Protein AF-0000000086525038 (afdb_homodimer)

Radius of gyration: 23.9 Å; Cα contacts (8 Å, |Δi|>4): 1086; chains: 2; bounding box: 62×68×56 Å

Secondary structure (DSSP, 8-state):
-EE---TT-HHHHHHHHHHH-HHHHHHHTEEEEESHHHHHHHHHTT---SEEEEEHHHHTSHHHHHHHTTS-GGGEEEE-HHHHHTT--STT--SEEEEEEPP--PPPS-B-S-EEEEES---HHHHHHHHHHHHHHT--EEEE-TTSPPTTSHHHHHHHTTGGGTSEEE-S--HHHHHTTB-S-EEEE-SSS-EEGGGS--SS--EEEEEBTTTBS-HHHHHH-SEEEE---TT--S---HHHHHHHHHHHHHHHHHH-/-EE---TT-HHHHHHHHHHH-HHHHHHHTEEEEESHHHHHHHHHTT---SEEEEEHHHHTSHHHHHHHTTS-GGGEEEE-HHHHHTT--STT--SEEEEEEPP--PPPS-B-S-EEEEES---HHHHHHHHHHHHHHT--EEEE-TTSPPTTSHHHHHHHTTGGGTSEEE-S--HHHHHTTB-S-EEEE-SSS-EEGGGS--SS--EEEEEBTTTBS-HHHHHH-SEEEE---TT--S---HHHHHHHHHHHHHHHHHH-

Foldseek 3Di:
DAEDEDCPPPVLVLLLVCLVDPVSCVVVQKFKAFDLLQLVLVVVLVDAFQAKEFEPQLCPDPSVVVSVVSHDPVRYYYYHPVSLVSSDPDDPGSGIMTMHGHDDDDDDQADFAAEEEEAQADDLLLLLLLLLLCLVLPHAEYEYAPNYHDCRYRSNSVNVSNSSSSYHYHYHDHPVNRLVRYPAAEEEEDPPPAAALLPDQLLGHYYYYFYYQPPTHDPSSVVRHPHYHHHDDPPPDPDDDSSVVSNVNSVSSSVNNVVD/DAEDEDCPPPVLVLLLVCLVDPVSCVVVQKFKAFDLLQLVLVVVLVDAFQAKEFEPQLCPDPSVVVSVVSHDPVRYYYYHPVSLVSSDPDDPGSGIMTMHGHDDDDDDQADFAAEEEEAQADDLLLLLLLLLLCLVLPHAEYEYAPNYHDCRYRSNSVNVSNSSSSYHYHYHDHPVNRLVRYPAAEEEEDPPPAAALLPDQLLGHYYYYFYYQPPTHDPSSVVRHPHYHHHDDPPPDPDDDSSVVSNVNSVSSSVNNVVD

pLDDT: mean 94.64, std 5.55, range [61.62, 98.94]

Organism: NCBI:txid488447

Nearest PDB structures (foldseek):
  4x3m-assembly1_B  TM=8.836E-01  e=4.453E-23  Thermus thermophilus HB8
  1ipa-assembly1_A  TM=8.441E-01  e=5.473E-22  Thermus thermophilus
  7qiu-assembly1_B  TM=8.903E-01  e=8.497E-21  Bacillus subtilis
  3nk6-assembly1_B  TM=7.775E-01  e=1.021E-16  Streptomyces actuosus
  1v2x-assembly1_A-2  TM=8.468E-01  e=2.704E-11  Thermus thermophilus

InterPro domains:
  IPR001537 tRNA/rRNA methyltransferase, SpoU type [PF00588] (115-251)
  IPR029026 tRNA (guanine-N1-)-methyltransferase, N-terminal [G3DSA:3.40.1280.10] (106-259)
  IPR029028 Alpha/beta knot methyltransferases [SSF75217] (104-258)
  IPR029064 Ribosomal protein eL30-like superfamily [G3DSA:3.30.1330.30] (2-103)
  IPR029064 Ribosomal protein eL30-like superfamily [SSF55315] (3-103)
  IPR051259 Ribosomal RNA Methyltransferase [PTHR43191] (1-256)

Structure (mmCIF, N/CA/C/O backbone):
data_AF-0000000086525038-model_v1
#
loop_
_entity.id
_entity.type
_entity.pdbx_description
1 polymer 'RNA methyltransferase'
#
loop_
_atom_site.group_PDB
_atom_site.id
_atom_site.type_symbol
_atom_site.label_atom_id
_atom_site.label_alt_id
_atom_site.label_comp_id
_atom_site.label_asym_id
_atom_site.label_entity_id
_atom_site.label_seq_id
_atom_site.pdbx_PDB_ins_code
_atom_site.Cartn_x
_atom_site.Cartn_y
_atom_site.Cartn_z
_atom_site.occupancy
_atom_site.B_iso_or_equiv
_atom_site.auth_seq_id
_atom_site.auth_comp_id
_atom_site.auth_asym_id
_atom_site.auth_atom_id
_atom_site.pdbx_PDB_model_num
ATOM 1 N N . MET A 1 1 ? 16.531 35.656 -3.693 1 77.94 1 MET A N 1
ATOM 2 C CA . MET A 1 1 ? 16.891 34.25 -3.639 1 77.94 1 MET A CA 1
ATOM 3 C C . MET A 1 1 ? 18.375 34.062 -3.357 1 77.94 1 MET A C 1
ATOM 5 O O . MET A 1 1 ? 19.219 34.719 -3.98 1 77.94 1 MET A O 1
ATOM 9 N N . LYS A 1 2 ? 18.688 33.375 -2.297 1 90.5 2 LYS A N 1
ATOM 10 C CA . LYS A 1 2 ? 20.062 33.125 -1.896 1 90.5 2 LYS A CA 1
ATOM 11 C C . LYS A 1 2 ? 20.562 31.812 -2.451 1 90.5 2 LYS A C 1
ATOM 13 O O . LYS A 1 2 ? 19.812 30.828 -2.518 1 90.5 2 LYS A O 1
ATOM 18 N N . SER A 1 3 ? 21.797 31.781 -2.859 1 93.88 3 SER A N 1
ATOM 19 C CA . SER A 1 3 ? 22.422 30.578 -3.395 1 93.88 3 SER A CA 1
ATOM 20 C C . SER A 1 3 ? 23.469 30.016 -2.439 1 93.88 3 SER A C 1
ATOM 22 O O . SER A 1 3 ? 24.328 30.766 -1.954 1 93.88 3 SER A O 1
ATOM 24 N N . ILE A 1 4 ? 23.406 28.797 -2.15 1 94.5 4 ILE A N 1
ATOM 25 C CA . ILE A 1 4 ? 24.406 28.125 -1.329 1 94.5 4 ILE A CA 1
ATOM 26 C C . ILE A 1 4 ? 25.203 27.156 -2.191 1 94.5 4 ILE A C 1
ATOM 28 O O . ILE A 1 4 ? 24.641 26.281 -2.85 1 94.5 4 ILE A O 1
ATOM 32 N N . THR A 1 5 ? 26.484 27.266 -2.154 1 93.56 5 THR A N 1
ATOM 33 C CA . THR A 1 5 ? 27.328 26.438 -3.021 1 93.56 5 THR A CA 1
ATOM 34 C C . THR A 1 5 ? 28.312 25.609 -2.197 1 93.56 5 THR A C 1
ATOM 36 O O . THR A 1 5 ? 29.016 24.75 -2.734 1 93.56 5 THR A O 1
ATOM 39 N N . SER A 1 6 ? 28.359 25.953 -0.899 1 93 6 SER A N 1
ATOM 40 C CA . SER A 1 6 ? 29.344 25.281 -0.062 1 93 6 SER A CA 1
ATOM 41 C C . SER A 1 6 ? 28.688 24.297 0.889 1 93 6 SER A C 1
ATOM 43 O O . SER A 1 6 ? 27.672 24.609 1.517 1 93 6 SER A O 1
ATOM 45 N N . ARG A 1 7 ? 29.281 23.172 1.109 1 93 7 ARG A N 1
ATOM 46 C CA . ARG A 1 7 ? 28.844 22.156 2.061 1 93 7 ARG A CA 1
ATOM 47 C C . ARG A 1 7 ? 29.062 22.609 3.496 1 93 7 ARG A C 1
ATOM 49 O O . ARG A 1 7 ? 28.5 22.031 4.434 1 93 7 ARG A O 1
ATOM 56 N N . ASP A 1 8 ? 29.891 23.594 3.574 1 95 8 ASP A N 1
ATOM 57 C CA . ASP A 1 8 ? 30.219 24.078 4.91 1 95 8 ASP A CA 1
ATOM 58 C C . ASP A 1 8 ? 29.25 25.172 5.359 1 95 8 ASP A C 1
ATOM 60 O O . ASP A 1 8 ? 29.328 25.656 6.492 1 95 8 ASP A O 1
ATOM 64 N N . ASN A 1 9 ? 28.438 25.594 4.457 1 96.19 9 ASN A N 1
ATOM 65 C CA . ASN A 1 9 ? 27.422 26.578 4.824 1 96.19 9 ASN A CA 1
ATOM 66 C C . ASN A 1 9 ? 26.562 26.078 5.992 1 96.19 9 ASN A C 1
ATOM 68 O O . ASN A 1 9 ? 26.062 24.953 5.969 1 96.19 9 ASN A O 1
ATOM 72 N N . PRO A 1 10 ? 26.391 26.938 7.023 1 95.56 10 PRO A N 1
ATOM 73 C CA . PRO A 1 10 ? 25.672 26.484 8.219 1 95.56 10 PRO A CA 1
ATOM 74 C C . PRO A 1 10 ? 24.25 26.016 7.906 1 95.56 10 PRO A C 1
ATOM 76 O O . PRO A 1 10 ? 23.781 25.031 8.477 1 95.56 10 PRO A O 1
ATOM 79 N N . LEU A 1 11 ? 23.594 26.75 7.066 1 95.12 11 LEU A N 1
ATOM 80 C CA . LEU A 1 11 ? 22.25 26.359 6.691 1 95.12 11 LEU A CA 1
ATOM 81 C C . LEU A 1 11 ? 22.25 25 5.988 1 95.12 11 LEU A C 1
ATOM 83 O O . LEU A 1 11 ? 21.406 24.141 6.266 1 95.12 11 LEU A O 1
ATOM 87 N N . TYR A 1 12 ? 23.188 24.797 5.082 1 96.31 12 TYR A N 1
ATOM 88 C CA . TYR A 1 12 ? 23.297 23.516 4.395 1 96.31 12 TYR A CA 1
ATOM 89 C C . TYR A 1 12 ? 23.547 22.391 5.387 1 96.31 12 TYR A C 1
ATOM 91 O O . TYR A 1 12 ? 22.953 21.312 5.289 1 96.31 12 TYR A O 1
ATOM 99 N N . LYS A 1 13 ? 24.344 22.594 6.348 1 95.5 13 LYS A N 1
ATOM 100 C CA . LYS A 1 13 ? 24.641 21.578 7.359 1 95.5 13 LYS A CA 1
ATOM 101 C C . LYS A 1 13 ? 23.406 21.219 8.164 1 95.5 13 LYS A C 1
ATOM 103 O O . LYS A 1 13 ? 23.172 20.047 8.477 1 95.5 13 LYS A O 1
ATOM 108 N N . ARG A 1 14 ? 22.734 22.25 8.469 1 93.06 14 ARG A N 1
ATOM 109 C CA . ARG A 1 14 ? 21.484 22.031 9.18 1 93.06 14 ARG A CA 1
ATOM 110 C C . ARG A 1 14 ? 20.516 21.172 8.352 1 93.06 14 ARG A C 1
ATOM 112 O O . ARG A 1 14 ? 19.938 20.219 8.859 1 93.06 14 ARG A O 1
ATOM 119 N N . LEU A 1 15 ? 20.359 21.516 7.078 1 93.94 15 LEU A N 1
ATOM 120 C CA . LEU A 1 15 ? 19.484 20.781 6.18 1 93.94 15 LEU A CA 1
ATOM 121 C C . LEU A 1 15 ? 19.938 19.344 6.027 1 93.94 15 LEU A C 1
ATOM 123 O O . LEU A 1 15 ? 19.125 18.422 6.035 1 93.94 15 LEU A O 1
ATOM 127 N N . LYS A 1 16 ? 21.172 19.125 5.898 1 93.75 16 LYS A N 1
ATOM 128 C CA . LYS A 1 16 ? 21.75 17.797 5.746 1 93.75 16 LYS A CA 1
ATOM 129 C C . LYS A 1 16 ? 21.516 16.938 6.992 1 93.75 16 LYS A C 1
ATOM 131 O O . LYS A 1 16 ? 21.188 15.758 6.887 1 93.75 16 LYS A O 1
ATOM 136 N N . ALA A 1 17 ? 21.688 17.547 8.156 1 91.88 17 ALA A N 1
ATOM 137 C CA . ALA A 1 17 ? 21.422 16.859 9.414 1 91.88 17 ALA A CA 1
ATOM 138 C C . ALA A 1 17 ? 19.969 16.422 9.5 1 91.88 17 ALA A C 1
ATOM 140 O O . ALA A 1 17 ? 19.672 15.281 9.891 1 91.88 17 ALA A O 1
ATOM 141 N N . LEU A 1 18 ? 19.078 17.312 9.133 1 90.56 18 LEU A N 1
ATOM 142 C CA . LEU A 1 18 ? 17.656 17.016 9.148 1 90.56 18 LEU A CA 1
ATOM 143 C C . LEU A 1 18 ? 17.312 15.906 8.156 1 90.56 18 LEU A C 1
ATOM 145 O O . LEU A 1 18 ? 16.562 14.984 8.469 1 90.56 18 LEU A O 1
ATOM 149 N N . ALA A 1 19 ? 17.891 15.906 7.004 1 90.31 19 ALA A N 1
ATOM 150 C CA . ALA A 1 19 ? 17.609 14.945 5.941 1 90.31 19 ALA A CA 1
ATOM 151 C C . ALA A 1 19 ? 18.172 13.57 6.289 1 90.31 19 ALA A C 1
ATOM 153 O O . ALA A 1 19 ? 17.594 12.547 5.883 1 90.31 19 ALA A O 1
ATOM 154 N N . GLY A 1 20 ? 19.203 13.523 7.055 1 86.81 20 GLY A N 1
ATOM 155 C CA . GLY A 1 20 ? 19.922 12.281 7.289 1 86.81 20 GLY A CA 1
ATOM 156 C C . GLY A 1 20 ? 19.422 11.523 8.508 1 86.81 20 GLY A C 1
ATOM 157 O O . GLY A 1 20 ? 19.828 10.391 8.75 1 86.81 20 GLY A O 1
ATOM 158 N N . SER A 1 21 ? 18.531 12.227 9.25 1 86.25 21 SER A N 1
ATOM 159 C CA . SER A 1 21 ? 18.172 11.594 10.516 1 86.25 21 SER A CA 1
ATOM 160 C C . SER A 1 21 ? 16.719 11.898 10.898 1 86.25 21 SER A C 1
ATOM 162 O O . SER A 1 21 ? 16.375 13.047 11.188 1 86.25 21 SER A O 1
ATOM 164 N N . THR A 1 22 ? 15.969 10.82 11.008 1 84.56 22 THR A N 1
ATOM 165 C CA . THR A 1 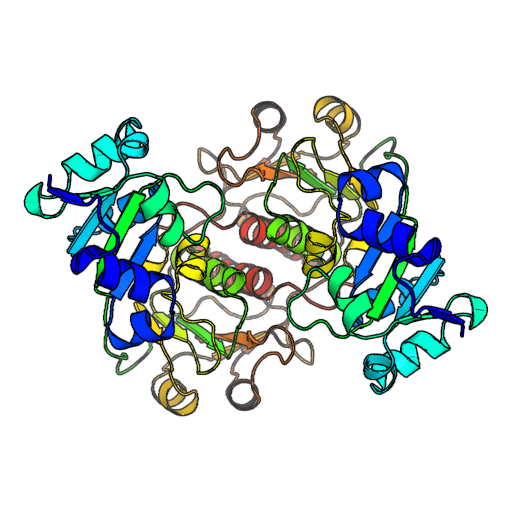22 ? 14.602 10.961 11.484 1 84.56 22 THR A CA 1
ATOM 166 C C . THR A 1 22 ? 14.578 11.469 12.922 1 84.56 22 THR A C 1
ATOM 168 O O . THR A 1 22 ? 13.695 12.242 13.297 1 84.56 22 THR A O 1
ATOM 171 N N . SER A 1 23 ? 15.539 11.047 13.656 1 85.44 23 SER A N 1
ATOM 172 C CA . SER A 1 23 ? 15.633 11.492 15.047 1 85.44 23 SER A CA 1
ATOM 173 C C . SER A 1 23 ? 15.844 13 15.125 1 85.44 23 SER A C 1
ATOM 175 O O . SER A 1 23 ? 15.266 13.664 15.992 1 85.44 23 SER A O 1
ATOM 177 N N . HIS A 1 24 ? 16.625 13.523 14.266 1 85.19 24 HIS A N 1
ATOM 178 C CA . HIS A 1 24 ? 16.859 14.969 14.242 1 85.19 24 HIS A CA 1
ATOM 179 C C . HIS A 1 24 ? 15.594 15.727 13.844 1 85.19 24 HIS A C 1
ATOM 181 O O . HIS A 1 24 ? 15.312 16.797 14.383 1 85.19 24 HIS A O 1
ATOM 187 N N . GLN A 1 25 ? 14.891 15.156 12.938 1 86.12 25 GLN A N 1
ATOM 188 C CA . GLN A 1 25 ? 13.625 15.766 12.531 1 86.12 25 GLN A CA 1
ATOM 189 C C . GLN A 1 25 ? 12.625 15.781 13.68 1 86.12 25 GLN A C 1
ATOM 191 O O . GLN A 1 25 ? 11.984 16.797 13.945 1 86.12 25 GLN A O 1
ATOM 196 N N . ARG A 1 26 ? 12.578 14.727 14.336 1 86.69 26 ARG A N 1
ATOM 197 C CA . ARG A 1 26 ? 11.648 14.594 15.461 1 86.69 26 ARG A CA 1
ATOM 198 C C . ARG A 1 26 ? 11.961 15.609 16.547 1 86.69 26 ARG A C 1
ATOM 200 O O . ARG A 1 26 ? 11.062 16.297 17.047 1 86.69 26 ARG A O 1
ATOM 207 N N . ARG A 1 27 ? 13.172 15.773 16.906 1 85.06 27 ARG A N 1
ATOM 208 C CA . ARG A 1 27 ? 13.602 16.656 17.984 1 85.06 27 ARG A CA 1
ATOM 209 C C . ARG A 1 27 ? 13.398 18.125 17.625 1 85.06 27 ARG A C 1
ATOM 211 O O . ARG A 1 27 ? 13 18.938 18.469 1 85.06 27 ARG A O 1
ATOM 218 N N . GLY A 1 28 ? 13.578 18.359 16.438 1 84.25 28 GLY A N 1
ATOM 219 C CA . GLY A 1 28 ? 13.516 19.75 15.992 1 84.25 28 GLY A CA 1
ATOM 220 C C . GLY A 1 28 ? 12.109 20.188 15.641 1 84.25 28 GLY A C 1
ATOM 221 O O . GLY A 1 28 ? 11.867 21.391 15.43 1 84.25 28 GLY A O 1
ATOM 222 N N . GLY A 1 29 ? 11.148 19.281 15.562 1 90.06 29 GLY A N 1
ATOM 223 C CA . GLY A 1 29 ? 9.781 19.609 15.188 1 90.06 29 GLY A CA 1
ATOM 224 C C . GLY A 1 29 ? 9.664 20.094 13.75 1 90.06 29 GLY A C 1
ATOM 225 O O . GLY A 1 29 ? 8.852 20.969 13.453 1 90.06 29 GLY A O 1
ATOM 226 N N . GLN A 1 30 ? 10.578 19.609 12.906 1 92.75 30 GLN A N 1
ATOM 227 C CA . GLN A 1 30 ? 10.586 20.016 11.5 1 92.75 30 GLN A CA 1
ATOM 228 C C . GLN A 1 30 ? 10.406 18.812 10.578 1 92.75 30 GLN A C 1
ATOM 230 O O . GLN A 1 30 ? 10.586 17.672 10.992 1 92.75 30 GLN A O 1
ATOM 235 N N . ALA A 1 31 ? 9.922 19.109 9.391 1 93.69 31 ALA A N 1
ATOM 236 C CA . ALA A 1 31 ? 9.75 18.094 8.352 1 93.69 31 ALA A CA 1
ATOM 237 C C . ALA A 1 31 ? 10.234 18.609 7 1 93.69 31 ALA A C 1
ATOM 239 O O . ALA A 1 31 ? 10.227 19.812 6.742 1 93.69 31 ALA A O 1
ATOM 240 N N . LEU A 1 32 ? 10.734 17.719 6.207 1 94.38 32 LEU A N 1
ATOM 241 C CA . LEU A 1 32 ? 11.195 18.016 4.852 1 94.38 32 LEU A CA 1
ATOM 242 C C . LEU A 1 32 ? 10.195 17.484 3.822 1 94.38 32 LEU A C 1
ATOM 244 O O . LEU A 1 32 ? 10.016 16.281 3.686 1 94.38 32 LEU A O 1
ATOM 248 N N . LEU A 1 33 ? 9.547 18.422 3.148 1 95.5 33 LEU A N 1
ATOM 249 C CA . LEU A 1 33 ? 8.602 18.078 2.096 1 95.5 33 LEU A CA 1
ATOM 250 C C . LEU A 1 33 ? 9.266 18.141 0.725 1 95.5 33 LEU A C 1
ATOM 252 O O . LEU A 1 33 ? 9.484 19.219 0.182 1 95.5 33 LEU A O 1
ATOM 256 N N . GLU A 1 34 ? 9.461 17 0.232 1 94.94 34 GLU A N 1
ATOM 257 C CA . GLU A 1 34 ? 10.141 16.953 -1.06 1 94.94 34 GLU A CA 1
ATOM 258 C C . GLU A 1 34 ? 9.148 16.734 -2.197 1 94.94 34 GLU A C 1
ATOM 260 O O . GLU A 1 34 ? 8.266 15.883 -2.105 1 94.94 34 GLU A O 1
ATOM 265 N N . GLY A 1 35 ? 9.344 17.531 -3.24 1 94.81 35 GLY A N 1
ATOM 266 C CA . GLY A 1 35 ? 8.539 17.359 -4.445 1 94.81 35 GLY A CA 1
ATOM 267 C C . GLY A 1 35 ? 7.488 18.438 -4.613 1 94.81 35 GLY A C 1
ATOM 268 O O . GLY A 1 35 ? 7.051 19.047 -3.633 1 94.81 35 GLY A O 1
ATOM 269 N N . PHE A 1 36 ? 7.051 18.609 -5.844 1 95.19 36 PHE A N 1
ATOM 270 C CA . PHE A 1 36 ? 6.129 19.688 -6.188 1 95.19 36 PHE A CA 1
ATOM 271 C C . PHE A 1 36 ? 4.762 19.453 -5.555 1 95.19 36 PHE A C 1
ATOM 273 O O . PHE A 1 36 ? 4.168 20.375 -4.992 1 95.19 36 PHE A O 1
ATOM 280 N N . HIS A 1 37 ? 4.336 18.203 -5.555 1 93.25 37 HIS A N 1
ATOM 281 C CA . HIS A 1 37 ? 2.992 17.906 -5.074 1 93.25 37 HIS A CA 1
ATOM 282 C C . HIS A 1 37 ? 2.857 18.203 -3.586 1 93.25 37 HIS A C 1
ATOM 284 O O . HIS A 1 37 ? 1.921 18.891 -3.168 1 93.25 37 HIS A O 1
ATOM 290 N N . LEU A 1 38 ? 3.811 17.766 -2.867 1 94.44 38 LEU A N 1
ATOM 291 C CA . LEU A 1 38 ? 3.773 17.984 -1.425 1 94.44 38 LEU A CA 1
ATOM 292 C C . LEU A 1 38 ? 3.904 19.469 -1.096 1 94.44 38 LEU A C 1
ATOM 294 O O . LEU A 1 38 ? 3.229 19.969 -0.194 1 94.44 38 LEU A O 1
ATOM 298 N N . ALA A 1 39 ? 4.758 20.094 -1.832 1 96.44 39 ALA A N 1
ATOM 299 C CA . ALA A 1 39 ? 4.941 21.531 -1.611 1 96.44 39 ALA A CA 1
ATOM 300 C C . ALA A 1 39 ? 3.648 22.297 -1.879 1 96.44 39 ALA A C 1
ATOM 302 O O . ALA A 1 39 ? 3.23 23.125 -1.065 1 96.44 39 ALA A O 1
ATOM 303 N N . SER A 1 40 ? 3.045 21.969 -2.98 1 96.06 40 SER A N 1
ATOM 304 C CA . SER A 1 40 ? 1.799 22.625 -3.348 1 96.06 40 SER A CA 1
ATOM 305 C C . SER A 1 40 ? 0.702 22.344 -2.324 1 96.06 40 SER A C 1
ATOM 307 O O . SER A 1 40 ? -0.003 23.266 -1.896 1 96.06 40 SER A O 1
ATOM 309 N N . ALA A 1 41 ? 0.598 21.094 -1.926 1 94.44 41 ALA A N 1
ATOM 310 C CA . ALA A 1 41 ? -0.408 20.703 -0.94 1 94.44 41 ALA A CA 1
ATOM 311 C C . ALA A 1 41 ? -0.219 21.469 0.366 1 94.44 41 ALA A C 1
ATOM 313 O O . ALA A 1 41 ? -1.193 21.906 0.98 1 94.44 41 ALA A O 1
ATOM 314 N N . TYR A 1 42 ? 1.013 21.641 0.798 1 96.19 42 TYR A N 1
ATOM 315 C CA . TYR A 1 42 ? 1.314 22.375 2.021 1 96.19 42 TYR A CA 1
ATOM 316 C C . TYR A 1 42 ? 0.899 23.828 1.894 1 96.19 42 TYR A C 1
ATOM 318 O O . TYR A 1 42 ? 0.223 24.375 2.773 1 96.19 42 TYR A O 1
ATOM 326 N N . LEU A 1 43 ? 1.243 24.438 0.779 1 96.75 43 LEU A N 1
ATOM 327 C CA . LEU A 1 43 ? 0.956 25.844 0.569 1 96.75 43 LEU A CA 1
ATOM 328 C C . LEU A 1 43 ? -0.544 26.078 0.427 1 96.75 43 LEU A C 1
ATOM 330 O O . LEU A 1 43 ? -1.051 27.141 0.809 1 96.75 43 LEU A O 1
ATOM 334 N N . ASP A 1 44 ? -1.244 25.125 -0.08 1 94.88 44 ASP A N 1
ATOM 335 C CA . ASP A 1 44 ? -2.691 25.219 -0.244 1 94.88 44 ASP A CA 1
ATOM 336 C C . ASP A 1 44 ? -3.391 25.328 1.107 1 94.88 44 ASP A C 1
ATOM 338 O O . ASP A 1 44 ? -4.539 25.781 1.183 1 94.88 44 ASP A O 1
ATOM 342 N N . THR A 1 45 ? -2.773 24.906 2.152 1 93.19 45 THR A N 1
ATOM 343 C CA . THR A 1 45 ? -3.357 25.047 3.48 1 93.19 45 THR A CA 1
ATOM 344 C C . THR A 1 45 ? -3.312 26.516 3.938 1 93.19 45 THR A C 1
ATOM 346 O O . THR A 1 45 ? -3.971 26.875 4.91 1 93.19 45 THR A O 1
ATOM 349 N N . GLY A 1 46 ? -2.492 27.281 3.287 1 94.19 46 GLY A N 1
ATOM 350 C CA . GLY A 1 46 ? -2.283 28.672 3.678 1 94.19 46 GLY A CA 1
ATOM 351 C C . GLY A 1 46 ? -1.075 28.859 4.574 1 94.19 46 GLY A C 1
ATOM 352 O O . GLY A 1 46 ? -0.751 29.984 4.957 1 94.19 46 GLY A O 1
ATOM 353 N N . ALA A 1 47 ? -0.372 27.781 4.871 1 93.94 47 ALA A N 1
ATOM 354 C CA . ALA A 1 47 ? 0.798 27.875 5.742 1 93.94 47 ALA A CA 1
ATOM 355 C C . ALA A 1 47 ? 2.02 28.359 4.965 1 93.94 47 ALA A C 1
ATOM 357 O O . ALA A 1 47 ? 2.023 28.359 3.732 1 93.94 47 ALA A O 1
ATOM 358 N N . THR A 1 48 ? 2.984 28.844 5.715 1 95.62 48 THR A N 1
ATOM 359 C CA . THR A 1 48 ? 4.23 29.344 5.141 1 95.62 48 THR A CA 1
ATOM 360 C C . THR A 1 48 ? 5.402 28.453 5.551 1 95.62 48 THR A C 1
ATOM 362 O O . THR A 1 48 ? 5.586 28.156 6.734 1 95.62 48 THR A O 1
ATOM 365 N N . PRO A 1 49 ? 6.129 28.016 4.574 1 97.44 49 PRO A N 1
ATOM 366 C CA . PRO A 1 49 ? 7.301 27.219 4.934 1 97.44 49 PRO A CA 1
ATOM 367 C C . PRO A 1 49 ? 8.406 28.047 5.586 1 97.44 49 PRO A C 1
ATOM 369 O O . PRO A 1 49 ? 8.469 29.266 5.391 1 97.44 49 PRO A O 1
ATOM 372 N N . GLU A 1 50 ? 9.188 27.328 6.363 1 96.62 50 GLU A N 1
ATOM 373 C CA . GLU A 1 50 ? 10.383 28 6.883 1 96.62 50 GLU A CA 1
ATOM 374 C C . GLU A 1 50 ? 11.359 28.328 5.762 1 96.62 50 GLU A C 1
ATOM 376 O O . GLU A 1 50 ? 11.906 29.438 5.719 1 96.62 50 GLU A O 1
ATOM 381 N N . LEU A 1 51 ? 11.523 27.344 4.902 1 97.38 51 LEU A N 1
ATOM 382 C CA . LEU A 1 51 ? 12.477 27.5 3.809 1 97.38 51 LEU A CA 1
ATOM 383 C C . LEU A 1 51 ? 12.039 26.719 2.582 1 97.38 51 LEU A C 1
ATOM 385 O O . LEU A 1 51 ? 11.453 25.641 2.713 1 97.38 51 LEU A O 1
ATOM 389 N N . CYS A 1 52 ? 12.258 27.312 1.433 1 98.19 52 CYS A N 1
ATOM 390 C CA . CYS A 1 52 ? 12.156 26.609 0.155 1 98.19 52 CYS A CA 1
ATOM 391 C C . CYS A 1 52 ? 13.539 26.391 -0.449 1 98.19 52 CYS A C 1
ATOM 393 O O . CYS A 1 52 ? 14.273 27.344 -0.703 1 98.19 52 CYS A O 1
ATOM 395 N N . VAL A 1 53 ? 13.898 25.125 -0.628 1 97.62 53 VAL A N 1
ATOM 396 C CA . VAL A 1 53 ? 15.188 24.75 -1.191 1 97.62 53 VAL A CA 1
ATOM 397 C C . VAL A 1 53 ? 15 24.172 -2.588 1 97.62 53 VAL A C 1
ATOM 399 O O . VAL A 1 53 ? 14.25 23.203 -2.768 1 97.62 53 VAL A O 1
ATOM 402 N N . THR A 1 54 ? 15.656 24.75 -3.559 1 97.56 54 THR A N 1
ATOM 403 C CA . THR A 1 54 ? 15.438 24.312 -4.934 1 97.56 54 THR A CA 1
ATOM 404 C C . THR A 1 54 ? 16.734 24.344 -5.73 1 97.56 54 THR A C 1
ATOM 406 O O . THR A 1 54 ? 17.688 25.047 -5.352 1 97.56 54 THR A O 1
ATOM 409 N N . THR A 1 55 ? 16.844 23.516 -6.688 1 96.81 55 THR A N 1
ATOM 410 C CA . THR A 1 55 ? 17.922 23.594 -7.652 1 96.81 55 THR A CA 1
ATOM 411 C C . THR A 1 55 ? 17.547 24.5 -8.82 1 96.81 55 THR A C 1
ATOM 413 O O . THR A 1 55 ? 16.375 24.781 -9.039 1 96.81 55 THR A O 1
ATOM 416 N N . GLU A 1 56 ? 18.641 24.875 -9.516 1 93.25 56 GLU A N 1
ATOM 417 C CA . GLU A 1 56 ? 18.359 25.656 -10.727 1 93.25 56 GLU A CA 1
ATOM 418 C C . GLU A 1 56 ? 17.578 24.844 -11.75 1 93.25 56 GLU A C 1
ATOM 420 O O . GLU A 1 56 ? 16.719 25.359 -12.438 1 93.25 56 GLU A O 1
ATOM 425 N N . GLY A 1 57 ? 17.906 23.641 -11.812 1 93.81 57 GLY A N 1
ATOM 426 C CA . GLY A 1 57 ? 17.188 22.75 -12.703 1 93.81 57 GLY A CA 1
ATOM 427 C C . GLY A 1 57 ? 15.695 22.672 -12.398 1 93.81 57 GLY A C 1
ATOM 428 O O . GLY A 1 57 ? 14.867 22.719 -13.305 1 93.81 57 GLY A O 1
ATOM 429 N N . ALA A 1 58 ? 15.383 22.594 -11.188 1 95.31 58 ALA A N 1
ATOM 430 C CA . ALA A 1 58 ? 13.992 22.516 -10.766 1 95.31 58 ALA A CA 1
ATOM 431 C C . ALA A 1 58 ? 13.227 23.781 -11.125 1 95.31 58 ALA A C 1
ATOM 433 O O . ALA A 1 58 ? 12.055 23.719 -11.5 1 95.31 58 ALA A O 1
ATOM 434 N N . LEU A 1 59 ? 13.875 24.859 -11.062 1 94.62 59 LEU A N 1
ATOM 435 C CA . LEU A 1 59 ? 13.234 26.156 -11.328 1 94.62 59 LEU A CA 1
ATOM 436 C C . LEU A 1 59 ? 12.859 26.266 -12.805 1 94.62 59 LEU A C 1
ATOM 438 O O . LEU A 1 59 ? 12.094 27.156 -13.18 1 94.62 59 LEU A O 1
ATOM 442 N N . GLY A 1 60 ? 13.406 25.391 -13.57 1 94.19 60 GLY A N 1
ATOM 443 C CA . GLY A 1 60 ? 13.047 25.359 -14.977 1 94.19 60 GLY A CA 1
ATOM 444 C C . GLY A 1 60 ? 11.656 24.797 -15.219 1 94.19 60 GLY A C 1
ATOM 445 O O . GLY A 1 60 ? 11.086 24.984 -16.297 1 94.19 60 GLY A O 1
ATOM 446 N N . HIS A 1 61 ? 11.156 24.141 -14.289 1 95 61 HIS A N 1
ATOM 447 C CA . HIS A 1 61 ? 9.812 23.578 -14.398 1 95 61 HIS A CA 1
ATOM 448 C C . HIS A 1 61 ? 8.75 24.625 -14.078 1 95 61 HIS A C 1
ATOM 450 O O . HIS A 1 61 ? 8.898 25.391 -13.125 1 95 61 HIS A O 1
ATOM 456 N N . ALA A 1 62 ? 7.699 24.609 -14.836 1 96.31 62 ALA A N 1
ATOM 457 C CA . ALA A 1 62 ? 6.594 25.547 -14.625 1 96.31 62 ALA A CA 1
ATOM 458 C C . ALA A 1 62 ? 5.973 25.359 -13.242 1 96.31 62 ALA A C 1
ATOM 460 O O . ALA A 1 62 ? 5.617 26.328 -12.578 1 96.31 62 ALA A O 1
ATOM 461 N N . GLU A 1 63 ? 5.895 24.188 -12.812 1 95.5 63 GLU A N 1
ATOM 462 C CA . GLU A 1 63 ? 5.305 23.875 -11.516 1 95.5 63 GLU A CA 1
ATOM 463 C C . GLU A 1 63 ? 6.133 24.469 -10.383 1 95.5 63 GLU A C 1
ATOM 465 O O . GLU A 1 63 ? 5.582 25.031 -9.43 1 95.5 63 GLU A O 1
ATOM 470 N N . ALA A 1 64 ? 7.348 24.344 -10.453 1 96.38 64 ALA A N 1
ATOM 471 C CA . ALA A 1 64 ? 8.234 24.938 -9.445 1 96.38 64 ALA A CA 1
ATOM 472 C C . ALA A 1 64 ? 8.078 26.453 -9.391 1 96.38 64 ALA A C 1
ATOM 474 O O . ALA A 1 64 ? 8.016 27.031 -8.312 1 96.38 64 ALA A O 1
ATOM 475 N N . GLN A 1 65 ? 8.016 27.016 -10.547 1 96.81 65 GLN A N 1
ATOM 476 C CA . GLN A 1 65 ? 7.883 28.469 -10.625 1 96.81 65 GLN A CA 1
ATOM 477 C C . GLN A 1 65 ? 6.586 28.938 -9.977 1 96.81 65 GLN A C 1
ATOM 479 O O . GLN A 1 65 ? 6.57 29.938 -9.266 1 96.81 65 GLN A O 1
ATOM 484 N N . ALA A 1 66 ? 5.574 28.188 -10.273 1 97.44 66 ALA A N 1
ATOM 485 C CA . ALA A 1 66 ? 4.281 28.516 -9.688 1 97.44 66 ALA A CA 1
ATOM 486 C C . ALA A 1 66 ? 4.336 28.438 -8.164 1 97.44 66 ALA A C 1
ATOM 488 O O . ALA A 1 66 ? 3.754 29.266 -7.465 1 97.44 66 ALA A O 1
ATOM 489 N N . ILE A 1 67 ? 5.016 27.469 -7.648 1 97.69 67 ILE A N 1
ATOM 490 C CA . ILE A 1 67 ? 5.117 27.266 -6.207 1 97.69 67 ILE A CA 1
ATOM 491 C C . ILE A 1 67 ? 5.957 28.375 -5.59 1 97.69 67 ILE A C 1
ATOM 493 O O . ILE A 1 67 ? 5.555 28.984 -4.602 1 97.69 67 ILE A O 1
ATOM 497 N N . VAL A 1 68 ? 7.055 28.672 -6.188 1 97 68 VAL A N 1
ATOM 498 C CA . VAL A 1 68 ? 7.988 29.672 -5.672 1 97 68 VAL A CA 1
ATOM 499 C C . VAL A 1 68 ? 7.332 31.047 -5.668 1 97 68 VAL A C 1
ATOM 501 O O . VAL A 1 68 ? 7.602 31.875 -4.789 1 97 68 VAL A O 1
ATOM 504 N N . ALA A 1 69 ? 6.488 31.266 -6.594 1 97.25 69 ALA A N 1
ATOM 505 C CA . ALA A 1 69 ? 5.805 32.562 -6.699 1 97.25 69 ALA A CA 1
ATOM 506 C C . ALA A 1 69 ? 4.918 32.812 -5.484 1 97.25 69 ALA A C 1
ATOM 508 O O . ALA A 1 69 ? 4.523 33.938 -5.219 1 97.25 69 ALA A O 1
ATOM 509 N N . ARG A 1 70 ? 4.621 31.719 -4.75 1 97.62 70 ARG A N 1
ATOM 510 C CA . ARG A 1 70 ? 3.748 31.812 -3.582 1 97.62 70 ARG A CA 1
ATOM 511 C C . ARG A 1 70 ? 4.562 32 -2.307 1 97.62 70 ARG A C 1
ATOM 513 O O . ARG A 1 70 ? 3.998 32.125 -1.218 1 97.62 70 ARG A O 1
ATOM 520 N N . ILE A 1 71 ? 5.812 32.031 -2.434 1 97.69 71 ILE A N 1
ATOM 521 C CA . ILE A 1 71 ? 6.695 32.062 -1.274 1 97.69 71 ILE A CA 1
ATOM 522 C C . ILE A 1 71 ? 7.555 33.312 -1.294 1 97.69 71 ILE A C 1
ATOM 524 O O . ILE A 1 71 ? 8.055 33.719 -2.348 1 97.69 71 ILE A O 1
ATOM 528 N N . ASP A 1 72 ? 7.703 33.969 -0.133 1 96.75 72 ASP A N 1
ATOM 529 C CA . ASP A 1 72 ? 8.586 35.125 -0.021 1 96.75 72 ASP A CA 1
ATOM 530 C C . ASP A 1 72 ? 10 34.781 -0.499 1 96.75 72 ASP A C 1
ATOM 532 O O . ASP A 1 72 ? 10.57 33.75 -0.088 1 96.75 72 ASP A O 1
ATOM 536 N N . SER A 1 73 ? 10.594 35.656 -1.296 1 95.38 73 SER A N 1
ATOM 537 C CA . SER A 1 73 ? 11.891 35.438 -1.917 1 95.38 73 SER A CA 1
ATOM 538 C C . SER A 1 73 ? 12.977 35.219 -0.866 1 95.38 73 SER A C 1
ATOM 540 O O . SER A 1 73 ? 13.961 34.531 -1.107 1 95.38 73 SER A O 1
ATOM 542 N N . GLN A 1 74 ? 12.828 35.812 0.244 1 95.69 74 GLN A N 1
ATOM 543 C CA . GLN A 1 74 ? 13.828 35.719 1.308 1 95.69 74 GLN A CA 1
ATOM 544 C C . GLN A 1 74 ? 13.875 34.312 1.888 1 95.69 74 GLN A C 1
ATOM 546 O O . GLN A 1 74 ? 14.828 33.938 2.58 1 95.69 74 GLN A O 1
ATOM 551 N N . ARG A 1 75 ? 12.859 33.469 1.576 1 97.25 75 ARG A N 1
ATOM 552 C CA . ARG A 1 75 ? 12.781 32.125 2.113 1 97.25 75 ARG A CA 1
ATOM 553 C C . ARG A 1 75 ? 13.227 31.078 1.076 1 97.25 75 ARG A C 1
ATOM 555 O O . ARG A 1 75 ? 13.125 29.875 1.31 1 97.25 75 ARG A O 1
ATOM 562 N N . ILE A 1 76 ? 13.672 31.547 -0.03 1 97.62 76 ILE A N 1
ATOM 563 C CA . ILE A 1 76 ? 14.047 30.641 -1.112 1 97.62 76 ILE A CA 1
ATOM 564 C C . ILE A 1 76 ? 15.562 30.562 -1.218 1 97.62 76 ILE A C 1
ATOM 566 O O . ILE A 1 76 ? 16.234 31.594 -1.286 1 97.62 76 ILE A O 1
ATOM 570 N N . VAL A 1 77 ? 16.031 29.359 -1.198 1 97.38 77 VAL A N 1
ATOM 571 C CA . VAL A 1 77 ? 17.469 29.109 -1.357 1 97.38 77 VAL A CA 1
ATOM 572 C C . VAL A 1 77 ? 17.688 28.156 -2.518 1 97.38 77 VAL A C 1
ATOM 574 O O . VAL A 1 77 ? 16.938 27.203 -2.699 1 97.38 77 VAL A O 1
ATOM 577 N N . THR A 1 78 ? 18.719 28.406 -3.297 1 97.19 78 THR A N 1
ATOM 578 C CA . THR A 1 78 ? 19.062 27.516 -4.398 1 97.19 78 THR A CA 1
ATOM 579 C C . THR A 1 78 ? 20.344 26.75 -4.09 1 97.19 78 THR A C 1
ATOM 581 O O . THR A 1 78 ? 21.281 27.297 -3.508 1 97.19 78 THR A O 1
ATOM 584 N N . LEU A 1 79 ? 20.344 25.484 -4.438 1 96.31 79 LEU A N 1
ATOM 585 C CA . LEU A 1 79 ? 21.5 24.625 -4.305 1 96.31 79 LEU A CA 1
ATOM 586 C C . LEU A 1 79 ? 21.891 24.016 -5.652 1 96.31 79 LEU A C 1
ATOM 588 O O . LEU A 1 79 ? 21.016 23.719 -6.477 1 96.31 79 LEU A O 1
ATOM 592 N N . PRO A 1 80 ? 23.266 23.781 -5.816 1 95.5 80 PRO A N 1
ATOM 593 C CA . PRO A 1 80 ? 23.656 22.922 -6.938 1 95.5 80 PRO A CA 1
ATOM 594 C C . PRO A 1 80 ? 23.094 21.5 -6.809 1 95.5 80 PRO A C 1
ATOM 596 O O . PRO A 1 80 ? 22.844 21.031 -5.699 1 95.5 80 PRO A O 1
ATOM 599 N N . ASP A 1 81 ? 22.984 20.812 -7.953 1 93.62 81 ASP A N 1
ATOM 600 C CA . ASP A 1 81 ? 22.406 19.469 -7.984 1 93.62 81 ASP A CA 1
ATOM 601 C C . ASP A 1 81 ? 23.172 18.531 -7.062 1 93.62 81 ASP A C 1
ATOM 603 O O . ASP A 1 81 ? 22.578 17.703 -6.367 1 93.62 81 ASP A O 1
ATOM 607 N N . ALA A 1 82 ? 24.422 18.688 -7.082 1 92.81 82 ALA A N 1
ATOM 608 C CA . ALA A 1 82 ? 25.266 17.797 -6.293 1 92.81 82 ALA A CA 1
ATOM 609 C C . ALA A 1 82 ? 24.984 17.938 -4.801 1 92.81 82 ALA A C 1
ATOM 611 O O . ALA A 1 82 ? 24.906 16.953 -4.07 1 92.81 82 ALA A O 1
ATOM 612 N N . LEU A 1 83 ? 24.844 19.172 -4.375 1 94.5 83 LEU A N 1
ATOM 613 C CA . LEU A 1 83 ? 24.531 19.422 -2.971 1 94.5 83 LEU A CA 1
ATOM 614 C C . LEU A 1 83 ? 23.109 18.984 -2.633 1 94.5 83 LEU A C 1
ATOM 616 O O . LEU A 1 83 ? 22.891 18.359 -1.592 1 94.5 83 LEU A O 1
ATOM 620 N N . PHE A 1 84 ? 22.172 19.25 -3.502 1 95.5 84 PHE A N 1
ATOM 621 C CA . PHE A 1 84 ? 20.781 18.859 -3.275 1 95.5 84 PHE A CA 1
ATOM 622 C C . PHE A 1 84 ? 20.656 17.344 -3.176 1 95.5 84 PHE A C 1
ATOM 624 O O . PHE A 1 84 ? 19.891 16.844 -2.359 1 95.5 84 PHE A O 1
ATOM 631 N N . GLY A 1 85 ? 21.344 16.641 -3.986 1 93.44 85 GLY A N 1
ATOM 632 C CA . GLY A 1 85 ? 21.297 15.18 -4.004 1 93.44 85 GLY A CA 1
ATOM 633 C C . GLY A 1 85 ? 21.594 14.562 -2.65 1 93.44 85 GLY A C 1
ATOM 634 O O . GLY A 1 85 ? 21.062 13.492 -2.324 1 93.44 85 GLY A O 1
ATOM 635 N N . GLN A 1 86 ? 22.359 15.219 -1.847 1 91.44 86 GLN A N 1
ATOM 636 C CA . GLN A 1 86 ? 22.734 14.711 -0.528 1 91.44 86 GLN A CA 1
ATOM 637 C C . GLN A 1 86 ? 21.609 14.93 0.48 1 91.44 86 GLN A C 1
ATOM 639 O O . GLN A 1 86 ? 21.625 14.367 1.575 1 91.44 86 GLN A O 1
ATOM 644 N N . LEU A 1 87 ? 20.719 15.828 0.109 1 91.12 87 LEU A N 1
ATOM 645 C CA . LEU A 1 87 ? 19.578 16.094 0.967 1 91.12 87 LEU A CA 1
ATOM 646 C C . LEU A 1 87 ? 18.422 15.164 0.624 1 91.12 87 LEU A C 1
ATOM 648 O O . LEU A 1 87 ? 17.516 14.953 1.445 1 91.12 87 LEU A O 1
ATOM 652 N N . SER A 1 88 ? 18.438 14.641 -0.583 1 89.25 88 SER A N 1
ATOM 653 C CA . SER A 1 88 ? 17.297 13.914 -1.129 1 89.25 88 SER A CA 1
ATOM 654 C C . SER A 1 88 ? 17.406 12.422 -0.837 1 89.25 88 SER A C 1
ATOM 656 O O . SER A 1 88 ? 18.5 11.852 -0.865 1 89.25 88 SER A O 1
ATOM 658 N N . ASN A 1 89 ? 16.281 11.922 -0.463 1 78.81 89 ASN A N 1
ATOM 659 C CA . ASN A 1 89 ? 16.188 10.477 -0.287 1 78.81 89 ASN A CA 1
ATOM 660 C C . ASN A 1 89 ? 15.5 9.812 -1.476 1 78.81 89 ASN A C 1
ATOM 662 O O . ASN A 1 89 ? 15.141 8.633 -1.409 1 78.81 89 ASN A O 1
ATOM 666 N N . VAL A 1 90 ? 15.242 10.492 -2.441 1 79.25 90 VAL A N 1
ATOM 667 C CA . VAL A 1 90 ? 14.547 9.984 -3.625 1 79.25 90 VAL A CA 1
ATOM 668 C C . VAL A 1 90 ? 15.531 9.875 -4.789 1 79.25 90 VAL A C 1
ATOM 670 O O . VAL A 1 90 ? 16.328 10.789 -5.02 1 79.25 90 VAL A O 1
ATOM 673 N N . VAL A 1 91 ? 15.477 8.688 -5.383 1 70.88 91 VAL A N 1
ATOM 674 C CA . VAL A 1 91 ? 16.297 8.508 -6.578 1 70.88 91 VAL A CA 1
ATOM 675 C C . VAL A 1 91 ? 15.766 9.391 -7.703 1 70.88 91 VAL A C 1
ATOM 677 O O . VAL A 1 91 ? 14.578 9.352 -8.031 1 70.88 91 VAL A O 1
ATOM 680 N N . ASN A 1 92 ? 16.516 10.352 -8.211 1 73.5 92 ASN A N 1
ATOM 681 C CA . ASN A 1 92 ? 16.172 11.281 -9.281 1 73.5 92 ASN A CA 1
ATOM 682 C C . ASN A 1 92 ? 15.109 12.281 -8.844 1 73.5 92 ASN A C 1
ATOM 684 O O . ASN A 1 92 ? 14.102 12.469 -9.523 1 73.5 92 ASN A O 1
ATOM 688 N N . GLY A 1 93 ? 15.195 12.781 -7.824 1 83.38 93 GLY A N 1
ATOM 689 C CA . GLY A 1 93 ? 14.266 13.773 -7.305 1 83.38 93 GLY A CA 1
ATOM 690 C C . GLY A 1 93 ? 14.172 15.016 -8.172 1 83.38 93 GLY A C 1
ATOM 691 O O . GLY A 1 93 ? 15 15.219 -9.062 1 83.38 93 GLY A O 1
ATOM 692 N N . VAL A 1 94 ? 13.141 15.758 -7.953 1 89.62 94 VAL A N 1
ATOM 693 C CA . VAL A 1 94 ? 12.844 16.891 -8.82 1 89.62 94 VAL A CA 1
ATOM 694 C C . VAL A 1 94 ? 13.656 18.109 -8.367 1 89.62 94 VAL A C 1
ATOM 696 O O . VAL A 1 94 ? 13.625 19.156 -9.008 1 89.62 94 VAL A O 1
ATOM 699 N N . GLY A 1 95 ? 14.406 18.062 -7.25 1 95.19 95 GLY A N 1
ATOM 700 C CA . GLY A 1 95 ? 15.266 19.156 -6.801 1 95.19 95 GLY A CA 1
ATOM 701 C C . GLY A 1 95 ? 14.5 20.25 -6.09 1 95.19 95 GLY A C 1
ATOM 702 O O . GLY A 1 95 ? 14.805 21.438 -6.266 1 95.19 95 GLY A O 1
ATOM 703 N N . PHE A 1 96 ? 13.516 19.906 -5.441 1 96.81 96 PHE A N 1
ATOM 704 C CA . PHE A 1 96 ? 12.633 20.875 -4.785 1 96.81 96 PHE A CA 1
ATOM 705 C C . PHE A 1 96 ? 12.188 20.344 -3.424 1 96.81 96 PHE A C 1
ATOM 707 O O . PHE A 1 96 ? 11.68 19.234 -3.316 1 96.81 96 PHE A O 1
ATOM 714 N N . LEU A 1 97 ? 12.406 21.156 -2.396 1 95.75 97 LEU A N 1
ATOM 715 C CA . LEU A 1 97 ? 12.117 20.719 -1.034 1 95.75 97 LEU A CA 1
ATOM 716 C C . LEU A 1 97 ? 11.68 21.891 -0.169 1 95.75 97 LEU A C 1
ATOM 718 O O . LEU A 1 97 ? 12.227 23 -0.278 1 95.75 97 LEU A O 1
ATOM 722 N N . LEU A 1 98 ? 10.656 21.703 0.665 1 96.88 98 LEU A N 1
ATOM 723 C CA . LEU A 1 98 ? 10.281 22.688 1.68 1 96.88 98 LEU A CA 1
ATOM 724 C C . LEU A 1 98 ? 10.695 22.203 3.068 1 96.88 98 LEU A C 1
ATOM 726 O O . LEU A 1 98 ? 10.516 21.031 3.41 1 96.88 98 LEU A O 1
ATOM 730 N N . LEU A 1 99 ? 11.312 23.047 3.777 1 96.5 99 LEU A N 1
ATOM 731 C CA . LEU A 1 99 ? 11.461 22.875 5.219 1 96.5 99 LEU A CA 1
ATOM 732 C C . LEU A 1 99 ? 10.305 23.531 5.969 1 96.5 99 LEU A C 1
ATOM 734 O O . LEU A 1 99 ? 10.07 24.734 5.844 1 96.5 99 LEU A O 1
ATOM 738 N N . VAL A 1 100 ? 9.602 22.703 6.723 1 96.38 100 VAL A N 1
ATOM 739 C CA . VAL A 1 100 ? 8.414 23.234 7.391 1 96.38 100 VAL A CA 1
ATOM 740 C C . VAL A 1 100 ? 8.43 22.828 8.859 1 96.38 100 VAL A C 1
ATOM 742 O O . VAL A 1 100 ? 9.125 21.891 9.25 1 96.38 100 VAL A O 1
ATOM 745 N N . ASP A 1 101 ? 7.684 23.609 9.68 1 93.31 101 ASP A N 1
ATOM 746 C CA . ASP A 1 101 ? 7.402 23.188 11.047 1 93.31 101 ASP A CA 1
ATOM 747 C C . ASP A 1 101 ? 6.305 22.125 11.078 1 93.31 101 ASP A C 1
ATOM 749 O O . ASP A 1 101 ? 5.305 22.234 10.367 1 93.31 101 ASP A O 1
ATOM 753 N N . ARG A 1 102 ? 6.57 21.109 11.781 1 90 102 ARG A N 1
ATOM 754 C CA . ARG A 1 102 ? 5.531 20.094 11.961 1 90 102 ARG A CA 1
ATOM 755 C C . ARG A 1 102 ? 4.344 20.672 12.734 1 90 102 ARG A C 1
ATOM 757 O O . ARG A 1 102 ? 4.523 21.266 13.797 1 90 102 ARG A O 1
ATOM 764 N N . PRO A 1 103 ? 3.215 20.469 12.172 1 81.75 103 PRO A N 1
ATOM 765 C CA . PRO A 1 103 ? 2.064 20.891 12.977 1 81.75 103 PRO A CA 1
ATOM 766 C C . PRO A 1 103 ? 1.942 20.109 14.281 1 81.75 103 PRO A C 1
ATOM 768 O O . PRO A 1 103 ? 2.229 18.906 14.312 1 81.75 103 PRO A O 1
ATOM 771 N N . ALA A 1 104 ? 1.839 20.797 15.383 1 77.75 104 ALA A N 1
ATOM 772 C CA . ALA A 1 104 ? 1.625 20.156 16.672 1 77.75 104 ALA A CA 1
ATOM 773 C C . ALA A 1 104 ? 0.221 20.438 17.203 1 77.75 104 ALA A C 1
ATOM 775 O O . ALA A 1 104 ? -0.196 21.594 17.297 1 77.75 104 ALA A O 1
ATOM 776 N N . GLN A 1 105 ? -0.509 19.438 17.234 1 86 105 GLN A N 1
ATOM 777 C CA . GLN A 1 105 ? -1.816 19.547 17.875 1 86 105 GLN A CA 1
ATOM 778 C C . GLN A 1 105 ? -1.875 18.719 19.156 1 86 105 GLN A C 1
ATOM 780 O O . GLN A 1 105 ? -1.342 17.609 19.219 1 86 105 GLN A O 1
ATOM 785 N N . PRO A 1 106 ? -2.443 19.344 20.203 1 92.12 106 PRO A N 1
ATOM 786 C CA . PRO A 1 106 ? -2.588 18.562 21.438 1 92.12 106 PRO A CA 1
ATOM 787 C C . PRO A 1 106 ? -3.51 17.359 21.266 1 92.12 106 PRO A C 1
ATOM 789 O O . PRO A 1 106 ? -4.367 17.359 20.375 1 92.12 106 PRO A O 1
ATOM 792 N N . LEU A 1 107 ? -3.262 16.422 22.094 1 95.62 107 LEU A N 1
ATOM 793 C CA . LEU A 1 107 ? -4.184 15.297 22.141 1 95.62 107 LEU A CA 1
ATOM 794 C C . LEU A 1 107 ? -5.586 15.758 22.531 1 95.62 107 LEU A C 1
ATOM 796 O O . LEU A 1 107 ? -5.754 16.562 23.453 1 95.62 107 LEU A O 1
ATOM 800 N N . PRO A 1 108 ? -6.539 15.359 21.797 1 97.19 108 PRO A N 1
ATOM 801 C CA . PRO A 1 108 ? -7.895 15.734 22.188 1 97.19 108 PRO A CA 1
ATOM 802 C C . PRO A 1 108 ? -8.289 15.18 23.562 1 97.19 108 PRO A C 1
ATOM 804 O O . PRO A 1 108 ? -7.852 14.086 23.938 1 97.19 108 PRO A O 1
ATOM 807 N N . GLU A 1 109 ? -9.07 15.938 24.266 1 97.69 109 GLU A N 1
ATOM 808 C CA . GLU A 1 109 ? -9.547 15.469 25.562 1 97.69 109 GLU A CA 1
ATOM 809 C C . GLU A 1 109 ? -10.453 14.25 25.422 1 97.69 109 GLU A C 1
ATOM 811 O O . GLU A 1 109 ? -10.359 13.305 26.203 1 97.69 109 GLU A O 1
ATOM 816 N N . ARG A 1 110 ? -11.305 14.352 24.438 1 98.38 110 ARG A N 1
ATOM 817 C CA . ARG A 1 110 ? -12.203 13.258 24.094 1 98.38 110 ARG A CA 1
ATOM 818 C C . ARG A 1 110 ? -12.234 13.039 22.578 1 98.38 110 ARG A C 1
ATOM 820 O O . ARG A 1 110 ? -12.195 13.992 21.812 1 98.38 110 ARG A O 1
ATOM 827 N N . VAL A 1 111 ? -12.305 11.805 22.25 1 98.38 111 VAL A N 1
ATOM 828 C CA . VAL A 1 111 ? -12.43 11.43 20.844 1 98.38 111 VAL A CA 1
ATOM 829 C C . VAL A 1 111 ? -13.844 10.93 20.562 1 98.38 111 VAL A C 1
ATOM 831 O O . VAL A 1 111 ? -14.211 9.828 20.984 1 98.38 111 VAL A O 1
ATOM 834 N N . THR A 1 112 ? -14.641 11.742 19.828 1 98.44 112 THR A N 1
ATOM 835 C CA . THR A 1 112 ? -16.047 11.422 19.641 1 98.44 112 THR A CA 1
ATOM 836 C C . THR A 1 112 ? -16.328 11.117 18.172 1 98.44 112 THR A C 1
ATOM 838 O O . THR A 1 112 ? -17.453 10.742 17.812 1 98.44 112 THR A O 1
ATOM 841 N N . GLN A 1 113 ? -15.352 11.273 17.297 1 98.06 113 GLN A N 1
ATOM 842 C CA . GLN A 1 113 ? -15.477 11.031 15.859 1 98.06 113 GLN A CA 1
ATOM 843 C C . GLN A 1 113 ? -14.656 9.812 15.438 1 98.06 113 GLN A C 1
ATOM 845 O O . GLN A 1 113 ? -13.82 9.328 16.203 1 98.06 113 GLN A O 1
ATOM 850 N N . SER A 1 114 ? -14.961 9.297 14.273 1 98.5 114 SER A N 1
ATOM 851 C CA . SER A 1 114 ? -14.148 8.203 13.75 1 98.5 114 SER A CA 1
ATOM 852 C C . SER A 1 114 ? -12.68 8.586 13.688 1 98.5 114 SER A C 1
ATOM 854 O O . SER A 1 114 ? -12.336 9.711 13.32 1 98.5 114 SER A O 1
ATOM 856 N N . SER A 1 115 ? -11.844 7.676 14.062 1 98.88 115 SER A N 1
ATOM 857 C CA . SER A 1 115 ? -10.398 7.887 14.086 1 98.88 115 SER A CA 1
ATOM 858 C C . SER A 1 115 ? -9.648 6.617 13.703 1 98.88 115 SER A C 1
ATOM 860 O O . SER A 1 115 ? -10.258 5.551 13.562 1 98.88 115 SER A O 1
ATOM 862 N N . VAL A 1 116 ? -8.367 6.754 13.445 1 98.94 116 VAL A N 1
ATOM 863 C CA . VAL A 1 116 ? -7.504 5.625 13.125 1 98.94 116 VAL A CA 1
ATOM 864 C C . VAL A 1 116 ? -6.387 5.52 14.164 1 98.94 116 VAL A C 1
ATOM 866 O O . VAL A 1 116 ? -5.781 6.523 14.539 1 98.94 116 VAL A O 1
ATOM 869 N N . VAL A 1 117 ? -6.207 4.371 14.656 1 98.94 117 VAL A N 1
ATOM 870 C CA . VAL A 1 117 ? -5.109 4.043 15.562 1 98.94 117 VAL A CA 1
ATOM 871 C C . VAL A 1 117 ? -4.137 3.09 14.867 1 98.94 117 VAL A C 1
ATOM 873 O O . VAL A 1 117 ? -4.523 1.997 14.445 1 98.94 117 VAL A O 1
ATOM 876 N N . LEU A 1 118 ? -2.902 3.531 14.703 1 98.88 118 LEU A N 1
ATOM 877 C CA . LEU A 1 118 ? -1.839 2.676 14.188 1 98.88 118 LEU A CA 1
ATOM 878 C C . LEU A 1 118 ? -1.057 2.035 15.328 1 98.88 118 LEU A C 1
ATOM 880 O O . LEU A 1 118 ? -0.299 2.717 16.031 1 98.88 118 LEU A O 1
ATOM 884 N N . ASP A 1 119 ? -1.245 0.786 15.5 1 98.69 119 ASP A N 1
ATOM 885 C CA . ASP A 1 119 ? -0.695 0.023 16.625 1 98.69 119 ASP A CA 1
ATOM 886 C C . ASP A 1 119 ? 0.591 -0.693 16.219 1 98.69 119 ASP A C 1
ATOM 888 O O . ASP A 1 119 ? 0.646 -1.925 16.203 1 98.69 119 ASP A O 1
ATOM 892 N N . GLY A 1 120 ? 1.628 0.141 15.953 1 98.31 120 GLY A N 1
ATOM 893 C CA . GLY A 1 120 ? 2.938 -0.41 15.648 1 98.31 120 GLY A CA 1
ATOM 894 C C . GLY A 1 120 ? 3.109 -0.75 14.18 1 98.31 120 GLY A C 1
ATOM 895 O O . GLY A 1 120 ? 3.791 -1.718 13.836 1 98.31 120 GLY A O 1
ATOM 896 N N . VAL A 1 121 ? 2.441 -0.095 13.234 1 98.5 121 VAL A N 1
ATOM 897 C CA . VAL A 1 121 ? 2.689 -0.273 11.812 1 98.5 121 VAL A CA 1
ATOM 898 C C . VAL A 1 121 ? 4.07 0.27 11.453 1 98.5 121 VAL A C 1
ATOM 900 O O . VAL A 1 121 ? 4.336 1.465 11.609 1 98.5 121 VAL A O 1
ATOM 903 N N . GLN A 1 122 ? 4.938 -0.489 10.906 1 97 122 GLN A N 1
ATOM 904 C CA . GLN A 1 122 ? 6.355 -0.143 10.852 1 97 122 GLN A CA 1
ATOM 905 C C . GLN A 1 122 ? 6.754 0.324 9.453 1 97 122 GLN A C 1
ATOM 907 O O . GLN A 1 122 ? 7.699 1.102 9.305 1 97 122 GLN A O 1
ATOM 912 N N . ASP A 1 123 ? 6.145 -0.199 8.453 1 96.69 123 ASP A N 1
ATOM 913 C CA . ASP A 1 123 ? 6.508 0.177 7.086 1 96.69 123 ASP A CA 1
ATOM 914 C C . ASP A 1 123 ? 6.023 1.589 6.762 1 96.69 123 ASP A C 1
ATOM 916 O O . ASP A 1 123 ? 4.828 1.874 6.832 1 96.69 123 ASP A O 1
ATOM 920 N N . ALA A 1 124 ? 6.922 2.42 6.336 1 96.56 124 ALA A N 1
ATOM 921 C CA . ALA A 1 124 ? 6.621 3.824 6.07 1 96.56 124 ALA A CA 1
ATOM 922 C C . ALA A 1 124 ? 5.613 3.963 4.934 1 96.56 124 ALA A C 1
ATOM 924 O O . ALA A 1 124 ? 4.75 4.844 4.961 1 96.56 124 ALA A O 1
ATOM 925 N N . GLY A 1 125 ? 5.707 3.137 3.926 1 97.44 125 GLY A N 1
ATOM 926 C CA . GLY A 1 125 ? 4.75 3.158 2.832 1 97.44 125 GLY A CA 1
ATOM 927 C C . GLY A 1 125 ? 3.334 2.838 3.273 1 97.44 125 GLY A C 1
ATOM 928 O O . GLY A 1 125 ? 2.383 3.506 2.859 1 97.44 125 GLY A O 1
ATOM 929 N N . ASN A 1 126 ? 3.238 1.859 4.156 1 98.5 126 ASN A N 1
ATOM 930 C CA . ASN A 1 126 ? 1.936 1.502 4.707 1 98.5 126 ASN A CA 1
ATOM 931 C C . ASN A 1 126 ? 1.342 2.643 5.531 1 98.5 126 ASN A C 1
ATOM 933 O O . ASN A 1 126 ? 0.167 2.979 5.375 1 98.5 126 ASN A O 1
ATOM 937 N N . VAL A 1 127 ? 2.152 3.205 6.348 1 98.75 127 VAL A N 1
ATOM 938 C CA . VAL A 1 127 ? 1.677 4.305 7.176 1 98.75 127 VAL A CA 1
ATOM 939 C C . VAL A 1 127 ? 1.167 5.441 6.289 1 98.75 127 VAL A C 1
ATOM 941 O O . VAL A 1 127 ? 0.048 5.926 6.477 1 98.75 127 VAL A O 1
ATOM 944 N N . GLY A 1 128 ? 1.963 5.84 5.316 1 98.44 128 GLY A N 1
ATOM 945 C CA . GLY A 1 128 ? 1.535 6.898 4.414 1 98.44 128 GLY A CA 1
ATOM 946 C C . GLY A 1 128 ? 0.243 6.574 3.688 1 98.44 128 GLY A C 1
ATOM 947 O O . GLY A 1 128 ? -0.652 7.418 3.598 1 98.44 128 GLY A O 1
ATOM 948 N N . SER A 1 129 ? 0.13 5.355 3.197 1 98.56 129 SER A N 1
ATOM 949 C CA . SER A 1 129 ? -1.065 4.93 2.477 1 98.56 129 SER A CA 1
ATOM 950 C C . SER A 1 129 ? -2.289 4.934 3.385 1 98.56 129 SER A C 1
ATOM 952 O O . SER A 1 129 ? -3.379 5.336 2.965 1 98.56 129 SER A O 1
ATOM 954 N N . ILE A 1 130 ? -2.127 4.527 4.609 1 98.88 130 ILE A N 1
ATOM 955 C CA . ILE A 1 130 ? -3.234 4.52 5.559 1 98.88 130 ILE A CA 1
ATOM 956 C C . ILE A 1 130 ? -3.662 5.953 5.867 1 98.88 130 ILE A C 1
ATOM 958 O O . ILE A 1 130 ? -4.859 6.25 5.93 1 98.88 130 ILE A O 1
ATOM 962 N N . LEU A 1 131 ? -2.693 6.84 6.043 1 98.62 131 LEU A N 1
ATOM 963 C CA . LEU A 1 131 ? -3.018 8.25 6.258 1 98.62 131 LEU A CA 1
ATOM 964 C C . LEU A 1 131 ? -3.83 8.797 5.09 1 98.62 131 LEU A C 1
ATOM 966 O O . LEU A 1 131 ? -4.805 9.523 5.297 1 98.62 131 LEU A O 1
ATOM 970 N N . ARG A 1 132 ? -3.434 8.438 3.889 1 98.31 132 ARG A N 1
ATOM 971 C CA . ARG A 1 132 ? -4.148 8.891 2.699 1 98.31 132 ARG A CA 1
ATOM 972 C C . ARG A 1 132 ? -5.586 8.375 2.699 1 98.31 132 ARG A C 1
ATOM 974 O O . ARG A 1 132 ? -6.52 9.141 2.434 1 98.31 132 ARG A O 1
ATOM 981 N N . SER A 1 133 ? -5.758 7.121 3.014 1 98.75 133 SER A N 1
ATOM 982 C CA . SER A 1 133 ? -7.094 6.535 3.078 1 98.75 133 SER A CA 1
ATOM 983 C C . SER A 1 133 ? -7.93 7.188 4.176 1 98.75 133 SER A C 1
ATOM 985 O O . SER A 1 133 ? -9.117 7.457 3.979 1 98.75 133 SER A O 1
ATOM 987 N N . ALA A 1 134 ? -7.301 7.43 5.312 1 98.81 134 ALA A N 1
ATOM 988 C CA . ALA A 1 134 ? -7.992 8.062 6.43 1 98.81 134 ALA A CA 1
ATOM 989 C C . ALA A 1 134 ? -8.477 9.461 6.051 1 98.81 134 ALA A C 1
ATOM 991 O O . ALA A 1 134 ? -9.648 9.797 6.25 1 98.81 134 ALA A O 1
ATOM 992 N N . ALA A 1 135 ? -7.555 10.25 5.48 1 98.31 135 ALA A N 1
ATOM 993 C CA . ALA A 1 135 ? -7.902 11.602 5.055 1 98.31 135 ALA A CA 1
ATOM 994 C C . ALA A 1 135 ? -9.031 11.586 4.023 1 98.31 135 ALA A C 1
ATOM 996 O O . ALA A 1 135 ? -9.969 12.383 4.102 1 98.31 135 ALA A O 1
ATOM 997 N N . ALA A 1 136 ? -8.93 10.672 3.104 1 97.94 136 ALA A N 1
ATOM 998 C CA . ALA A 1 136 ? -9.93 10.547 2.051 1 97.94 136 ALA A CA 1
ATOM 999 C C . ALA A 1 136 ? -11.289 10.148 2.635 1 97.94 136 ALA A C 1
ATOM 1001 O O . ALA A 1 136 ? -12.328 10.617 2.164 1 97.94 136 ALA A O 1
ATOM 1002 N N . ALA A 1 137 ? -11.305 9.328 3.641 1 98.44 137 ALA A N 1
ATOM 1003 C CA . ALA A 1 137 ? -12.531 8.797 4.23 1 98.44 137 ALA A CA 1
ATOM 1004 C C . ALA A 1 137 ? -13.18 9.82 5.16 1 98.44 137 ALA A C 1
ATOM 1006 O O . ALA A 1 137 ? -14.305 9.617 5.621 1 98.44 137 ALA A O 1
ATOM 1007 N N . GLY A 1 138 ? -12.484 10.844 5.488 1 97.62 138 GLY A N 1
ATOM 1008 C CA . GLY A 1 138 ? -13.047 11.891 6.328 1 97.62 138 GLY A CA 1
ATOM 1009 C C . GLY A 1 138 ? -12.688 11.742 7.793 1 97.62 138 GLY A C 1
ATOM 1010 O O . GLY A 1 138 ? -13.32 12.344 8.656 1 97.62 138 GLY A O 1
ATOM 1011 N N . VAL A 1 139 ? -11.703 10.93 8.078 1 97.56 139 VAL A N 1
ATOM 1012 C CA . VAL A 1 139 ? -11.156 10.797 9.422 1 97.56 139 VAL A CA 1
ATOM 1013 C C . VAL A 1 139 ? -10.383 12.062 9.789 1 97.56 139 VAL A C 1
ATOM 1015 O O . VAL A 1 139 ? -9.672 12.633 8.961 1 97.56 139 VAL A O 1
ATOM 1018 N N . ARG A 1 140 ? -10.484 12.43 10.992 1 94.5 140 ARG A N 1
ATOM 1019 C CA . ARG A 1 140 ? -9.797 13.648 11.406 1 94.5 140 ARG A CA 1
ATOM 1020 C C . ARG A 1 140 ? -8.531 13.328 12.188 1 94.5 140 ARG A C 1
ATOM 1022 O O . ARG A 1 140 ? -7.473 13.906 11.93 1 94.5 140 ARG A O 1
ATOM 1029 N N . HIS A 1 141 ? -8.633 12.375 13.109 1 98.25 141 HIS A N 1
ATOM 1030 C CA . HIS A 1 141 ? -7.52 12.086 14.008 1 98.25 141 HIS A CA 1
ATOM 1031 C C . HIS A 1 141 ? -6.879 10.742 13.672 1 98.25 141 HIS A C 1
ATOM 1033 O O . HIS A 1 141 ? -7.582 9.758 13.453 1 98.25 141 HIS A O 1
ATOM 1039 N N . VAL A 1 142 ? -5.613 10.758 13.625 1 98.75 142 VAL A N 1
ATOM 1040 C CA . VAL A 1 142 ? -4.828 9.531 13.555 1 98.75 142 VAL A CA 1
ATOM 1041 C C . VAL A 1 142 ? -3.869 9.469 14.742 1 98.75 142 VAL A C 1
ATOM 1043 O O . VAL A 1 142 ? -3.133 10.43 15.008 1 98.75 142 VAL A O 1
ATOM 1046 N N . PHE A 1 143 ? -3.912 8.391 15.445 1 98.88 143 PHE A N 1
ATOM 1047 C CA . PHE A 1 143 ? -3.047 8.172 16.594 1 98.88 143 PHE A CA 1
ATOM 1048 C C . PHE A 1 143 ? -2.012 7.09 16.297 1 98.88 143 PHE A C 1
ATOM 1050 O O . PHE A 1 143 ? -2.367 5.949 15.992 1 98.88 143 PHE A O 1
ATOM 1057 N N . CYS A 1 144 ? -0.779 7.449 16.391 1 98.38 144 CYS A N 1
ATOM 1058 C CA . CYS A 1 144 ? 0.319 6.516 16.156 1 98.38 144 CYS A CA 1
ATOM 1059 C C . CYS A 1 144 ? 0.884 6.016 17.484 1 98.38 144 CYS A C 1
ATOM 1061 O O . CYS A 1 144 ? 1.464 6.789 18.25 1 98.38 144 CYS A O 1
ATOM 1063 N N . ALA A 1 145 ? 0.705 4.75 17.719 1 98.5 145 ALA A N 1
ATOM 1064 C CA . ALA A 1 145 ? 1.276 4.152 18.922 1 98.5 145 ALA A CA 1
ATOM 1065 C C . ALA A 1 145 ? 2.793 4.031 18.812 1 98.5 145 ALA A C 1
ATOM 1067 O O . ALA A 1 145 ? 3.346 4.102 17.703 1 98.5 145 ALA A O 1
ATOM 1068 N N . PRO A 1 146 ? 3.496 3.887 19.984 1 97.25 146 PRO A N 1
ATOM 1069 C CA . PRO A 1 146 ? 4.93 3.592 19.922 1 97.25 146 PRO A CA 1
ATOM 1070 C C . PRO A 1 146 ? 5.246 2.398 19.016 1 97.25 146 PRO A C 1
ATOM 1072 O O . PRO A 1 146 ? 4.516 1.402 19.031 1 97.25 146 PRO A O 1
ATOM 1075 N N . GLY A 1 147 ? 6.293 2.57 18.234 1 96.44 147 GLY A N 1
ATOM 1076 C CA . GLY A 1 147 ? 6.668 1.515 17.312 1 96.44 147 GLY A CA 1
ATOM 1077 C C . GLY A 1 147 ? 6.176 1.76 15.891 1 96.44 147 GLY A C 1
ATOM 1078 O O . GLY A 1 147 ? 6.645 1.122 14.945 1 96.44 147 GLY A O 1
ATOM 1079 N N . THR A 1 148 ? 5.227 2.666 15.734 1 98.12 148 THR A N 1
ATOM 1080 C CA . THR A 1 148 ? 4.758 3.057 14.414 1 98.12 148 THR A CA 1
ATOM 1081 C C . THR A 1 148 ? 5.801 3.922 13.703 1 98.12 148 THR A C 1
ATOM 1083 O O . THR A 1 148 ? 6.457 4.754 14.336 1 98.12 148 THR A O 1
ATOM 1086 N N . ALA A 1 149 ? 5.984 3.676 12.422 1 97.31 149 ALA A N 1
ATOM 1087 C CA . ALA A 1 149 ? 6.875 4.531 11.648 1 97.31 149 ALA A CA 1
ATOM 1088 C C . ALA A 1 149 ? 6.551 6.008 11.867 1 97.31 149 ALA A C 1
ATOM 1090 O O . ALA A 1 149 ? 5.379 6.387 11.93 1 97.31 149 ALA A O 1
ATOM 1091 N N . TYR A 1 150 ? 7.594 6.816 11.992 1 96.38 150 TYR A N 1
ATOM 1092 C CA . TYR A 1 150 ? 7.426 8.242 12.258 1 96.38 150 TYR A CA 1
ATOM 1093 C C . TYR A 1 150 ? 6.648 8.914 11.133 1 96.38 150 TYR A C 1
ATOM 1095 O O . TYR A 1 150 ? 7.113 8.961 9.992 1 96.38 150 TYR A O 1
ATOM 1103 N N . ALA A 1 151 ? 5.488 9.523 11.43 1 96.75 151 ALA A N 1
ATOM 1104 C CA . ALA A 1 151 ? 4.52 9.984 10.438 1 96.75 151 ALA A CA 1
ATOM 1105 C C . ALA A 1 151 ? 5.098 11.117 9.594 1 96.75 151 ALA A C 1
ATOM 1107 O O . ALA A 1 151 ? 4.699 11.305 8.438 1 96.75 151 ALA A O 1
ATOM 1108 N N . TRP A 1 152 ? 6.078 11.797 10.078 1 95.38 152 TRP A N 1
ATOM 1109 C CA . TRP A 1 152 ? 6.551 13 9.398 1 95.38 152 TRP A CA 1
ATOM 1110 C C . TRP A 1 152 ? 7.91 12.75 8.75 1 95.38 152 TRP A C 1
ATOM 1112 O O . TRP A 1 152 ? 8.586 13.695 8.344 1 95.38 152 TRP A O 1
ATOM 1122 N N . SER A 1 153 ? 8.273 11.484 8.742 1 93.19 153 SER A N 1
ATOM 1123 C CA . SER A 1 153 ? 9.477 11.141 7.98 1 93.19 153 SER A CA 1
ATOM 1124 C C . SER A 1 153 ? 9.258 11.367 6.488 1 93.19 153 SER A C 1
ATOM 1126 O O . SER A 1 153 ? 8.125 11.359 6.012 1 93.19 153 SER A O 1
ATOM 1128 N N . SER A 1 154 ? 10.359 11.5 5.742 1 91.06 154 SER A N 1
ATOM 1129 C CA . SER A 1 154 ? 10.305 11.797 4.312 1 91.06 154 SER A CA 1
ATOM 1130 C C . SER A 1 154 ? 9.578 10.688 3.551 1 91.06 154 SER A C 1
ATOM 1132 O O . SER A 1 154 ? 8.789 10.969 2.643 1 91.06 154 SER A O 1
ATOM 1134 N N . LYS A 1 155 ? 9.828 9.516 3.947 1 92.12 155 LYS A N 1
ATOM 1135 C CA . LYS A 1 155 ? 9.211 8.391 3.25 1 92.12 155 LYS A CA 1
ATOM 1136 C C . LYS A 1 155 ? 7.703 8.367 3.475 1 92.12 155 LYS A C 1
ATOM 1138 O O . LYS A 1 155 ? 6.938 8.133 2.539 1 92.12 155 LYS A O 1
ATOM 1143 N N . VAL A 1 156 ? 7.262 8.617 4.73 1 96.62 156 VAL A N 1
ATOM 1144 C CA . VAL A 1 156 ? 5.832 8.617 5.023 1 96.62 156 VAL A CA 1
ATOM 1145 C C . VAL A 1 156 ? 5.172 9.812 4.34 1 96.62 156 VAL A C 1
ATOM 1147 O O . VAL A 1 156 ? 4.078 9.695 3.783 1 96.62 156 VAL A O 1
ATOM 1150 N N . LEU A 1 157 ? 5.82 10.922 4.352 1 95.44 157 LEU A N 1
ATOM 1151 C CA . LEU A 1 157 ? 5.305 12.117 3.689 1 95.44 157 LEU A CA 1
ATOM 1152 C C . LEU A 1 157 ? 5.105 11.867 2.199 1 95.44 157 LEU A C 1
ATOM 1154 O O . LEU A 1 157 ? 4.07 12.234 1.638 1 95.44 157 LEU A O 1
ATOM 1158 N N . ARG A 1 158 ? 6.008 11.25 1.614 1 92.75 158 ARG A N 1
ATOM 1159 C CA . ARG A 1 158 ? 5.918 10.953 0.188 1 92.75 158 ARG A CA 1
ATOM 1160 C C . ARG A 1 158 ? 4.77 9.992 -0.101 1 92.75 158 ARG A C 1
ATOM 1162 O O . ARG A 1 158 ? 4.043 10.164 -1.081 1 92.75 158 ARG A O 1
ATOM 1169 N N . SER A 1 159 ? 4.625 9.039 0.747 1 95.25 159 SER A N 1
ATOM 1170 C CA . SER A 1 159 ? 3.564 8.055 0.555 1 95.25 159 SER A CA 1
ATOM 1171 C C . SER A 1 159 ? 2.201 8.641 0.909 1 95.25 159 SER A C 1
ATOM 1173 O O . SER A 1 159 ? 1.187 8.266 0.317 1 95.25 159 SER A O 1
ATOM 1175 N N . GLY A 1 160 ? 2.166 9.555 1.807 1 96.94 160 GLY A N 1
ATOM 1176 C CA . GLY A 1 160 ? 0.927 10.172 2.26 1 96.94 160 GLY A CA 1
ATOM 1177 C C . GLY A 1 160 ? 0.388 11.211 1.296 1 96.94 160 GLY A C 1
ATOM 1178 O O . GLY A 1 160 ? -0.807 11.508 1.304 1 96.94 160 GLY A O 1
ATOM 1179 N N . MET A 1 161 ? 1.299 11.82 0.503 1 95.56 161 MET A N 1
ATOM 1180 C CA . MET A 1 161 ? 0.974 12.711 -0.605 1 95.56 161 MET A CA 1
ATOM 1181 C C . MET A 1 161 ? 0.037 13.828 -0.149 1 95.56 161 MET A C 1
ATOM 1183 O O . MET A 1 161 ? -0.967 14.109 -0.806 1 95.56 161 MET A O 1
ATOM 1187 N N . GLY A 1 162 ? 0.295 14.398 1.01 1 95.56 162 GLY A N 1
ATOM 1188 C CA . GLY A 1 162 ? -0.423 15.578 1.452 1 95.56 162 GLY A CA 1
ATOM 1189 C C . GLY A 1 162 ? -1.518 15.273 2.457 1 95.56 162 GLY A C 1
ATOM 1190 O O . GLY A 1 162 ? -2.131 16.188 3.014 1 95.56 162 GLY A O 1
ATOM 1191 N N . ALA A 1 163 ? -1.77 13.977 2.727 1 97.38 163 ALA A N 1
ATOM 1192 C CA . ALA A 1 163 ? -2.773 13.586 3.711 1 97.38 163 ALA A CA 1
ATOM 1193 C C . ALA A 1 163 ? -2.51 14.242 5.059 1 97.38 163 ALA A C 1
ATOM 1195 O O . ALA A 1 163 ? -3.445 14.555 5.801 1 97.38 163 ALA A O 1
ATOM 1196 N N . HIS A 1 164 ? -1.276 14.516 5.34 1 96.5 164 HIS A N 1
ATOM 1197 C CA . HIS A 1 164 ? -0.824 15.086 6.605 1 96.5 164 HIS A CA 1
ATOM 1198 C C . HIS A 1 164 ? -1.522 16.406 6.895 1 96.5 164 HIS A C 1
ATOM 1200 O O . HIS A 1 164 ? -1.737 16.766 8.055 1 96.5 164 HIS A O 1
ATOM 1206 N N . PHE A 1 165 ? -1.908 17.109 5.879 1 95 165 PHE A N 1
ATOM 1207 C CA . PHE A 1 165 ? -2.41 18.453 6.051 1 95 165 PHE A CA 1
ATOM 1208 C C . PHE A 1 165 ? -3.928 18.469 6.191 1 95 165 PHE A C 1
ATOM 1210 O O . PHE A 1 165 ? -4.535 19.516 6.43 1 95 165 PHE A O 1
ATOM 1217 N N . LEU A 1 166 ? -4.504 17.266 6.105 1 95.25 166 LEU A N 1
ATOM 1218 C CA . LEU A 1 166 ? -5.941 17.109 6.285 1 95.25 166 LEU A CA 1
ATOM 1219 C C . LEU A 1 166 ? -6.25 16.375 7.586 1 95.25 166 LEU A C 1
ATOM 1221 O O . LEU A 1 166 ? -7.414 16.203 7.953 1 95.25 166 LEU A O 1
ATOM 1225 N N . LEU A 1 167 ? -5.207 15.945 8.266 1 96.75 167 LEU A N 1
ATOM 1226 C CA . LEU A 1 167 ? -5.363 15.109 9.453 1 96.75 167 LEU A CA 1
ATOM 1227 C C . LEU A 1 167 ? -4.727 15.773 10.672 1 96.75 167 LEU A C 1
ATOM 1229 O O . LEU A 1 167 ? -3.824 16.594 10.531 1 96.75 167 LEU A O 1
ATOM 1233 N N . SER A 1 168 ? -5.25 15.469 11.82 1 97.25 168 SER A N 1
ATOM 1234 C CA . SER A 1 168 ? -4.555 15.656 13.086 1 97.25 168 SER A CA 1
ATOM 1235 C C . SER A 1 168 ? -3.838 14.375 13.516 1 97.25 168 SER A C 1
ATOM 1237 O O . SER A 1 168 ? -4.477 13.43 13.977 1 97.25 168 SER A O 1
ATOM 1239 N N . ILE A 1 169 ? -2.535 14.398 13.398 1 97.75 169 ILE A N 1
ATOM 1240 C CA . ILE A 1 169 ? -1.745 13.195 13.633 1 97.75 169 ILE A CA 1
ATOM 1241 C C . ILE A 1 169 ? -1.036 13.305 14.984 1 97.75 169 ILE A C 1
ATOM 1243 O O . ILE A 1 169 ? -0.349 14.297 15.25 1 97.75 169 ILE A O 1
ATOM 1247 N N . HIS A 1 170 ? -1.198 12.328 15.773 1 97.62 170 HIS A N 1
ATOM 1248 C CA . HIS A 1 170 ? -0.616 12.297 17.109 1 97.62 170 HIS A CA 1
ATOM 1249 C C . HIS A 1 170 ? 0.399 11.164 17.25 1 97.62 170 HIS A C 1
ATOM 1251 O O . HIS A 1 170 ? 0.043 9.992 17.141 1 97.62 170 HIS A O 1
ATOM 1257 N N . GLU A 1 171 ? 1.66 11.531 17.531 1 95.62 171 GLU A N 1
ATOM 1258 C CA . GLU A 1 171 ? 2.76 10.578 17.609 1 95.62 171 GLU A CA 1
ATOM 1259 C C . GLU A 1 171 ? 2.893 10.008 19.031 1 95.62 171 GLU A C 1
ATOM 1261 O O . GLU A 1 171 ? 2.559 10.672 20 1 95.62 171 GLU A O 1
ATOM 1266 N N . ASP A 1 172 ? 3.314 8.797 19.125 1 95 172 ASP A N 1
ATOM 1267 C CA . ASP A 1 172 ? 3.734 8.133 20.359 1 95 172 ASP A CA 1
ATOM 1268 C C . ASP A 1 172 ? 2.625 8.164 21.406 1 95 172 ASP A C 1
ATOM 1270 O O . ASP A 1 172 ? 2.869 8.5 22.562 1 95 172 ASP A O 1
ATOM 1274 N N . VAL A 1 173 ? 1.438 7.859 20.953 1 97.94 173 VAL A N 1
ATOM 1275 C CA . VAL A 1 173 ? 0.302 7.84 21.859 1 97.94 173 VAL A CA 1
ATOM 1276 C C . VAL A 1 173 ? 0.175 6.457 22.5 1 97.94 173 VAL A C 1
ATOM 1278 O O . VAL A 1 173 ? -0.038 5.465 21.797 1 97.94 173 VAL A O 1
ATOM 1281 N N . GLU A 1 174 ? 0.287 6.422 23.812 1 98.19 174 GLU A N 1
ATOM 1282 C CA . GLU A 1 174 ? 0.139 5.16 24.531 1 98.19 174 GLU A CA 1
ATOM 1283 C C . GLU A 1 174 ? -1.302 4.66 24.484 1 98.19 174 GLU A C 1
ATOM 1285 O O . GLU A 1 174 ? -2.242 5.445 24.609 1 98.19 174 GLU A O 1
ATOM 1290 N N . ALA A 1 175 ? -1.421 3.33 24.344 1 98.25 175 ALA A N 1
ATOM 1291 C CA . ALA A 1 175 ? -2.727 2.705 24.156 1 98.25 175 ALA A CA 1
ATOM 1292 C C . ALA A 1 175 ? -3.67 3.041 25.297 1 98.25 175 ALA A C 1
ATOM 1294 O O . ALA A 1 175 ? -4.82 3.43 25.078 1 98.25 175 ALA A O 1
ATOM 1295 N N . GLY A 1 176 ? -3.174 2.889 26.516 1 98 176 GLY A N 1
ATOM 1296 C CA . GLY A 1 176 ? -4.004 3.162 27.672 1 98 176 GLY A CA 1
ATOM 1297 C C . GLY A 1 176 ? -4.48 4.598 27.75 1 98 176 GLY A C 1
ATOM 1298 O O . GLY A 1 176 ? -5.648 4.855 28.047 1 98 176 GLY A O 1
ATOM 1299 N N . ALA A 1 177 ? -3.604 5.516 27.484 1 97.94 177 ALA A N 1
ATOM 1300 C CA . ALA A 1 177 ? -3.941 6.938 27.5 1 97.94 177 ALA A CA 1
ATOM 1301 C C . ALA A 1 177 ? -5.008 7.258 26.453 1 97.94 177 ALA A C 1
ATOM 1303 O O . ALA A 1 177 ? -5.922 8.039 26.719 1 97.94 177 ALA A O 1
ATOM 1304 N N . LEU A 1 178 ? -4.891 6.672 25.297 1 98.5 178 LEU A N 1
ATOM 1305 C CA . LEU A 1 178 ? -5.859 6.91 24.234 1 98.5 178 LEU A CA 1
ATOM 1306 C C . LEU A 1 178 ? -7.203 6.277 24.578 1 98.5 178 LEU A C 1
ATOM 1308 O O . LEU A 1 178 ? -8.25 6.898 24.391 1 98.5 178 LEU A O 1
ATOM 1312 N N . ALA A 1 179 ? -7.137 5.07 25.078 1 98.25 179 ALA A N 1
ATOM 1313 C CA . ALA A 1 179 ? -8.367 4.352 25.391 1 98.25 179 ALA A CA 1
ATOM 1314 C C . ALA A 1 179 ? -9.227 5.148 26.375 1 98.25 179 ALA A C 1
ATOM 1316 O O . ALA A 1 179 ? -10.453 5.148 26.266 1 98.25 179 ALA A O 1
ATOM 1317 N N . ALA A 1 180 ? -8.578 5.805 27.281 1 97.81 180 ALA A N 1
ATOM 1318 C CA . ALA A 1 180 ? -9.273 6.594 28.297 1 97.81 180 ALA A CA 1
ATOM 1319 C C . ALA A 1 180 ? -9.977 7.797 27.672 1 97.81 180 ALA A C 1
ATOM 1321 O O . ALA A 1 180 ? -10.875 8.383 28.281 1 97.81 180 ALA A O 1
ATOM 1322 N N . ARG A 1 181 ? -9.609 8.141 26.5 1 98.06 181 ARG A N 1
ATOM 1323 C CA . ARG A 1 181 ? -10.125 9.336 25.844 1 98.06 181 ARG A CA 1
ATOM 1324 C C . ARG A 1 181 ? -11.188 8.969 24.812 1 98.06 181 ARG A C 1
ATOM 1326 O O . ARG A 1 181 ? -11.906 9.844 24.312 1 98.06 181 ARG A O 1
ATOM 1333 N N . LEU A 1 182 ? -11.297 7.73 24.391 1 98.38 182 LEU A N 1
ATOM 1334 C CA . LEU A 1 182 ? -12.203 7.301 23.328 1 98.38 182 LEU A CA 1
ATOM 1335 C C . LEU A 1 182 ? -13.648 7.297 23.828 1 98.38 182 LEU A C 1
ATOM 1337 O O . LEU A 1 182 ? -13.969 6.656 24.828 1 98.38 182 LEU A O 1
ATOM 1341 N N . ASP A 1 183 ? -14.523 7.977 23.156 1 98.62 183 ASP A N 1
ATOM 1342 C CA . ASP A 1 183 ? -15.961 7.957 23.406 1 98.62 183 ASP A CA 1
ATOM 1343 C C . ASP A 1 183 ? -16.719 7.27 22.281 1 98.62 183 ASP A C 1
ATOM 1345 O O . ASP A 1 183 ? -17.828 7.656 21.938 1 98.62 183 ASP A O 1
ATOM 1349 N N . VAL A 1 184 ? -16.016 6.43 21.516 1 98.56 184 VAL A N 1
ATOM 1350 C CA . VAL A 1 184 ? -16.578 5.66 20.422 1 98.56 184 VAL A CA 1
ATOM 1351 C C . VAL A 1 184 ? -16.125 4.207 20.516 1 98.56 184 VAL A C 1
ATOM 1353 O O . VAL A 1 184 ? -15.102 3.912 21.141 1 98.56 184 VAL A O 1
ATOM 1356 N N . PRO A 1 185 ? -16.875 3.273 19.922 1 98.56 185 PRO A N 1
ATOM 1357 C CA . PRO A 1 185 ? -16.453 1.874 19.938 1 98.56 185 PRO A CA 1
ATOM 1358 C C . PRO A 1 185 ? -15.133 1.657 19.203 1 98.56 185 PRO A C 1
ATOM 1360 O O . PRO A 1 185 ? -14.836 2.373 18.234 1 98.56 185 PRO A O 1
ATOM 1363 N N . VAL A 1 186 ? -14.367 0.686 19.703 1 98.62 186 VAL A N 1
ATOM 1364 C CA . VAL A 1 186 ? -13.117 0.286 19.062 1 98.62 186 VAL A CA 1
ATOM 1365 C C . VAL A 1 186 ? -13.383 -0.832 18.062 1 98.62 186 VAL A C 1
ATOM 1367 O O . VAL A 1 186 ? -14.023 -1.832 18.391 1 98.62 186 VAL A O 1
ATOM 1370 N N . ALA A 1 187 ? -12.953 -0.623 16.844 1 98.44 187 ALA A N 1
ATOM 1371 C CA . ALA A 1 187 ? -13.078 -1.636 15.789 1 98.44 187 ALA A CA 1
ATOM 1372 C C . ALA A 1 187 ? -11.711 -2.109 15.32 1 98.44 187 ALA A C 1
ATOM 1374 O O . ALA A 1 187 ? -10.789 -1.306 15.164 1 98.44 187 ALA A O 1
ATOM 1375 N N . LEU A 1 188 ? -11.516 -3.41 15.164 1 97.88 188 LEU A N 1
ATOM 1376 C CA . LEU A 1 188 ? -10.273 -3.951 14.617 1 97.88 188 LEU A CA 1
ATOM 1377 C C . LEU A 1 188 ? -10.547 -5.207 13.797 1 97.88 188 LEU A C 1
ATOM 1379 O O . LEU A 1 188 ? -11.617 -5.809 13.906 1 97.88 188 LEU A O 1
ATOM 1383 N N . THR A 1 189 ? -9.602 -5.496 12.859 1 92.62 189 THR A N 1
ATOM 1384 C CA . THR A 1 189 ? -9.711 -6.727 12.086 1 92.62 189 THR A CA 1
ATOM 1385 C C . THR A 1 189 ? -9.141 -7.91 12.867 1 92.62 189 THR A C 1
ATOM 1387 O O . THR A 1 189 ? -8.117 -7.777 13.547 1 92.62 189 THR A O 1
ATOM 1390 N N . ASP A 1 190 ? -9.859 -8.953 12.797 1 87.75 190 ASP A N 1
ATOM 1391 C CA . ASP A 1 190 ? -9.484 -10.188 13.477 1 87.75 190 ASP A CA 1
ATOM 1392 C C . ASP A 1 190 ? -9.844 -11.406 12.641 1 87.75 190 ASP A C 1
ATOM 1394 O O . ASP A 1 190 ? -10.984 -11.547 12.188 1 87.75 190 ASP A O 1
ATOM 1398 N N . SER A 1 191 ? -8.891 -12.25 12.383 1 76.5 191 SER A N 1
ATOM 1399 C CA . SER A 1 191 ? -9.117 -13.406 11.531 1 76.5 191 SER A CA 1
ATOM 1400 C C . SER A 1 191 ? -9.93 -14.477 12.25 1 76.5 191 SER A C 1
ATOM 1402 O O . SER A 1 191 ? -10.477 -15.383 11.617 1 76.5 191 SER A O 1
ATOM 1404 N N . HIS A 1 192 ? -10.102 -14.352 13.523 1 76 192 HIS A N 1
ATOM 1405 C CA . HIS A 1 192 ? -10.789 -15.398 14.266 1 76 192 HIS A CA 1
ATOM 1406 C C . HIS A 1 192 ? -12.016 -14.852 14.984 1 76 192 HIS A C 1
ATOM 1408 O O . HIS A 1 192 ? -11.93 -13.844 15.688 1 76 192 HIS A O 1
ATOM 1414 N N . GLY A 1 193 ? -13.117 -15.555 14.836 1 70.19 193 GLY A N 1
ATOM 1415 C CA . GLY A 1 193 ? -14.32 -15.258 15.609 1 70.19 193 GLY A CA 1
ATOM 1416 C C . GLY A 1 193 ? -14.875 -13.875 15.34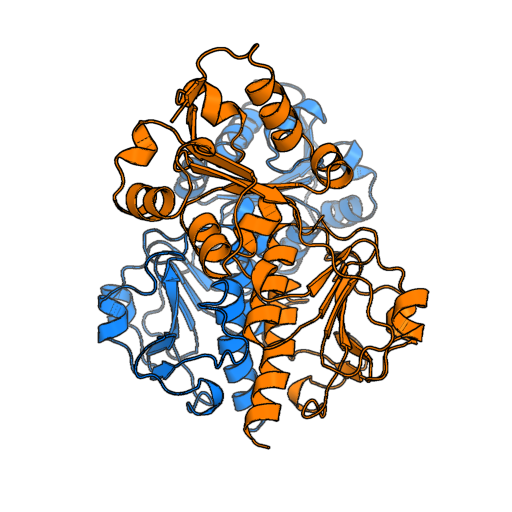4 1 70.19 193 GLY A C 1
ATOM 1417 O O . GLY A 1 193 ? -15.469 -13.258 16.234 1 70.19 193 GLY A O 1
ATOM 1418 N N . ALA A 1 194 ? -14.656 -13.383 14.227 1 84.19 194 ALA A N 1
ATOM 1419 C CA . ALA A 1 194 ? -15.117 -12.039 13.898 1 84.19 194 ALA A CA 1
ATOM 1420 C C . ALA A 1 194 ? -16.203 -12.078 12.828 1 84.19 194 ALA A C 1
ATOM 1422 O O . ALA A 1 194 ? -16.406 -13.109 12.188 1 84.19 194 ALA A O 1
ATOM 1423 N N . GLN A 1 195 ? -17.031 -11.094 12.867 1 94.75 195 GLN A N 1
ATOM 1424 C CA . GLN A 1 195 ? -18.031 -10.953 11.82 1 94.75 195 GLN A CA 1
ATOM 1425 C C . GLN A 1 195 ? -17.453 -10.273 10.586 1 94.75 195 GLN A C 1
ATOM 1427 O O . GLN A 1 195 ? -16.484 -9.523 10.688 1 94.75 195 GLN A O 1
ATOM 1432 N N . ALA A 1 196 ? -18.109 -10.617 9.422 1 96.38 196 ALA A N 1
ATOM 1433 C CA . ALA A 1 196 ? -17.688 -9.898 8.219 1 96.38 196 ALA A CA 1
ATOM 1434 C C . ALA A 1 196 ? -17.859 -8.391 8.398 1 96.38 196 ALA A C 1
ATOM 1436 O O . ALA A 1 196 ? -18.859 -7.938 8.977 1 96.38 196 ALA A O 1
ATOM 1437 N N . VAL A 1 197 ? -16.969 -7.598 7.934 1 97.88 197 VAL A N 1
ATOM 1438 C CA . VAL A 1 197 ? -16.969 -6.141 8.062 1 97.88 197 VAL A CA 1
ATOM 1439 C C . VAL A 1 197 ? -18.281 -5.582 7.504 1 97.88 197 VAL A C 1
ATOM 1441 O O . VAL A 1 197 ? -18.812 -4.59 8.016 1 97.88 197 VAL A O 1
ATOM 1444 N N . TYR A 1 198 ? -18.875 -6.285 6.559 1 97.5 198 TYR A N 1
ATOM 1445 C CA . TYR A 1 198 ? -20.094 -5.855 5.887 1 97.5 198 TYR A CA 1
ATOM 1446 C C . TYR A 1 198 ? -21.297 -6.027 6.793 1 97.5 198 TYR A C 1
ATOM 1448 O O . TYR A 1 198 ? -22.344 -5.41 6.57 1 97.5 198 TYR A O 1
ATOM 1456 N N . ASP A 1 199 ? -21.172 -6.863 7.742 1 97.12 199 ASP A N 1
ATOM 1457 C CA . ASP A 1 199 ? -22.266 -7.207 8.633 1 97.12 199 ASP A CA 1
ATOM 1458 C C . ASP A 1 199 ? -22.188 -6.438 9.945 1 97.12 199 ASP A C 1
ATOM 1460 O O . ASP A 1 199 ? -23.031 -6.602 10.828 1 97.12 199 ASP A O 1
ATOM 1464 N N . CYS A 1 200 ? -21.141 -5.656 10.109 1 97.31 200 CYS A N 1
ATOM 1465 C CA . CYS A 1 200 ? -20.969 -4.797 11.273 1 97.31 200 CYS A CA 1
ATOM 1466 C C . CYS A 1 200 ? -21.594 -3.428 11.055 1 97.31 200 CYS A C 1
ATOM 1468 O O . CYS A 1 200 ? -21.438 -2.832 9.984 1 97.31 200 CYS A O 1
ATOM 1470 N N . ASP A 1 201 ? -22.375 -2.939 12.055 1 97.75 201 ASP A N 1
ATOM 1471 C CA . ASP A 1 201 ? -22.938 -1.598 11.922 1 97.75 201 ASP A CA 1
ATOM 1472 C C . ASP A 1 201 ? -21.844 -0.532 12.07 1 97.75 201 ASP A C 1
ATOM 1474 O O . ASP A 1 201 ? -21.391 -0.255 13.18 1 97.75 201 ASP A O 1
ATOM 1478 N N . LEU A 1 202 ? -21.5 0.063 10.961 1 98.06 202 LEU A N 1
ATOM 1479 C CA . LEU A 1 202 ? -20.438 1.063 10.914 1 98.06 202 LEU A CA 1
ATOM 1480 C C . LEU A 1 202 ? -21 2.43 10.523 1 98.06 202 LEU A C 1
ATOM 1482 O O . LEU A 1 202 ? -20.266 3.287 10.031 1 98.06 202 LEU A O 1
ATOM 1486 N N . SER A 1 203 ? -22.297 2.582 10.695 1 97.88 203 SER A N 1
ATOM 1487 C CA . SER A 1 203 ? -22.922 3.852 10.344 1 97.88 203 SER A CA 1
ATOM 1488 C C . SER A 1 203 ? -22.531 4.953 11.32 1 97.88 203 SER A C 1
ATOM 1490 O O . SER A 1 203 ? -22.609 6.137 10.992 1 97.88 203 SER A O 1
ATOM 1492 N N . GLY A 1 204 ? -22.156 4.594 12.602 1 97.44 204 GLY A N 1
ATOM 1493 C CA . GLY A 1 204 ? -21.688 5.539 13.594 1 97.44 204 GLY A CA 1
ATOM 1494 C C . GLY A 1 204 ? -20.172 5.637 13.648 1 97.44 204 GLY A C 1
ATOM 1495 O O . GLY A 1 204 ? -19.469 4.914 12.938 1 97.44 204 GLY A O 1
ATOM 1496 N N . PRO A 1 205 ? -19.672 6.535 14.508 1 98.19 205 PRO A N 1
ATOM 1497 C CA . PRO A 1 205 ? -18.219 6.699 14.617 1 98.19 205 PRO A CA 1
ATOM 1498 C C . PRO A 1 205 ? -17.547 5.516 15.305 1 98.19 205 PRO A C 1
ATOM 1500 O O . PRO A 1 205 ? -18.109 4.922 16.219 1 98.19 205 PRO A O 1
ATOM 1503 N N . VAL A 1 206 ? -16.375 5.18 14.867 1 98.44 206 VAL A N 1
ATOM 1504 C CA . VAL A 1 206 ? -15.578 4.133 15.492 1 98.44 206 VAL A CA 1
ATOM 1505 C C . VAL A 1 206 ? -14.109 4.547 15.508 1 98.44 206 VAL A C 1
ATOM 1507 O O . VAL A 1 206 ? -13.695 5.41 14.734 1 98.44 206 VAL A O 1
ATOM 1510 N N . ALA A 1 207 ? -13.336 3.996 16.406 1 98.81 207 ALA A N 1
ATOM 1511 C CA . ALA A 1 207 ? -11.875 4.043 16.359 1 98.81 207 ALA A CA 1
ATOM 1512 C C . ALA A 1 207 ? -11.305 2.777 15.727 1 98.81 207 ALA A C 1
ATOM 1514 O O . ALA A 1 207 ? -11.328 1.704 16.328 1 98.81 207 ALA A O 1
ATOM 1515 N N . TRP A 1 208 ? -10.852 2.906 14.539 1 98.88 208 TRP A N 1
ATOM 1516 C CA . TRP A 1 208 ? -10.266 1.773 13.828 1 98.88 208 TRP A CA 1
ATOM 1517 C C . TRP A 1 208 ? -8.836 1.53 14.281 1 98.88 208 TRP A C 1
ATOM 1519 O O . TRP A 1 208 ? -7.984 2.42 14.18 1 98.88 208 TRP A O 1
ATOM 1529 N N . VAL A 1 209 ? -8.523 0.327 14.711 1 98.81 209 VAL A N 1
ATOM 1530 C CA . VAL A 1 209 ? -7.164 -0.028 15.109 1 98.81 209 VAL A CA 1
ATOM 1531 C C . VAL A 1 209 ? -6.547 -0.961 14.07 1 98.81 209 VAL A C 1
ATOM 1533 O O . VAL A 1 209 ? -7.086 -2.035 13.797 1 98.81 209 VAL A O 1
ATOM 1536 N N . PHE A 1 210 ? -5.473 -0.553 13.469 1 98.5 210 PHE A N 1
ATOM 1537 C CA . PHE A 1 210 ? -4.703 -1.379 12.547 1 98.5 210 PHE A CA 1
ATOM 1538 C C . PHE A 1 210 ? -3.342 -1.724 13.141 1 98.5 210 PHE A C 1
ATOM 1540 O O . PHE A 1 210 ? -2.609 -0.836 13.586 1 98.5 210 PHE A O 1
ATOM 1547 N N . GLY A 1 211 ? -3.01 -2.949 13.125 1 97.56 211 GLY A N 1
ATOM 1548 C CA . GLY A 1 211 ? -1.872 -3.441 13.883 1 97.56 211 GLY A CA 1
ATOM 1549 C C . GLY A 1 211 ? -0.638 -3.666 13.031 1 97.56 211 GLY A C 1
ATOM 1550 O O . GLY A 1 211 ? -0.645 -3.375 11.836 1 97.56 211 GLY A O 1
ATOM 1551 N N . ASN A 1 212 ? 0.382 -4.184 13.656 1 96.38 212 ASN A N 1
ATOM 1552 C CA . ASN A 1 212 ? 1.688 -4.496 13.094 1 96.38 212 ASN A CA 1
ATOM 1553 C C . ASN A 1 212 ? 1.578 -5.516 11.961 1 96.38 212 ASN A C 1
ATOM 1555 O O . ASN A 1 212 ? 0.792 -6.461 12.047 1 96.38 212 ASN A O 1
ATOM 1559 N N . GLU A 1 213 ? 2.43 -5.402 10.883 1 93 213 GLU A N 1
ATOM 1560 C CA . GLU A 1 213 ? 2.391 -6.234 9.688 1 93 213 GLU A CA 1
ATOM 1561 C C . GLU A 1 213 ? 2.66 -7.699 10.023 1 93 213 GLU A C 1
ATOM 1563 O O . GLU A 1 213 ? 2.156 -8.602 9.344 1 93 213 GLU A O 1
ATOM 1568 N N . GLY A 1 214 ? 3.426 -8.008 11.055 1 89 214 GLY A N 1
ATOM 1569 C CA . GLY A 1 214 ? 3.738 -9.367 11.477 1 89 214 GLY A CA 1
ATOM 1570 C C . GLY A 1 214 ? 2.898 -9.836 12.648 1 89 214 GLY A C 1
ATOM 1571 O O . GLY A 1 214 ? 2.154 -10.812 12.539 1 89 214 GLY A O 1
ATOM 1572 N N . ALA A 1 215 ? 2.773 -9 13.648 1 92.12 215 ALA A N 1
ATOM 1573 C CA . ALA A 1 215 ? 2.221 -9.398 14.938 1 92.12 215 ALA A CA 1
ATOM 1574 C C . ALA A 1 215 ? 0.733 -9.062 15.023 1 92.12 215 ALA A C 1
ATOM 1576 O O . ALA A 1 215 ? 0.029 -9.562 15.906 1 92.12 215 ALA A O 1
ATOM 1577 N N . GLY A 1 216 ? 0.224 -8.25 14.117 1 94.31 216 GLY A N 1
ATOM 1578 C CA . GLY A 1 216 ? -1.158 -7.809 14.211 1 94.31 216 GLY A CA 1
ATOM 1579 C C . GLY A 1 216 ? -1.393 -6.809 15.32 1 94.31 216 GLY A C 1
ATOM 1580 O O . GLY A 1 216 ? -0.501 -6.023 15.656 1 94.31 216 GLY A O 1
ATOM 1581 N N . VAL A 1 217 ? -2.592 -6.73 15.727 1 95.88 217 VAL A N 1
ATOM 1582 C CA . VAL A 1 217 ? -2.998 -5.781 16.766 1 95.88 217 VAL A CA 1
ATOM 1583 C C . VAL A 1 217 ? -2.557 -6.285 18.125 1 95.88 217 VAL A C 1
ATOM 1585 O O . VAL A 1 217 ? -2.648 -7.484 18.422 1 95.88 217 VAL A O 1
ATOM 1588 N N . SER A 1 218 ? -2.121 -5.395 18.969 1 97.25 218 SER A N 1
ATOM 1589 C CA . SER A 1 218 ? -1.63 -5.766 20.297 1 97.25 218 SER A CA 1
ATOM 1590 C C . SER A 1 218 ? -2.752 -6.328 21.172 1 97.25 218 SER A C 1
ATOM 1592 O O . SER A 1 218 ? -3.93 -6.074 20.906 1 97.25 218 SER A O 1
ATOM 1594 N N . ALA A 1 219 ? -2.383 -7.055 22.219 1 96.88 219 ALA A N 1
ATOM 1595 C CA . ALA A 1 219 ? -3.336 -7.66 23.141 1 96.88 219 ALA A CA 1
ATOM 1596 C C . ALA A 1 219 ? -4.223 -6.602 23.781 1 96.88 219 ALA A C 1
ATOM 1598 O O . ALA A 1 219 ? -5.41 -6.836 24.016 1 96.88 219 ALA A O 1
ATOM 1599 N N . PHE A 1 220 ? -3.674 -5.461 24.125 1 98.06 220 PHE A N 1
ATOM 1600 C CA . PHE A 1 220 ? -4.43 -4.379 24.734 1 98.06 220 PHE A CA 1
ATOM 1601 C C . PHE A 1 220 ? -5.66 -4.035 23.906 1 98.06 220 PHE A C 1
ATOM 1603 O O . PHE A 1 220 ? -6.777 -3.998 24.438 1 98.06 220 PHE A O 1
ATOM 1610 N N . TRP A 1 221 ? -5.488 -3.822 22.656 1 97.56 221 TRP A N 1
ATOM 1611 C CA . TRP A 1 221 ? -6.582 -3.393 21.797 1 97.56 221 TRP A CA 1
ATOM 1612 C C . TRP A 1 221 ? -7.527 -4.555 21.5 1 97.56 221 TRP A C 1
ATOM 1614 O O . TRP A 1 221 ? -8.734 -4.352 21.344 1 97.56 221 TRP A O 1
ATOM 1624 N N . ARG A 1 222 ? -6.965 -5.758 21.375 1 96.06 222 ARG A N 1
ATOM 1625 C CA . ARG A 1 222 ? -7.836 -6.918 21.234 1 96.06 222 ARG A CA 1
ATOM 1626 C C . ARG A 1 222 ? -8.82 -7.012 22.391 1 96.06 222 ARG A C 1
ATOM 1628 O O . ARG A 1 222 ? -10.008 -7.293 22.188 1 96.06 222 ARG A O 1
ATOM 1635 N N . ASP A 1 223 ? -8.305 -6.742 23.562 1 96.56 223 ASP A N 1
ATOM 1636 C CA . ASP A 1 223 ? -9.133 -6.805 24.766 1 96.56 223 ASP A CA 1
ATOM 1637 C C . ASP A 1 223 ? -10.125 -5.645 24.812 1 96.56 223 ASP A C 1
ATOM 1639 O O . ASP A 1 223 ? -11.227 -5.785 25.344 1 96.56 223 ASP A O 1
ATOM 1643 N N . ALA A 1 224 ? -9.781 -4.539 24.234 1 96.88 224 ALA A N 1
ATOM 1644 C CA . ALA A 1 224 ? -10.594 -3.326 24.297 1 96.88 224 ALA A CA 1
ATOM 1645 C C . ALA A 1 224 ? -11.594 -3.287 23.141 1 96.88 224 ALA A C 1
ATOM 1647 O O . ALA A 1 224 ? -12.461 -2.408 23.094 1 96.88 224 ALA A O 1
ATOM 1648 N N . ALA A 1 225 ? -11.531 -4.227 22.266 1 96.62 225 ALA A N 1
ATOM 1649 C CA . ALA A 1 225 ? -12.281 -4.184 21.016 1 96.62 225 ALA A CA 1
ATOM 1650 C C . ALA A 1 225 ? -13.781 -4.297 21.281 1 96.62 225 ALA A C 1
ATOM 1652 O O . ALA A 1 225 ? -14.227 -5.176 22.016 1 96.62 225 ALA A O 1
ATOM 1653 N N . THR A 1 226 ? -14.531 -3.395 20.672 1 97.12 226 THR A N 1
ATOM 1654 C CA . THR A 1 226 ? -15.992 -3.484 20.641 1 97.12 226 THR A CA 1
ATOM 1655 C C . THR A 1 226 ? -16.453 -4.285 19.422 1 97.12 226 THR A C 1
ATOM 1657 O O . THR A 1 226 ? -17.344 -5.133 19.531 1 97.12 226 THR A O 1
ATOM 1660 N N . HIS A 1 227 ? -15.867 -3.986 18.266 1 97.12 227 HIS A N 1
ATOM 1661 C CA . HIS A 1 227 ? -16.156 -4.668 17.016 1 97.12 227 HIS A CA 1
ATOM 1662 C C . HIS A 1 227 ? -14.93 -5.41 16.5 1 97.12 227 HIS A C 1
ATOM 1664 O O . HIS A 1 227 ? -13.883 -4.801 16.266 1 97.12 227 HIS A O 1
ATOM 1670 N N . ARG A 1 228 ? -15.094 -6.695 16.422 1 96.88 228 ARG A N 1
ATOM 1671 C CA . ARG A 1 228 ? -14.117 -7.508 15.695 1 96.88 228 ARG A CA 1
ATOM 1672 C C . ARG A 1 228 ? -14.648 -7.922 14.328 1 96.88 228 ARG A C 1
ATOM 1674 O O . ARG A 1 228 ? -15.703 -8.555 14.234 1 96.88 228 ARG A O 1
ATOM 1681 N N . VAL A 1 229 ? -13.906 -7.516 13.297 1 97.06 229 VAL A N 1
ATOM 1682 C CA . VAL A 1 229 ? -14.445 -7.773 11.961 1 97.06 229 VAL A CA 1
ATOM 1683 C C . VAL A 1 229 ? -13.422 -8.539 11.125 1 97.06 229 VAL A C 1
ATOM 1685 O O . VAL A 1 229 ? -12.227 -8.484 11.398 1 97.06 229 VAL A O 1
ATOM 1688 N N . THR A 1 230 ? -13.898 -9.266 10.195 1 96.06 230 THR A N 1
ATOM 1689 C CA . THR A 1 230 ? -13.094 -9.898 9.164 1 96.06 230 THR A CA 1
ATOM 1690 C C . THR A 1 230 ? -13.438 -9.328 7.785 1 96.06 230 THR A C 1
ATOM 1692 O O . THR A 1 230 ? -14.555 -8.875 7.559 1 96.06 230 THR A O 1
ATOM 1695 N N . ILE A 1 231 ? -12.484 -9.203 6.996 1 96.44 231 ILE A N 1
ATOM 1696 C CA . ILE A 1 231 ? -12.719 -8.945 5.578 1 96.44 231 ILE A CA 1
ATOM 1697 C C . ILE A 1 231 ? -12.805 -10.266 4.816 1 96.44 231 ILE A C 1
ATOM 1699 O O . ILE A 1 231 ? -11.82 -11 4.723 1 96.44 231 ILE A O 1
ATOM 1703 N N . PRO A 1 232 ? -13.938 -10.562 4.332 1 95.81 232 PRO A N 1
ATOM 1704 C CA . PRO A 1 232 ? -14.055 -11.836 3.613 1 95.81 232 PRO A CA 1
ATOM 1705 C C . PRO A 1 232 ? -13.062 -11.953 2.453 1 95.81 232 PRO A C 1
ATOM 1707 O O . PRO A 1 232 ? -12.984 -11.047 1.618 1 95.81 232 PRO A O 1
ATOM 1710 N N . GLN A 1 233 ? -12.328 -13.031 2.381 1 95.56 233 GLN A N 1
ATOM 1711 C CA . GLN A 1 233 ? -11.32 -13.297 1.359 1 95.56 233 GLN A CA 1
ATOM 1712 C C . GLN A 1 233 ? -11.578 -14.633 0.663 1 95.56 233 GLN A C 1
ATOM 1714 O O . GLN A 1 233 ? -10.906 -15.625 0.937 1 95.56 233 GLN A O 1
ATOM 1719 N N . PRO A 1 234 ? -12.422 -14.617 -0.257 1 95.81 234 PRO A N 1
ATOM 1720 C CA . PRO A 1 234 ? -12.828 -15.883 -0.883 1 95.81 234 PRO A CA 1
ATOM 1721 C C . PRO A 1 234 ? -11.703 -16.547 -1.669 1 95.81 234 PRO A C 1
ATOM 1723 O O . PRO A 1 234 ? -11.805 -17.719 -2.029 1 95.81 234 PRO A O 1
ATOM 1726 N N . GLY A 1 235 ? -10.57 -15.859 -1.955 1 95.06 235 GLY A N 1
ATOM 1727 C CA . GLY A 1 235 ? -9.531 -16.391 -2.822 1 95.06 235 GLY A CA 1
ATOM 1728 C C . GLY A 1 235 ? -8.477 -17.188 -2.074 1 95.06 235 GLY A C 1
ATOM 1729 O O . GLY A 1 235 ? -7.52 -17.672 -2.676 1 95.06 235 GLY A O 1
ATOM 1730 N N . GLY A 1 236 ? -8.516 -17.25 -0.806 1 87.06 236 GLY A N 1
ATOM 1731 C CA . GLY A 1 236 ? -7.656 -18.141 -0.047 1 87.06 236 GLY A CA 1
ATOM 1732 C C . GLY A 1 236 ? -6.406 -17.469 0.477 1 87.06 236 GLY A C 1
ATOM 1733 O O . GLY A 1 236 ? -5.555 -18.109 1.093 1 87.06 236 GLY A O 1
ATOM 1734 N N . MET A 1 237 ? -6.16 -16.25 0.189 1 87.44 237 MET A N 1
ATOM 1735 C CA . MET A 1 237 ? -5.047 -15.523 0.788 1 87.44 237 MET A CA 1
ATOM 1736 C C . MET A 1 237 ? -5.191 -15.461 2.305 1 87.44 237 MET A C 1
ATOM 1738 O O . MET A 1 237 ? -6.305 -15.391 2.824 1 87.44 237 MET A O 1
ATOM 1742 N N . GLU A 1 238 ? -4.074 -15.484 2.996 1 80.06 238 GLU A N 1
ATOM 1743 C CA . GLU A 1 238 ? -4.094 -15.492 4.457 1 80.06 238 GLU A CA 1
ATOM 1744 C C . GLU A 1 238 ? -4.461 -14.125 5.008 1 80.06 238 GLU A C 1
ATOM 1746 O O . GLU A 1 238 ? -5.16 -14.023 6.02 1 80.06 238 GLU A O 1
ATOM 1751 N N . SER A 1 239 ? -3.908 -13.188 4.355 1 90.81 239 SER A N 1
ATOM 1752 C CA . SER A 1 239 ? -4.137 -11.844 4.879 1 90.81 239 SER A CA 1
ATOM 1753 C C . SER A 1 239 ? -3.893 -10.781 3.812 1 90.81 239 SER A C 1
ATOM 1755 O O . SER A 1 239 ? -3.291 -11.07 2.773 1 90.81 239 SER A O 1
ATOM 1757 N N . LEU A 1 240 ? -4.445 -9.648 4.098 1 96.06 240 LEU A N 1
ATOM 1758 C CA . LEU A 1 240 ? -4.219 -8.484 3.248 1 96.06 240 LEU A CA 1
ATOM 1759 C C . LEU A 1 240 ? -3.061 -7.645 3.773 1 96.06 240 LEU A C 1
ATOM 1761 O O . LEU A 1 240 ? -2.662 -7.785 4.934 1 96.06 240 LEU A O 1
ATOM 1765 N N . ASN A 1 241 ? -2.42 -6.883 2.859 1 97.12 241 ASN A N 1
ATOM 1766 C CA . ASN A 1 241 ? -1.582 -5.773 3.303 1 97.12 241 ASN A CA 1
ATOM 1767 C C . ASN A 1 241 ? -2.338 -4.844 4.246 1 97.12 241 ASN A C 1
ATOM 1769 O O . ASN A 1 241 ? -3.508 -4.535 4.016 1 97.12 241 ASN A O 1
ATOM 1773 N N . VAL A 1 242 ? -1.697 -4.395 5.262 1 98.19 242 VAL A N 1
ATOM 1774 C CA . VAL A 1 242 ? -2.383 -3.65 6.312 1 98.19 242 VAL A CA 1
ATOM 1775 C C . VAL A 1 242 ? -2.998 -2.379 5.734 1 98.19 242 VAL A C 1
ATOM 1777 O O . VAL A 1 242 ? -4.078 -1.954 6.152 1 98.19 242 VAL A O 1
ATOM 1780 N N . ALA A 1 243 ? -2.318 -1.706 4.777 1 98.69 243 ALA A N 1
ATOM 1781 C CA . ALA A 1 243 ? -2.869 -0.5 4.164 1 98.69 243 ALA A CA 1
ATOM 1782 C C . ALA A 1 243 ? -4.09 -0.829 3.309 1 98.69 243 ALA A C 1
ATOM 1784 O O . ALA A 1 243 ? -5.051 -0.055 3.264 1 98.69 243 ALA A O 1
ATOM 1785 N N . ALA A 1 244 ? -4.051 -1.97 2.641 1 98.62 244 ALA A N 1
ATOM 1786 C CA . ALA A 1 244 ? -5.211 -2.43 1.882 1 98.62 244 ALA A CA 1
ATOM 1787 C C . ALA A 1 244 ? -6.387 -2.738 2.809 1 98.62 244 ALA A C 1
ATOM 1789 O O . ALA A 1 244 ? -7.523 -2.352 2.527 1 98.62 244 ALA A O 1
ATOM 1790 N N . ALA A 1 245 ? -6.121 -3.428 3.914 1 98.38 245 ALA A N 1
ATOM 1791 C CA . ALA A 1 245 ? -7.156 -3.744 4.895 1 98.38 245 ALA A CA 1
ATOM 1792 C C . ALA A 1 245 ? -7.785 -2.473 5.457 1 98.38 245 ALA A C 1
ATOM 1794 O O . ALA A 1 245 ? -9.008 -2.381 5.586 1 98.38 245 ALA A O 1
ATOM 1795 N N . ALA A 1 246 ? -6.926 -1.516 5.789 1 98.81 246 ALA A N 1
ATOM 1796 C CA . ALA A 1 246 ? -7.406 -0.238 6.309 1 98.81 246 ALA A CA 1
ATOM 1797 C C . ALA A 1 246 ? -8.336 0.444 5.309 1 98.81 246 ALA A C 1
ATOM 1799 O O . ALA A 1 246 ? -9.391 0.957 5.684 1 98.81 246 ALA A O 1
ATOM 1800 N N . ALA A 1 247 ? -7.949 0.44 4.039 1 98.81 247 ALA A N 1
ATOM 1801 C CA . ALA A 1 247 ? -8.766 1.065 3.004 1 98.81 247 ALA A CA 1
ATOM 1802 C C . ALA A 1 247 ? -10.141 0.403 2.916 1 98.81 247 ALA A C 1
ATOM 1804 O O . ALA A 1 247 ? -11.164 1.088 2.873 1 98.81 247 ALA A O 1
ATOM 1805 N N . VAL A 1 248 ? -10.188 -0.94 2.924 1 98.75 248 VAL A N 1
ATOM 1806 C CA . VAL A 1 248 ? -11.438 -1.678 2.822 1 98.75 248 VAL A CA 1
ATOM 1807 C C . VAL A 1 248 ? -12.344 -1.327 4.004 1 98.75 248 VAL A C 1
ATOM 1809 O O . VAL A 1 248 ? -13.523 -1.038 3.822 1 98.75 248 VAL A O 1
ATOM 1812 N N . CYS A 1 249 ? -11.797 -1.296 5.203 1 98.75 249 CYS A N 1
ATOM 1813 C CA . CYS A 1 249 ? -12.57 -1.029 6.41 1 98.75 249 CYS A CA 1
ATOM 1814 C C . CYS A 1 249 ? -13.094 0.4 6.414 1 98.75 249 CYS A C 1
ATOM 1816 O O . CYS A 1 249 ? -14.281 0.627 6.648 1 98.75 249 CYS A O 1
ATOM 1818 N N . LEU A 1 250 ? -12.242 1.355 6.168 1 98.81 250 LEU A N 1
ATOM 1819 C CA . LEU A 1 250 ? -12.625 2.764 6.195 1 98.81 250 LEU A CA 1
ATOM 1820 C C . LEU A 1 250 ? -13.688 3.059 5.148 1 98.81 250 LEU A C 1
ATOM 1822 O O . LEU A 1 250 ? -14.656 3.773 5.426 1 98.81 250 LEU A O 1
ATOM 1826 N N . PHE A 1 251 ? -13.555 2.434 4.023 1 98.62 251 PHE A N 1
ATOM 1827 C CA . PHE A 1 251 ? -14.469 2.809 2.949 1 98.62 251 PHE A CA 1
ATOM 1828 C C . PHE A 1 251 ? -15.75 1.99 3.02 1 98.62 251 PHE A C 1
ATOM 1830 O O . PHE A 1 251 ? -16.766 2.363 2.428 1 98.62 251 PHE A O 1
ATOM 1837 N N . GLU A 1 252 ? -15.711 0.826 3.711 1 98.62 252 GLU A N 1
ATOM 1838 C CA . GLU A 1 252 ? -16.984 0.216 4.098 1 98.62 252 GLU A CA 1
ATOM 1839 C C . GLU A 1 252 ? -17.766 1.132 5.027 1 98.62 252 GLU A C 1
ATOM 1841 O O . GLU A 1 252 ? -19 1.247 4.902 1 98.62 252 GLU A O 1
ATOM 1846 N N . GLN A 1 253 ? -17.078 1.756 5.953 1 98.56 253 GLN A N 1
ATOM 1847 C CA . GLN A 1 253 ? -17.734 2.725 6.82 1 98.56 253 GLN A CA 1
ATOM 1848 C C . GLN A 1 253 ? -18.312 3.885 6.008 1 98.56 253 GLN A C 1
ATOM 1850 O O . GLN A 1 253 ? -19.438 4.316 6.242 1 98.56 253 GLN A O 1
ATOM 1855 N N . VAL A 1 254 ? -17.516 4.406 5.051 1 98.25 254 VAL A N 1
ATOM 1856 C CA . VAL A 1 254 ? -17.984 5.477 4.172 1 98.25 254 VAL A CA 1
ATOM 1857 C C . VAL A 1 254 ? -19.266 5.035 3.453 1 98.25 254 VAL A C 1
ATOM 1859 O O . VAL A 1 254 ? -20.234 5.789 3.383 1 98.25 254 VAL A O 1
ATOM 1862 N N . ARG A 1 255 ? -19.25 3.814 2.947 1 98.25 255 ARG A N 1
ATOM 1863 C CA . ARG A 1 255 ? -20.406 3.289 2.234 1 98.25 255 ARG A CA 1
ATOM 1864 C C . ARG A 1 255 ? -21.641 3.303 3.121 1 98.25 255 ARG A C 1
ATOM 1866 O O . ARG A 1 255 ? -22.719 3.758 2.699 1 98.25 255 ARG A O 1
ATOM 1873 N N . GLN A 1 256 ? -21.469 2.842 4.34 1 98.19 256 GLN A N 1
ATOM 1874 C CA . GLN A 1 256 ? -22.609 2.725 5.246 1 98.19 256 GLN A CA 1
ATOM 1875 C C . GLN A 1 256 ? -23.109 4.098 5.684 1 98.19 256 GLN A C 1
ATOM 1877 O O . GLN A 1 256 ? -24.297 4.281 5.934 1 98.19 256 GLN A O 1
ATOM 1882 N N . GLN A 1 257 ? -22.25 5.027 5.727 1 97.19 257 GLN A N 1
ATOM 1883 C CA . GLN A 1 257 ? -22.609 6.367 6.176 1 97.19 257 GLN A CA 1
ATOM 1884 C C . GLN A 1 257 ? -23.234 7.172 5.043 1 97.19 257 GLN A C 1
ATOM 1886 O O . GLN A 1 257 ? -23.875 8.203 5.285 1 97.19 257 GLN A O 1
ATOM 1891 N N . ARG A 1 258 ? -23.078 6.801 3.809 1 92.38 258 ARG A N 1
ATOM 1892 C CA . ARG A 1 258 ? -23.719 7.418 2.656 1 92.38 258 ARG A CA 1
ATOM 1893 C C . ARG A 1 258 ? -25.219 7.105 2.635 1 92.38 258 ARG A C 1
ATOM 1895 O O . ARG A 1 258 ? -26.016 7.895 2.127 1 92.38 258 ARG A O 1
ATOM 1902 N N . ARG A 1 259 ? -25.734 5.84 2.969 1 79.81 259 ARG A N 1
ATOM 1903 C CA . ARG A 1 259 ? -27.125 5.391 2.936 1 79.81 259 ARG A CA 1
ATOM 1904 C C . ARG A 1 259 ? -27.938 6.051 4.043 1 79.81 259 ARG A C 1
ATOM 1906 O O . ARG A 1 259 ? -29.156 6.129 3.955 1 79.81 259 ARG A O 1
ATOM 1913 N N . GLY A 1 260 ? -27.281 6.625 5.023 1 61.62 260 GLY A N 1
ATOM 1914 C CA . GLY A 1 260 ? -28.031 7.312 6.062 1 61.62 260 GLY A CA 1
ATOM 1915 C C . GLY A 1 260 ? -28.156 8.805 5.82 1 61.62 260 GLY A C 1
ATOM 1916 O O . GLY A 1 260 ? -27.438 9.367 4.992 1 61.62 260 GLY A O 1
ATOM 1917 N N . MET B 1 1 ? 23.75 -31.609 1.674 1 78.5 1 MET B N 1
ATOM 1918 C CA . MET B 1 1 ? 23.812 -30.156 1.646 1 78.5 1 MET B CA 1
ATOM 1919 C C . MET B 1 1 ? 25.219 -29.688 1.257 1 78.5 1 MET B C 1
ATOM 1921 O O . MET B 1 1 ? 26.203 -30.188 1.783 1 78.5 1 MET B O 1
ATOM 1925 N N . LYS B 1 2 ? 25.312 -28.938 0.21 1 90.75 2 LYS B N 1
ATOM 1926 C CA . LYS B 1 2 ? 26.578 -28.422 -0.288 1 90.75 2 LYS B CA 1
ATOM 1927 C C . LYS B 1 2 ? 26.844 -27 0.234 1 90.75 2 LYS B C 1
ATOM 1929 O O . LYS B 1 2 ? 25.922 -26.203 0.36 1 90.75 2 LYS B O 1
ATOM 1934 N N . SER B 1 3 ? 28.078 -26.719 0.547 1 93.94 3 SER B N 1
ATOM 1935 C CA . SER B 1 3 ? 28.469 -25.406 1.034 1 93.94 3 SER B CA 1
ATOM 1936 C C . SER B 1 3 ? 29.297 -24.656 -0.006 1 93.94 3 SER B C 1
ATOM 1938 O O . SER B 1 3 ? 30.25 -25.219 -0.57 1 93.94 3 SER B O 1
ATOM 1940 N N . ILE B 1 4 ? 28.969 -23.484 -0.279 1 94.62 4 ILE B N 1
ATOM 1941 C CA . ILE B 1 4 ? 29.719 -22.625 -1.178 1 94.62 4 ILE B CA 1
ATOM 1942 C C . ILE B 1 4 ? 30.375 -21.5 -0.38 1 94.62 4 ILE B C 1
ATOM 1944 O O . ILE B 1 4 ? 29.703 -20.75 0.323 1 94.62 4 ILE B O 1
ATOM 1948 N N . THR B 1 5 ? 31.656 -21.359 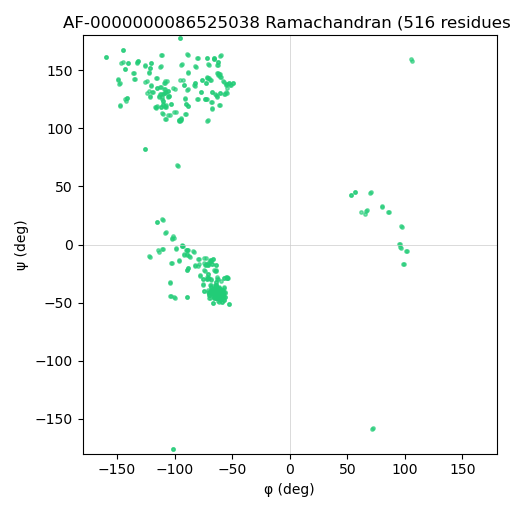-0.518 1 93.69 5 THR B N 1
ATOM 1949 C CA . THR B 1 5 ? 32.375 -20.375 0.279 1 93.69 5 THR B CA 1
ATOM 1950 C C . THR B 1 5 ? 33.094 -19.375 -0.621 1 93.69 5 THR B C 1
ATOM 1952 O O . THR B 1 5 ? 33.656 -18.375 -0.141 1 93.69 5 THR B O 1
ATOM 1955 N N . SER B 1 6 ? 33.125 -19.719 -1.918 1 93 6 SER B N 1
ATOM 1956 C CA . SER B 1 6 ? 33.875 -18.875 -2.834 1 93 6 SER B CA 1
ATOM 1957 C C . SER B 1 6 ? 32.938 -18.047 -3.715 1 93 6 SER B C 1
ATOM 1959 O O . SER B 1 6 ? 31.953 -18.562 -4.258 1 93 6 SER B O 1
ATOM 1961 N N . ARG B 1 7 ? 33.281 -16.812 -3.975 1 93.06 7 ARG B N 1
ATOM 1962 C CA . ARG B 1 7 ? 32.562 -15.914 -4.875 1 93.06 7 ARG B CA 1
ATOM 1963 C C . ARG B 1 7 ? 32.75 -16.344 -6.328 1 93.06 7 ARG B C 1
ATOM 1965 O O . ARG B 1 7 ? 32 -15.891 -7.211 1 93.06 7 ARG B O 1
ATOM 1972 N N . ASP B 1 8 ? 33.75 -17.141 -6.48 1 95.06 8 ASP B N 1
ATOM 1973 C CA . ASP B 1 8 ? 34.062 -17.547 -7.844 1 95.06 8 ASP B CA 1
ATOM 1974 C C . ASP B 1 8 ? 33.281 -18.812 -8.227 1 95.06 8 ASP B C 1
ATOM 1976 O O . ASP B 1 8 ? 33.375 -19.281 -9.359 1 95.06 8 ASP B O 1
ATOM 1980 N N . ASN B 1 9 ? 32.656 -19.391 -7.254 1 96.19 9 ASN B N 1
ATOM 1981 C CA . ASN B 1 9 ? 31.828 -20.547 -7.547 1 96.19 9 ASN B CA 1
ATOM 1982 C C . ASN B 1 9 ? 30.797 -20.25 -8.633 1 96.19 9 ASN B C 1
ATOM 1984 O O . ASN B 1 9 ? 30.094 -19.25 -8.555 1 96.19 9 ASN B O 1
ATOM 1988 N N . PRO B 1 10 ? 30.719 -21.125 -9.656 1 95.62 10 PRO B N 1
ATOM 1989 C CA . PRO B 1 10 ? 29.828 -20.844 -10.781 1 95.62 10 PRO B CA 1
ATOM 1990 C C . PRO B 1 10 ? 28.375 -20.672 -10.352 1 95.62 10 PRO B C 1
ATOM 1992 O O . PRO B 1 10 ? 27.672 -19.812 -10.875 1 95.62 10 PRO B O 1
ATOM 1995 N N . LEU B 1 11 ? 27.969 -21.516 -9.469 1 95.12 11 LEU B N 1
ATOM 1996 C CA . LEU B 1 11 ? 26.594 -21.391 -8.977 1 95.12 11 LEU B CA 1
ATOM 1997 C C . LEU B 1 11 ? 26.391 -20.062 -8.266 1 95.12 11 LEU B C 1
ATOM 1999 O O . LEU B 1 11 ? 25.359 -19.422 -8.453 1 95.12 11 LEU B O 1
ATOM 2003 N N . TYR B 1 12 ? 27.328 -19.688 -7.438 1 96.31 12 TYR B N 1
ATOM 2004 C CA . TYR B 1 12 ? 27.219 -18.406 -6.754 1 96.31 12 TYR B CA 1
ATOM 2005 C C . TYR B 1 12 ? 27.156 -17.266 -7.754 1 96.31 12 TYR B C 1
ATOM 2007 O O . TYR B 1 12 ? 26.359 -16.328 -7.594 1 96.31 12 TYR B O 1
ATOM 2015 N N . LYS B 1 13 ? 27.891 -17.281 -8.773 1 95.56 13 LYS B N 1
ATOM 2016 C CA . LYS B 1 13 ? 27.891 -16.25 -9.797 1 95.56 13 LYS B CA 1
ATOM 2017 C C . LYS B 1 13 ? 26.547 -16.156 -10.492 1 95.56 13 LYS B C 1
ATOM 2019 O O . LYS B 1 13 ? 26.047 -15.062 -10.773 1 95.56 13 LYS B O 1
ATOM 2024 N N . ARG B 1 14 ? 26.078 -17.312 -10.742 1 93.06 14 ARG B N 1
ATOM 2025 C CA . ARG B 1 14 ? 24.75 -17.359 -11.352 1 93.06 14 ARG B CA 1
ATOM 2026 C C . ARG B 1 14 ? 23.703 -16.703 -10.438 1 93.06 14 ARG B C 1
ATOM 2028 O O . ARG B 1 14 ? 22.906 -15.891 -10.883 1 93.06 14 ARG B O 1
ATOM 2035 N N . LEU B 1 15 ? 23.719 -17.078 -9.156 1 94 15 LEU B N 1
ATOM 2036 C CA . LEU B 1 15 ? 22.797 -16.531 -8.172 1 94 15 LEU B CA 1
ATOM 2037 C C . LEU B 1 15 ? 22.969 -15.016 -8.047 1 94 15 LEU B C 1
ATOM 2039 O O . LEU B 1 15 ? 21.969 -14.273 -7.977 1 94 15 LEU B O 1
ATOM 2043 N N . LYS B 1 16 ? 24.141 -14.539 -8.031 1 93.94 16 LYS B N 1
ATOM 2044 C CA . LYS B 1 16 ? 24.438 -13.117 -7.918 1 93.94 16 LYS B CA 1
ATOM 2045 C C . LYS B 1 16 ? 23.922 -12.344 -9.133 1 93.94 16 LYS B C 1
ATOM 2047 O O . LYS B 1 16 ? 23.359 -11.25 -8.984 1 93.94 16 LYS B O 1
ATOM 2052 N N . ALA B 1 17 ? 24.109 -12.93 -10.312 1 92 17 ALA B N 1
ATOM 2053 C CA . ALA B 1 17 ? 23.609 -12.312 -11.539 1 92 17 ALA B CA 1
ATOM 2054 C C . ALA B 1 17 ? 22.078 -12.18 -11.5 1 92 17 ALA B C 1
ATOM 2056 O O . ALA B 1 17 ? 21.531 -11.133 -11.852 1 92 17 ALA B O 1
ATOM 2057 N N . LEU B 1 18 ? 21.438 -13.242 -11.07 1 90.69 18 LEU B N 1
ATOM 2058 C CA . LEU B 1 18 ? 19.984 -13.234 -10.969 1 90.69 18 LEU B CA 1
ATOM 2059 C C . LEU B 1 18 ? 19.516 -12.219 -9.938 1 90.69 18 LEU B C 1
ATOM 2061 O O . LEU B 1 18 ? 18.562 -11.469 -10.18 1 90.69 18 LEU B O 1
ATOM 2065 N N . ALA B 1 19 ? 20.172 -12.086 -8.836 1 90.44 19 ALA B N 1
ATOM 2066 C CA . ALA B 1 19 ? 19.797 -11.195 -7.742 1 90.44 19 ALA B CA 1
ATOM 2067 C C . ALA B 1 19 ? 20.016 -9.734 -8.125 1 90.44 19 ALA B C 1
ATOM 2069 O O . ALA B 1 19 ? 19.297 -8.852 -7.66 1 90.44 19 ALA B O 1
ATOM 2070 N N . GLY B 1 20 ? 20.953 -9.492 -8.977 1 86.88 20 GLY B N 1
ATOM 2071 C CA . GLY B 1 20 ? 21.391 -8.133 -9.266 1 86.88 20 GLY B CA 1
ATOM 2072 C C . GLY B 1 20 ? 20.641 -7.504 -10.43 1 86.88 20 GLY B C 1
ATOM 2073 O O . GLY B 1 20 ? 20.781 -6.309 -10.695 1 86.88 20 GLY B O 1
ATOM 2074 N N . SER B 1 21 ? 19.844 -8.391 -11.102 1 86.25 21 SER B N 1
ATOM 2075 C CA . SER B 1 21 ? 19.266 -7.855 -12.328 1 86.25 21 SER B CA 1
ATOM 2076 C C . SER B 1 21 ? 17.891 -8.453 -12.594 1 86.25 21 SER B C 1
ATOM 2078 O O . SER B 1 21 ? 17.766 -9.656 -12.852 1 86.25 21 SER B O 1
ATOM 2080 N N . THR B 1 22 ? 16.922 -7.555 -12.641 1 84.75 22 THR B N 1
ATOM 2081 C CA . THR B 1 22 ? 15.578 -7.984 -13 1 84.75 22 THR B CA 1
ATOM 2082 C C . THR B 1 22 ? 15.539 -8.5 -14.438 1 84.75 22 THR B C 1
ATOM 2084 O O . THR B 1 22 ? 14.812 -9.438 -14.75 1 84.75 22 THR B O 1
ATOM 2087 N N . SER B 1 23 ? 16.328 -7.887 -15.242 1 85.62 23 SER B N 1
ATOM 2088 C CA . SER B 1 23 ? 16.406 -8.312 -16.641 1 85.62 23 SER B CA 1
ATOM 2089 C C . SER B 1 23 ? 16.922 -9.75 -16.75 1 85.62 23 SER B C 1
ATOM 2091 O O . SER B 1 23 ? 16.422 -10.523 -17.562 1 85.62 23 SER B O 1
ATOM 2093 N N . HIS B 1 24 ? 17.859 -10.094 -15.961 1 85.62 24 HIS B N 1
ATOM 2094 C CA . HIS B 1 24 ? 18.391 -11.453 -15.969 1 85.62 24 HIS B CA 1
ATOM 2095 C C . HIS B 1 24 ? 17.344 -12.453 -15.477 1 85.62 24 HIS B C 1
ATOM 2097 O O . HIS B 1 24 ? 17.25 -13.57 -16 1 85.62 24 HIS B O 1
ATOM 2103 N N . GLN B 1 25 ? 16.609 -12.047 -14.508 1 86.44 25 GLN B N 1
ATOM 2104 C CA . GLN B 1 25 ? 15.539 -12.898 -14.008 1 86.44 25 GLN B CA 1
ATOM 2105 C C . GLN B 1 25 ? 14.477 -13.133 -15.078 1 86.44 25 GLN B C 1
ATOM 2107 O O . GLN B 1 25 ? 14.047 -14.266 -15.289 1 86.44 25 GLN B O 1
ATOM 2112 N N . ARG B 1 26 ? 14.156 -12.109 -15.711 1 86.81 26 ARG B N 1
ATOM 2113 C CA . ARG B 1 26 ? 13.133 -12.172 -16.75 1 86.81 26 ARG B CA 1
ATOM 2114 C C . ARG B 1 26 ? 13.562 -13.109 -17.875 1 86.81 26 ARG B C 1
ATOM 2116 O O . ARG B 1 26 ? 12.789 -13.977 -18.297 1 86.81 26 ARG B O 1
ATOM 2123 N N . ARG B 1 27 ? 14.75 -13.031 -18.328 1 85.19 27 ARG B N 1
ATOM 2124 C CA . ARG B 1 27 ? 15.266 -13.812 -19.453 1 85.19 27 ARG B CA 1
ATOM 2125 C C . ARG B 1 27 ? 15.398 -15.289 -19.078 1 85.19 27 ARG B C 1
ATOM 2127 O O . ARG B 1 27 ? 15.109 -16.172 -19.891 1 85.19 27 ARG B O 1
ATOM 2134 N N . GLY B 1 28 ? 15.727 -15.477 -17.906 1 84.5 28 GLY B N 1
ATOM 2135 C CA . GLY B 1 28 ? 15.984 -16.844 -17.469 1 84.5 28 GLY B CA 1
ATOM 2136 C C . GLY B 1 28 ? 14.727 -17.562 -17.016 1 84.5 28 GLY B C 1
ATOM 2137 O O . GLY B 1 28 ? 14.75 -18.781 -16.797 1 84.5 28 GLY B O 1
ATOM 2138 N N . GLY B 1 29 ? 13.617 -16.859 -16.844 1 90.19 29 GLY B N 1
ATOM 2139 C CA . GLY B 1 29 ? 12.391 -17.469 -16.359 1 90.19 29 GLY B CA 1
ATOM 2140 C C . GLY B 1 29 ? 12.484 -17.953 -14.93 1 90.19 29 GLY B C 1
ATOM 2141 O O . GLY B 1 29 ? 11.891 -18.969 -14.57 1 90.19 29 GLY B O 1
ATOM 2142 N N . GLN B 1 30 ? 13.336 -17.266 -14.148 1 92.81 30 GLN B N 1
ATOM 2143 C CA . GLN B 1 30 ? 13.539 -17.656 -12.758 1 92.81 30 GLN B CA 1
ATOM 2144 C C . GLN B 1 30 ? 13.18 -16.516 -11.812 1 92.81 30 GLN B C 1
ATOM 2146 O O . GLN B 1 30 ? 13.094 -15.359 -12.234 1 92.81 30 GLN B O 1
ATOM 2151 N N . ALA B 1 31 ? 12.859 -16.891 -10.594 1 93.69 31 ALA B N 1
ATOM 2152 C CA . ALA B 1 31 ? 12.57 -15.93 -9.547 1 93.69 31 ALA B CA 1
ATOM 2153 C C . ALA B 1 31 ? 13.266 -16.312 -8.242 1 93.69 31 ALA B C 1
ATOM 2155 O O . ALA B 1 31 ? 13.516 -17.484 -7.988 1 93.69 31 ALA B O 1
ATOM 2156 N N . LEU B 1 32 ? 13.641 -15.328 -7.488 1 94.44 32 LEU B N 1
ATOM 2157 C CA . LEU B 1 32 ? 14.258 -15.5 -6.176 1 94.44 32 LEU B CA 1
ATOM 2158 C C . LEU B 1 32 ? 13.266 -15.188 -5.062 1 94.44 32 LEU B C 1
ATOM 2160 O O . LEU B 1 32 ? 12.852 -14.039 -4.898 1 94.44 32 LEU B O 1
ATOM 2164 N N . LEU B 1 33 ? 12.883 -16.234 -4.344 1 95.5 33 LEU B N 1
ATOM 2165 C CA . LEU B 1 33 ? 11.969 -16.078 -3.217 1 95.5 33 LEU B CA 1
ATOM 2166 C C . LEU B 1 33 ? 12.742 -15.984 -1.904 1 95.5 33 LEU B C 1
ATOM 2168 O O . LEU B 1 33 ? 13.227 -17 -1.388 1 95.5 33 LEU B O 1
ATOM 2172 N N . GLU B 1 34 ? 12.75 -14.828 -1.425 1 94.94 34 GLU B N 1
ATOM 2173 C CA . GLU B 1 34 ? 13.508 -14.625 -0.194 1 94.94 34 GLU B CA 1
ATOM 2174 C C . GLU B 1 34 ? 12.594 -14.617 1.025 1 94.94 34 GLU B C 1
ATOM 2176 O O . GLU B 1 34 ? 11.547 -13.961 1.02 1 94.94 34 GLU B O 1
ATOM 2181 N N . GLY B 1 35 ? 13.039 -15.352 2.045 1 94.75 35 GLY B N 1
ATOM 2182 C CA . GLY B 1 35 ? 12.328 -15.352 3.314 1 94.75 35 GLY B CA 1
ATOM 2183 C C . GLY B 1 35 ? 11.539 -16.625 3.557 1 94.75 35 GLY B C 1
ATOM 2184 O O . GLY B 1 35 ? 11.156 -17.312 2.609 1 94.75 35 GLY B O 1
ATOM 2185 N N . PHE B 1 36 ? 11.234 -16.859 4.809 1 95.19 36 PHE B N 1
ATOM 2186 C CA . PHE B 1 36 ? 10.586 -18.094 5.219 1 95.19 36 PHE B CA 1
ATOM 2187 C C . PHE B 1 36 ? 9.148 -18.156 4.703 1 95.19 36 PHE B C 1
ATOM 2189 O O . PHE B 1 36 ? 8.711 -19.188 4.184 1 95.19 36 PHE B O 1
ATOM 2196 N N . HIS B 1 37 ? 8.477 -17.031 4.75 1 93.25 37 HIS B N 1
ATOM 2197 C CA . HIS B 1 37 ? 7.062 -17.016 4.387 1 93.25 37 HIS B CA 1
ATOM 2198 C C . HIS B 1 37 ? 6.871 -17.344 2.91 1 93.25 37 HIS B C 1
ATOM 2200 O O . HIS B 1 37 ? 6.059 -18.203 2.564 1 93.25 37 HIS B O 1
ATOM 2206 N N . LEU B 1 38 ? 7.652 -16.734 2.111 1 94.44 38 LEU B N 1
ATOM 2207 C CA . LEU B 1 38 ? 7.543 -16.969 0.676 1 94.44 38 LEU B CA 1
ATOM 2208 C C . LEU B 1 38 ? 7.949 -18.391 0.326 1 94.44 38 LEU B C 1
ATOM 2210 O O . LEU B 1 38 ? 7.316 -19.031 -0.52 1 94.44 38 LEU B O 1
ATOM 2214 N N . ALA B 1 39 ? 8.969 -18.828 0.985 1 96.38 39 ALA B N 1
ATOM 2215 C CA . ALA B 1 39 ? 9.422 -20.203 0.74 1 96.38 39 ALA B CA 1
ATOM 2216 C C . ALA B 1 39 ? 8.344 -21.203 1.109 1 96.38 39 ALA B C 1
ATOM 2218 O O . ALA B 1 39 ? 8.039 -22.109 0.326 1 96.38 39 ALA B O 1
ATOM 2219 N N . SER B 1 40 ? 7.773 -20.984 2.268 1 96 40 SER B N 1
ATOM 2220 C CA . SER B 1 40 ? 6.727 -21.891 2.729 1 96 40 SER B CA 1
ATOM 2221 C C . SER B 1 40 ? 5.516 -21.859 1.802 1 96 40 SER B C 1
ATOM 2223 O O . SER B 1 40 ? 4.984 -22.906 1.426 1 96 40 SER B O 1
ATOM 2225 N N . ALA B 1 41 ? 5.121 -20.656 1.423 1 94.38 41 ALA B N 1
ATOM 2226 C CA . ALA B 1 41 ? 3.979 -20.484 0.526 1 94.38 41 ALA B CA 1
ATOM 2227 C C . ALA B 1 41 ? 4.215 -21.203 -0.797 1 94.38 41 ALA B C 1
ATOM 2229 O O . ALA B 1 41 ? 3.303 -21.844 -1.333 1 94.38 41 ALA B O 1
ATOM 2230 N N . TYR B 1 42 ? 5.41 -21.125 -1.333 1 96.19 42 TYR B N 1
ATOM 2231 C CA . TYR B 1 42 ? 5.754 -21.797 -2.582 1 96.19 42 TYR B CA 1
ATOM 2232 C C . TYR B 1 42 ? 5.664 -23.297 -2.434 1 96.19 42 TYR B C 1
ATOM 2234 O O . TYR B 1 42 ? 5.043 -23.984 -3.258 1 96.19 42 TYR B O 1
ATOM 2242 N N . LEU B 1 43 ? 6.215 -23.812 -1.354 1 96.81 43 LEU B N 1
ATOM 2243 C CA . LEU B 1 43 ? 6.246 -25.25 -1.135 1 96.81 43 LEU B CA 1
ATOM 2244 C C . LEU B 1 43 ? 4.844 -25.797 -0.87 1 96.81 43 LEU B C 1
ATOM 2246 O O . LEU B 1 43 ? 4.543 -26.938 -1.213 1 96.81 43 LEU B O 1
ATOM 2250 N N . ASP B 1 44 ? 4.008 -24.984 -0.3 1 94.81 44 ASP B N 1
ATOM 2251 C CA . ASP B 1 44 ? 2.631 -25.375 -0.018 1 94.81 44 ASP B CA 1
ATOM 2252 C C . ASP B 1 44 ? 1.861 -25.656 -1.31 1 94.81 44 ASP B C 1
ATOM 2254 O O . ASP B 1 44 ? 0.825 -26.312 -1.293 1 94.81 44 ASP B O 1
ATOM 2258 N N . THR B 1 45 ? 2.287 -25.125 -2.4 1 93.19 45 THR B N 1
ATOM 2259 C CA . THR B 1 45 ? 1.638 -25.391 -3.678 1 93.19 45 THR B CA 1
ATOM 2260 C C . THR B 1 45 ? 1.946 -26.812 -4.152 1 93.19 45 THR B C 1
ATOM 2262 O O . THR B 1 45 ? 1.302 -27.312 -5.07 1 93.19 45 THR B O 1
ATOM 2265 N N . GLY B 1 46 ? 2.953 -27.391 -3.568 1 94.25 46 GLY B N 1
ATOM 2266 C CA . GLY B 1 46 ? 3.412 -28.703 -3.986 1 94.25 46 GLY B CA 1
ATOM 2267 C C . GLY B 1 46 ? 4.555 -28.656 -4.984 1 94.25 46 GLY B C 1
ATOM 2268 O O . GLY B 1 46 ? 5.07 -29.688 -5.398 1 94.25 46 GLY B O 1
ATOM 2269 N N . ALA B 1 47 ? 4.988 -27.453 -5.336 1 93.94 47 ALA B N 1
ATOM 2270 C CA . ALA B 1 47 ? 6.078 -27.312 -6.301 1 93.94 47 ALA B CA 1
ATOM 2271 C C . ALA B 1 47 ? 7.434 -27.531 -5.633 1 93.94 47 ALA B C 1
ATOM 2273 O O . ALA B 1 47 ? 7.535 -27.516 -4.402 1 93.94 47 ALA B O 1
ATOM 2274 N N . THR B 1 48 ? 8.414 -27.812 -6.461 1 95.62 48 THR B N 1
ATOM 2275 C CA . THR B 1 48 ? 9.773 -28.031 -5.996 1 95.62 48 THR B CA 1
ATOM 2276 C C . THR B 1 48 ? 10.703 -26.922 -6.492 1 95.62 48 THR B C 1
ATOM 2278 O O . THR B 1 48 ? 10.727 -26.609 -7.684 1 95.62 48 THR B O 1
ATOM 2281 N N . PRO B 1 49 ? 11.398 -26.344 -5.574 1 97.5 49 PRO B N 1
ATOM 2282 C CA . PRO B 1 49 ? 12.344 -25.312 -6.023 1 97.5 49 PRO B CA 1
ATOM 2283 C C . PRO B 1 49 ? 13.539 -25.906 -6.77 1 97.5 49 PRO B C 1
ATOM 2285 O O . PRO B 1 49 ? 13.867 -27.078 -6.586 1 97.5 49 PRO B O 1
ATOM 2288 N N . GLU B 1 50 ? 14.094 -25.062 -7.594 1 96.62 50 GLU B N 1
ATOM 2289 C CA . GLU B 1 50 ? 15.352 -25.453 -8.211 1 96.62 50 GLU B CA 1
ATOM 2290 C C . GLU B 1 50 ? 16.469 -25.578 -7.18 1 96.62 50 GLU B C 1
ATOM 2292 O O . GLU B 1 50 ? 17.234 -26.547 -7.188 1 96.62 50 GLU B O 1
ATOM 2297 N N . LEU B 1 51 ? 16.5 -24.562 -6.324 1 97.38 51 LEU B N 1
ATOM 2298 C CA . LEU B 1 51 ? 17.547 -24.516 -5.316 1 97.38 51 LEU B CA 1
ATOM 2299 C C . LEU B 1 51 ? 17.047 -23.828 -4.051 1 97.38 51 LEU B C 1
ATOM 2301 O O . LEU B 1 51 ? 16.25 -22.891 -4.121 1 97.38 51 LEU B O 1
ATOM 2305 N N . CYS B 1 52 ? 17.484 -24.359 -2.928 1 98.19 52 CYS B N 1
ATOM 2306 C CA . CYS B 1 52 ? 17.344 -23.688 -1.641 1 98.19 52 CYS B CA 1
ATOM 2307 C C . CYS B 1 52 ? 18.703 -23.172 -1.15 1 98.19 52 CYS B C 1
ATOM 2309 O O . CYS B 1 52 ? 19.625 -23.969 -0.964 1 98.19 52 CYS B O 1
ATOM 2311 N N . VAL B 1 53 ? 18.812 -21.859 -0.987 1 97.62 53 VAL B N 1
ATOM 2312 C CA . VAL B 1 53 ? 20.047 -21.219 -0.533 1 97.62 53 VAL B CA 1
ATOM 2313 C C . VAL B 1 53 ? 19.844 -20.672 0.879 1 97.62 53 VAL B C 1
ATOM 2315 O O . VAL B 1 53 ? 18.938 -19.891 1.127 1 97.62 53 VAL B O 1
ATOM 2318 N N . THR B 1 54 ? 20.688 -21.109 1.784 1 97.62 54 THR B N 1
ATOM 2319 C CA . THR B 1 54 ? 20.484 -20.719 3.174 1 97.62 54 THR B CA 1
ATOM 2320 C C . THR B 1 54 ? 21.828 -20.484 3.865 1 97.62 54 THR B C 1
ATOM 2322 O O . THR B 1 54 ? 22.875 -20.969 3.398 1 97.62 54 THR B O 1
ATOM 2325 N N . THR B 1 55 ? 21.859 -19.641 4.824 1 96.88 55 THR B N 1
ATOM 2326 C CA . THR B 1 55 ? 23.016 -19.5 5.695 1 96.88 55 THR B CA 1
ATOM 2327 C C . THR B 1 55 ? 22.922 -20.438 6.887 1 96.88 55 THR B C 1
ATOM 2329 O O . THR B 1 55 ? 21.844 -20.953 7.203 1 96.88 55 THR B O 1
ATOM 2332 N N . GLU B 1 56 ? 24.109 -20.578 7.496 1 93.25 56 GLU B N 1
ATOM 2333 C CA . GLU B 1 56 ? 24.094 -21.375 8.719 1 93.25 56 GLU B CA 1
ATOM 2334 C C . GLU B 1 56 ? 23.25 -20.719 9.805 1 93.25 56 GLU B C 1
ATOM 2336 O O . GLU B 1 56 ? 22.562 -21.406 10.562 1 93.25 56 GLU B O 1
ATOM 2341 N N . GLY B 1 57 ? 23.344 -19.5 9.844 1 93.75 57 GLY B N 1
ATOM 2342 C CA . GLY B 1 57 ? 22.516 -18.75 10.797 1 93.75 57 GLY B CA 1
ATOM 2343 C C . GLY B 1 57 ? 21.031 -19 10.609 1 93.75 57 GLY B C 1
ATOM 2344 O O . GLY B 1 57 ? 20.297 -19.203 11.586 1 93.75 57 GLY B O 1
ATOM 2345 N N . ALA B 1 58 ? 20.609 -19 9.438 1 95.31 58 ALA B N 1
ATOM 2346 C CA . ALA B 1 58 ? 19.203 -19.203 9.125 1 95.31 58 ALA B CA 1
ATOM 2347 C C . ALA B 1 58 ? 18.75 -20.594 9.539 1 95.31 58 ALA B C 1
ATOM 2349 O O . ALA B 1 58 ? 17.625 -20.781 10 1 95.31 58 ALA B O 1
ATOM 2350 N N . LEU B 1 59 ? 19.594 -21.531 9.422 1 94.62 59 LEU B N 1
ATOM 2351 C CA . LEU B 1 59 ? 19.25 -22.906 9.727 1 94.62 59 LEU B CA 1
ATOM 2352 C C . LEU B 1 59 ? 19.031 -23.094 11.227 1 94.62 59 LEU B C 1
ATOM 2354 O O . LEU B 1 59 ? 18.5 -24.125 11.656 1 94.62 59 LEU B O 1
ATOM 2358 N N . GLY B 1 60 ? 19.453 -22.109 11.938 1 94.19 60 GLY B N 1
ATOM 2359 C CA . GLY B 1 60 ? 19.203 -22.156 13.367 1 94.19 60 GLY B CA 1
ATOM 2360 C C . GLY B 1 60 ? 17.766 -21.875 13.734 1 94.19 60 GLY B C 1
ATOM 2361 O O . GLY B 1 60 ? 17.328 -22.188 14.844 1 94.19 60 GLY B O 1
ATOM 2362 N N . HIS B 1 61 ? 17.062 -21.344 12.852 1 95 61 HIS B N 1
ATOM 2363 C CA . HIS B 1 61 ? 15.648 -21.078 13.078 1 95 61 HIS B CA 1
ATOM 2364 C C . HIS B 1 61 ? 14.805 -22.312 12.836 1 95 61 HIS B C 1
ATOM 2366 O O . HIS B 1 61 ? 15.023 -23.047 11.867 1 95 61 HIS B O 1
ATOM 2372 N N . ALA B 1 62 ? 13.844 -22.516 13.68 1 96.31 62 ALA B N 1
ATOM 2373 C CA . ALA B 1 62 ? 12.938 -23.656 13.555 1 96.31 62 ALA B CA 1
ATOM 2374 C C . ALA B 1 62 ? 12.18 -23.609 12.227 1 96.31 62 ALA B C 1
ATOM 2376 O O . ALA B 1 62 ? 11.977 -24.641 11.586 1 96.31 62 ALA B O 1
ATOM 2377 N N . GLU B 1 63 ? 11.82 -22.484 11.828 1 95.56 63 GLU B N 1
ATOM 2378 C CA . GLU B 1 63 ? 11.07 -22.328 10.578 1 95.56 63 GLU B CA 1
ATOM 2379 C C . GLU B 1 63 ? 11.906 -22.75 9.375 1 95.56 63 GLU B C 1
ATOM 2381 O O . GLU B 1 63 ? 11.414 -23.422 8.469 1 95.56 63 GLU B O 1
ATOM 2386 N N . ALA B 1 64 ? 13.078 -22.375 9.344 1 96.31 64 ALA B N 1
ATOM 2387 C CA . ALA B 1 64 ? 13.977 -22.766 8.258 1 96.31 64 ALA B CA 1
ATOM 2388 C C . ALA B 1 64 ? 14.133 -24.281 8.211 1 96.31 64 ALA B C 1
ATOM 2390 O O . ALA B 1 64 ? 14.109 -24.875 7.129 1 96.31 64 ALA B O 1
ATOM 2391 N N . GLN B 1 65 ? 14.281 -24.844 9.359 1 96.81 65 GLN B N 1
ATOM 2392 C CA . GLN B 1 65 ? 14.461 -26.281 9.438 1 96.81 65 GLN B CA 1
ATOM 2393 C C . GLN B 1 65 ? 13.234 -27.016 8.891 1 96.81 65 GLN B C 1
ATOM 2395 O O . GLN B 1 65 ? 13.367 -28 8.172 1 96.81 65 GLN B O 1
ATOM 2400 N N . ALA B 1 66 ? 12.117 -26.484 9.281 1 97.44 66 ALA B N 1
ATOM 2401 C CA . ALA B 1 66 ? 10.875 -27.078 8.797 1 97.44 66 ALA B CA 1
ATOM 2402 C C . ALA B 1 66 ? 10.781 -27 7.277 1 97.44 66 ALA B C 1
ATOM 2404 O O . ALA B 1 66 ? 10.328 -27.938 6.625 1 97.44 66 ALA B O 1
ATOM 2405 N N . ILE B 1 67 ? 11.203 -25.922 6.711 1 97.69 67 ILE B N 1
ATOM 2406 C CA . ILE B 1 67 ? 11.148 -25.719 5.266 1 97.69 67 ILE B CA 1
ATOM 2407 C C . ILE B 1 67 ? 12.141 -26.641 4.574 1 97.69 67 ILE B C 1
ATOM 2409 O O . ILE B 1 67 ? 11.797 -27.328 3.615 1 97.69 67 ILE B O 1
ATOM 2413 N N . VAL B 1 68 ? 13.32 -26.703 5.078 1 97.06 68 VAL B N 1
ATOM 2414 C CA . VAL B 1 68 ? 14.398 -27.484 4.477 1 97.06 68 VAL B CA 1
ATOM 2415 C C . VAL B 1 68 ? 14.039 -28.969 4.516 1 97.06 68 VAL B C 1
ATOM 2417 O O . VAL B 1 68 ? 14.398 -29.719 3.611 1 97.06 68 VAL B O 1
ATOM 2420 N N . ALA B 1 69 ? 13.336 -29.344 5.504 1 97.25 69 ALA B N 1
ATOM 2421 C CA . ALA B 1 69 ? 12.945 -30.75 5.656 1 97.25 69 ALA B CA 1
ATOM 2422 C C . ALA B 1 69 ? 12.031 -31.188 4.516 1 97.25 69 ALA B C 1
ATOM 2424 O O . ALA B 1 69 ? 11.859 -32.375 4.277 1 97.25 69 ALA B O 1
ATOM 2425 N N . ARG B 1 70 ? 11.453 -30.203 3.822 1 97.62 70 ARG B N 1
ATOM 2426 C CA . ARG B 1 70 ? 10.531 -30.484 2.73 1 97.62 70 ARG B CA 1
ATOM 2427 C C . ARG B 1 70 ? 11.258 -30.516 1.391 1 97.62 70 ARG B C 1
ATOM 2429 O O . ARG B 1 70 ? 10.648 -30.766 0.35 1 97.62 70 ARG B O 1
ATOM 2436 N N . ILE B 1 71 ? 12.5 -30.281 1.416 1 97.69 71 ILE B N 1
ATOM 2437 C CA . ILE B 1 71 ? 13.266 -30.125 0.187 1 97.69 71 ILE B CA 1
ATOM 2438 C C . ILE B 1 71 ? 14.367 -31.172 0.127 1 97.69 71 ILE B C 1
ATOM 2440 O O . ILE B 1 71 ? 15.023 -31.453 1.133 1 97.69 71 ILE B O 1
ATOM 2444 N N . ASP B 1 72 ? 14.555 -31.781 -1.049 1 96.81 72 ASP B N 1
ATOM 2445 C CA . ASP B 1 72 ? 15.648 -32.75 -1.24 1 96.81 72 ASP B CA 1
ATOM 2446 C C . ASP B 1 72 ? 16.984 -32.094 -0.878 1 96.81 72 ASP B C 1
ATOM 2448 O O . ASP B 1 72 ? 17.312 -31 -1.329 1 96.81 72 ASP B O 1
ATOM 2452 N N . SER B 1 73 ? 17.812 -32.875 -0.149 1 95.44 73 SER B N 1
ATOM 2453 C CA . SER B 1 73 ? 19.078 -32.344 0.365 1 95.44 73 SER B CA 1
ATOM 2454 C C . SER B 1 73 ? 20.016 -31.938 -0.769 1 95.44 73 SER B C 1
ATOM 2456 O O . SER B 1 73 ? 20.844 -31.047 -0.607 1 95.44 73 SER B O 1
ATOM 2458 N N . GLN B 1 74 ? 19.906 -32.531 -1.858 1 95.75 74 GLN B N 1
ATOM 2459 C CA . GLN B 1 74 ? 20.766 -32.25 -3 1 95.75 74 GLN B CA 1
ATOM 2460 C C . GLN B 1 74 ? 20.469 -30.859 -3.57 1 95.75 74 GLN B C 1
ATOM 2462 O O . GLN B 1 74 ? 21.266 -30.328 -4.336 1 95.75 74 GLN B O 1
ATOM 2467 N N . ARG B 1 75 ? 19.328 -30.25 -3.172 1 97.31 75 ARG B N 1
ATOM 2468 C CA . ARG B 1 75 ? 18.938 -28.953 -3.688 1 97.31 75 ARG B CA 1
ATOM 2469 C C . ARG B 1 75 ? 19.234 -27.844 -2.68 1 97.31 75 ARG B C 1
ATOM 2471 O O . ARG B 1 75 ? 18.875 -26.688 -2.891 1 97.31 75 ARG B O 1
ATOM 2478 N N . ILE B 1 76 ? 19.859 -28.203 -1.627 1 97.69 76 ILE B N 1
ATOM 2479 C CA . ILE B 1 76 ? 20.125 -27.234 -0.572 1 97.69 76 ILE B CA 1
ATOM 2480 C C . ILE B 1 76 ? 21.594 -26.844 -0.591 1 97.69 76 ILE B C 1
ATOM 2482 O O . ILE B 1 76 ? 22.469 -27.719 -0.587 1 97.69 76 ILE B O 1
ATOM 2486 N N . VAL B 1 77 ? 21.812 -25.562 -0.632 1 97.38 77 VAL B N 1
ATOM 2487 C CA . VAL B 1 77 ? 23.172 -25.031 -0.588 1 97.38 77 VAL B CA 1
ATOM 2488 C C . VAL B 1 77 ? 23.281 -24.016 0.557 1 97.38 77 VAL B C 1
ATOM 2490 O O . VAL B 1 77 ? 22.359 -23.25 0.808 1 97.38 77 VAL B O 1
ATOM 2493 N N . THR B 1 78 ? 24.406 -24.062 1.244 1 97.25 78 THR B N 1
ATOM 2494 C CA . THR B 1 78 ? 24.656 -23.109 2.32 1 97.25 78 THR B CA 1
ATOM 2495 C C . THR B 1 78 ? 25.719 -22.094 1.917 1 97.25 78 THR B C 1
ATOM 2497 O O . THR B 1 78 ? 26.703 -22.453 1.261 1 97.25 78 THR B O 1
ATOM 2500 N N . LEU B 1 79 ? 25.484 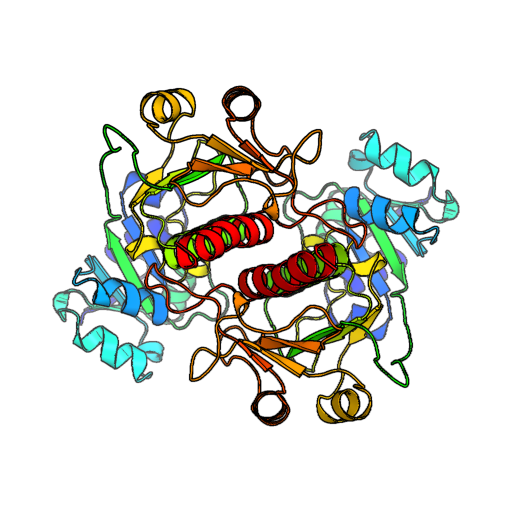-20.875 2.268 1 96.31 79 LEU B N 1
ATOM 2501 C CA . LEU B 1 79 ? 26.422 -19.781 2.049 1 96.31 79 LEU B CA 1
ATOM 2502 C C . LEU B 1 79 ? 26.781 -19.094 3.367 1 96.31 79 LEU B C 1
ATOM 2504 O O . LEU B 1 79 ? 25.953 -18.984 4.262 1 96.31 79 LEU B O 1
ATOM 2508 N N . PRO B 1 80 ? 28.094 -18.578 3.416 1 95.56 80 PRO B N 1
ATOM 2509 C CA . PRO B 1 80 ? 28.375 -17.641 4.508 1 95.56 80 PRO B CA 1
ATOM 2510 C C . PRO B 1 80 ? 27.531 -16.375 4.441 1 95.56 80 PRO B C 1
ATOM 2512 O O . PRO B 1 80 ? 27.094 -15.977 3.355 1 95.56 80 PRO B O 1
ATOM 2515 N N . ASP B 1 81 ? 27.375 -15.719 5.594 1 93.62 81 ASP B N 1
ATOM 2516 C CA . ASP B 1 81 ? 26.531 -14.523 5.68 1 93.62 81 ASP B CA 1
ATOM 2517 C C . ASP B 1 81 ? 27.016 -13.445 4.711 1 93.62 81 ASP B C 1
ATOM 2519 O O . ASP B 1 81 ? 26.203 -12.773 4.07 1 93.62 81 ASP B O 1
ATOM 2523 N N . ALA B 1 82 ? 28.266 -13.344 4.629 1 92.88 82 ALA B N 1
ATOM 2524 C CA . ALA B 1 82 ? 28.828 -12.297 3.785 1 92.88 82 ALA B CA 1
ATOM 2525 C C . ALA B 1 82 ? 28.469 -12.516 2.32 1 92.88 82 ALA B C 1
ATOM 2527 O O . ALA B 1 82 ? 28.141 -11.57 1.607 1 92.88 82 ALA B O 1
ATOM 2528 N N . LEU B 1 83 ? 28.562 -13.758 1.896 1 94.56 83 LEU B N 1
ATOM 2529 C CA . LEU B 1 83 ? 28.203 -14.07 0.518 1 94.56 83 LEU B CA 1
ATOM 2530 C C . LEU B 1 83 ? 26.703 -13.938 0.301 1 94.56 83 LEU B C 1
ATOM 2532 O O . LEU B 1 83 ? 26.266 -13.383 -0.711 1 94.56 83 LEU B O 1
ATOM 2536 N N . PHE B 1 84 ? 25.906 -14.398 1.24 1 95.56 84 PHE B N 1
ATOM 2537 C CA . PHE B 1 84 ? 24.453 -14.305 1.133 1 95.56 84 PHE B CA 1
ATOM 2538 C C . PHE B 1 84 ? 24.016 -12.844 1.06 1 95.56 84 PHE B C 1
ATOM 2540 O O . PHE B 1 84 ? 23.094 -12.508 0.312 1 95.56 84 PHE B O 1
ATOM 2547 N N . GLY B 1 85 ? 24.594 -11.992 1.82 1 93.44 85 GLY B N 1
ATOM 2548 C CA . GLY B 1 85 ? 24.25 -10.578 1.854 1 93.44 85 GLY B CA 1
ATOM 2549 C C . GLY B 1 85 ? 24.297 -9.922 0.488 1 93.44 85 GLY B C 1
ATOM 2550 O O . GLY B 1 85 ? 23.547 -8.984 0.215 1 93.44 85 GLY B O 1
ATOM 2551 N N . GLN B 1 86 ? 25.125 -10.414 -0.39 1 91.56 86 GLN B N 1
ATOM 2552 C CA . GLN B 1 86 ? 25.266 -9.859 -1.73 1 91.56 86 GLN B CA 1
ATOM 2553 C C . GLN B 1 86 ? 24.141 -10.312 -2.645 1 91.56 86 GLN B C 1
ATOM 2555 O O . GLN B 1 86 ? 23.953 -9.766 -3.734 1 91.56 86 GLN B O 1
ATOM 2560 N N . LEU B 1 87 ? 23.484 -11.359 -2.199 1 91.25 87 LEU B N 1
ATOM 2561 C CA . LEU B 1 87 ? 22.344 -11.867 -2.963 1 91.25 87 LEU B CA 1
ATOM 2562 C C . LEU B 1 87 ? 21.047 -11.188 -2.521 1 91.25 87 LEU B C 1
ATOM 2564 O O . LEU B 1 87 ? 20.062 -11.188 -3.262 1 91.25 87 LEU B O 1
ATOM 2568 N N . SER B 1 88 ? 21.078 -10.664 -1.32 1 89.25 88 SER B N 1
ATOM 2569 C CA . SER B 1 88 ? 19.859 -10.18 -0.679 1 89.25 88 SER B CA 1
ATOM 2570 C C . SER B 1 88 ? 19.625 -8.703 -0.962 1 89.25 88 SER B C 1
ATOM 2572 O O . SER B 1 88 ? 20.578 -7.922 -1.019 1 89.25 88 SER B O 1
ATOM 2574 N N . ASN B 1 89 ? 18.406 -8.43 -1.243 1 78.81 89 ASN B N 1
ATOM 2575 C CA . ASN B 1 89 ? 18 -7.035 -1.398 1 78.81 89 ASN B CA 1
ATOM 2576 C C . ASN B 1 89 ? 17.297 -6.512 -0.151 1 78.81 89 ASN B C 1
ATOM 2578 O O . ASN B 1 89 ? 16.703 -5.438 -0.177 1 78.81 89 ASN B O 1
ATOM 2582 N N . VAL B 1 90 ? 17.25 -7.234 0.831 1 79.38 90 VAL B N 1
ATOM 2583 C CA . VAL B 1 90 ? 16.578 -6.867 2.068 1 79.38 90 VAL B CA 1
ATOM 2584 C C . VAL B 1 90 ? 17.594 -6.547 3.15 1 79.38 90 VAL B C 1
ATOM 2586 O O . VAL B 1 90 ? 18.594 -7.27 3.311 1 79.38 90 VAL B O 1
ATOM 2589 N N . VAL B 1 91 ? 17.328 -5.387 3.764 1 71.38 91 VAL B N 1
ATOM 2590 C CA . VAL B 1 91 ? 18.188 -5.027 4.891 1 71.38 91 VAL B CA 1
ATOM 2591 C C . VAL B 1 91 ? 17.953 -6 6.047 1 71.38 91 VAL B C 1
ATOM 2593 O O . VAL B 1 91 ? 16.812 -6.199 6.473 1 71.38 91 VAL B O 1
ATOM 2596 N N . ASN B 1 92 ?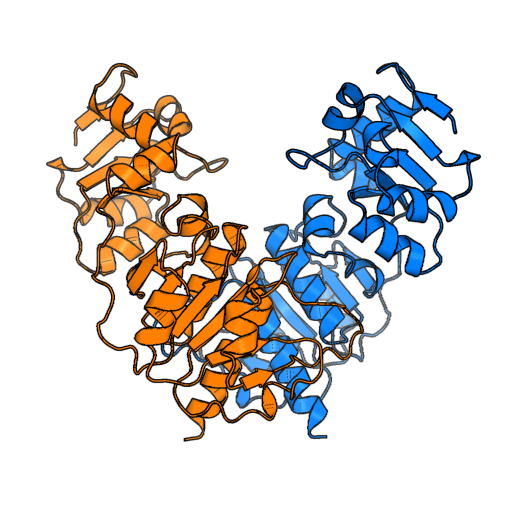 18.906 -6.789 6.48 1 74 92 ASN B N 1
ATOM 2597 C CA . ASN B 1 92 ? 18.859 -7.762 7.566 1 74 92 ASN B CA 1
ATOM 2598 C C . ASN B 1 92 ? 18 -8.969 7.191 1 74 92 ASN B C 1
ATOM 2600 O O . ASN B 1 92 ? 17.109 -9.359 7.949 1 74 92 ASN B O 1
ATOM 2604 N N . GLY B 1 93 ? 18.125 -9.445 6.176 1 83.38 93 GLY B N 1
ATOM 2605 C CA . GLY B 1 93 ? 17.391 -10.617 5.715 1 83.38 93 GLY B CA 1
ATOM 2606 C C . GLY B 1 93 ? 17.625 -11.844 6.578 1 83.38 93 GLY B C 1
ATOM 2607 O O . GLY B 1 93 ? 18.547 -11.859 7.402 1 83.38 93 GLY B O 1
ATOM 2608 N N . VAL B 1 94 ? 16.75 -12.781 6.445 1 89.69 94 VAL B N 1
ATOM 2609 C CA . VAL B 1 94 ? 16.766 -13.945 7.32 1 89.69 94 VAL B CA 1
ATOM 2610 C C . VAL B 1 94 ? 17.781 -14.969 6.793 1 89.69 94 VAL B C 1
ATOM 2612 O O . VAL B 1 94 ? 18.016 -16 7.43 1 89.69 94 VAL B O 1
ATOM 2615 N N . GLY B 1 95 ? 18.406 -14.789 5.625 1 95.25 95 GLY B N 1
ATOM 2616 C CA . GLY B 1 95 ? 19.422 -15.68 5.102 1 95.25 95 GLY B CA 1
ATOM 2617 C C . GLY B 1 95 ? 18.844 -16.922 4.445 1 95.25 95 GLY B C 1
ATOM 2618 O O . GLY B 1 95 ? 19.406 -18.016 4.582 1 95.25 95 GLY B O 1
ATOM 2619 N N . PHE B 1 96 ? 17.766 -16.797 3.869 1 96.81 96 PHE B N 1
ATOM 2620 C CA . PHE B 1 96 ? 17.047 -17.922 3.281 1 96.81 96 PHE B CA 1
ATOM 2621 C C . PHE B 1 96 ? 16.391 -17.516 1.968 1 96.81 96 PHE B C 1
ATOM 2623 O O . PHE B 1 96 ? 15.656 -16.531 1.913 1 96.81 96 PHE B O 1
ATOM 2630 N N . LEU B 1 97 ? 16.688 -18.266 0.923 1 95.75 97 LEU B N 1
ATOM 2631 C CA . LEU B 1 97 ? 16.188 -17.922 -0.403 1 95.75 97 LEU B CA 1
ATOM 2632 C C . LEU B 1 97 ? 15.938 -19.172 -1.236 1 95.75 97 LEU B C 1
ATOM 2634 O O . LEU B 1 97 ? 16.719 -20.125 -1.181 1 95.75 97 LEU B O 1
ATOM 2638 N N . LEU B 1 98 ? 14.836 -19.188 -1.981 1 96.88 98 LEU B N 1
ATOM 2639 C CA . LEU B 1 98 ? 14.594 -20.234 -2.971 1 96.88 98 LEU B CA 1
ATOM 2640 C C . LEU B 1 98 ? 14.789 -19.703 -4.387 1 96.88 98 LEU B C 1
ATOM 2642 O O . LEU B 1 98 ? 14.336 -18.594 -4.699 1 96.88 98 LEU B O 1
ATOM 2646 N N . LEU B 1 99 ? 15.492 -20.406 -5.145 1 96.5 99 LEU B N 1
ATOM 2647 C CA . LEU B 1 99 ? 15.484 -20.219 -6.594 1 96.5 99 LEU B CA 1
ATOM 2648 C C . LEU B 1 99 ? 14.422 -21.094 -7.25 1 96.5 99 LEU B C 1
ATOM 2650 O O . LEU B 1 99 ? 14.461 -22.328 -7.117 1 96.5 99 LEU B O 1
ATOM 2654 N N . VAL B 1 100 ? 13.508 -20.453 -7.938 1 96.38 100 VAL B N 1
ATOM 2655 C CA . VAL B 1 100 ? 12.406 -21.219 -8.516 1 96.38 100 VAL B CA 1
ATOM 2656 C C . VAL B 1 100 ? 12.219 -20.828 -9.977 1 96.38 100 VAL B C 1
ATOM 2658 O O . VAL B 1 100 ? 12.664 -19.766 -10.406 1 96.38 100 VAL B O 1
ATOM 2661 N N . ASP B 1 101 ? 11.586 -21.75 -10.742 1 93.38 101 ASP B N 1
ATOM 2662 C CA . ASP B 1 101 ? 11.109 -21.406 -12.078 1 93.38 101 ASP B CA 1
ATOM 2663 C C . ASP B 1 101 ? 9.82 -20.594 -12.008 1 93.38 101 ASP B C 1
ATOM 2665 O O . ASP B 1 101 ? 8.93 -20.906 -11.219 1 93.38 101 ASP B O 1
ATOM 2669 N N . ARG B 1 102 ? 9.82 -19.547 -12.719 1 90.06 102 ARG B N 1
ATOM 2670 C CA . ARG B 1 102 ? 8.578 -18.766 -12.805 1 90.06 102 ARG B CA 1
ATOM 2671 C C . ARG B 1 102 ? 7.477 -19.578 -13.477 1 90.06 102 ARG B C 1
ATOM 2673 O O . ARG B 1 102 ? 7.676 -20.141 -14.555 1 90.06 102 ARG B O 1
ATOM 2680 N N . PRO B 1 103 ? 6.387 -19.609 -12.812 1 81.75 103 PRO B N 1
ATOM 2681 C CA . PRO B 1 103 ? 5.281 -20.266 -13.516 1 81.75 103 PRO B CA 1
ATOM 2682 C C . PRO B 1 103 ? 4.891 -19.531 -14.805 1 81.75 103 PRO B C 1
ATOM 2684 O O . PRO B 1 103 ? 4.918 -18.297 -14.852 1 81.75 103 PRO B O 1
ATOM 2687 N N . ALA B 1 104 ? 4.848 -20.25 -15.898 1 77.56 104 ALA B N 1
ATOM 2688 C CA . ALA B 1 104 ? 4.398 -19.672 -17.156 1 77.56 104 ALA B CA 1
ATOM 2689 C C . ALA B 1 104 ? 3.053 -20.25 -17.578 1 77.56 104 ALA B C 1
ATOM 2691 O O . ALA B 1 104 ? 2.893 -21.469 -17.656 1 77.56 104 ALA B O 1
ATOM 2692 N N . GLN B 1 105 ? 2.111 -19.453 -17.562 1 85.94 105 GLN B N 1
ATOM 2693 C CA . GLN B 1 105 ? 0.814 -19.844 -18.094 1 85.94 105 GLN B CA 1
ATOM 2694 C C . GLN B 1 105 ? 0.486 -19.047 -19.359 1 85.94 105 GLN B C 1
ATOM 2696 O O . GLN B 1 105 ? 0.773 -17.859 -19.453 1 85.94 105 GLN B O 1
ATOM 2701 N N . PRO B 1 106 ? -0.012 -19.781 -20.359 1 92.12 106 PRO B N 1
ATOM 2702 C CA . PRO B 1 106 ? -0.41 -19.062 -21.578 1 92.12 106 PRO B CA 1
ATOM 2703 C C . PRO B 1 106 ? -1.542 -18.062 -21.328 1 92.12 106 PRO B C 1
ATOM 2705 O O . PRO B 1 106 ? -2.311 -18.234 -20.375 1 92.12 106 PRO B O 1
ATOM 2708 N N . LEU B 1 107 ? -1.566 -17.109 -22.156 1 95.69 107 LEU B N 1
ATOM 2709 C CA . LEU B 1 107 ? -2.703 -16.188 -22.125 1 95.69 107 LEU B CA 1
ATOM 2710 C C . LEU B 1 107 ? -4.008 -16.938 -22.391 1 95.69 107 LEU B C 1
ATOM 2712 O O . LEU B 1 107 ? -4.082 -17.75 -23.312 1 95.69 107 LEU B O 1
ATOM 2716 N N . PRO B 1 108 ? -4.961 -16.734 -21.594 1 97.19 108 PRO B N 1
ATOM 2717 C CA . PRO B 1 108 ? -6.242 -17.391 -21.875 1 97.19 108 PRO B CA 1
ATOM 2718 C C . PRO B 1 108 ? -6.848 -16.938 -23.203 1 97.19 108 PRO B C 1
ATOM 2720 O O . PRO B 1 108 ? -6.684 -15.789 -23.594 1 97.19 108 PRO B O 1
ATOM 2723 N N . GLU B 1 109 ? -7.512 -17.844 -23.844 1 97.69 109 GLU B N 1
ATOM 2724 C CA . GLU B 1 109 ? -8.188 -17.516 -25.094 1 97.69 109 GLU B CA 1
ATOM 2725 C C . GLU B 1 109 ? -9.312 -16.5 -24.859 1 97.69 109 GLU B C 1
ATOM 2727 O O . GLU B 1 109 ? -9.484 -15.57 -25.641 1 97.69 109 GLU B O 1
ATOM 2732 N N . ARG B 1 110 ? -10.031 -16.766 -23.828 1 98.38 110 ARG B N 1
ATOM 2733 C CA . ARG B 1 110 ? -11.109 -15.883 -23.391 1 98.38 110 ARG B CA 1
ATOM 2734 C C . ARG B 1 110 ? -11.055 -15.656 -21.875 1 98.38 110 ARG B C 1
ATOM 2736 O O . ARG B 1 110 ? -10.75 -16.578 -21.125 1 98.38 110 ARG B O 1
ATOM 2743 N N . VAL B 1 111 ? -11.367 -14.469 -21.531 1 98.38 111 VAL B N 1
ATOM 2744 C CA . VAL B 1 111 ? -11.445 -14.117 -20.109 1 98.38 111 VAL B CA 1
ATOM 2745 C C . VAL B 1 111 ? -12.906 -13.914 -19.719 1 98.38 111 VAL B C 1
ATOM 2747 O O . VAL B 1 111 ? -13.531 -12.922 -20.094 1 98.38 111 VAL B O 1
ATOM 2750 N N . THR B 1 112 ? -13.453 -14.867 -18.938 1 98.44 112 THR B N 1
ATOM 2751 C CA . THR B 1 112 ? -14.875 -14.852 -18.609 1 98.44 112 THR B CA 1
ATOM 2752 C C . THR B 1 112 ? -15.094 -14.594 -17.125 1 98.44 112 THR B C 1
ATOM 2754 O O . THR B 1 112 ? -16.234 -14.445 -16.672 1 98.44 112 THR B O 1
ATOM 2757 N N . GLN B 1 113 ? -14.023 -14.547 -16.344 1 98 113 GLN B N 1
ATOM 2758 C CA . GLN B 1 113 ? -14.078 -14.312 -14.898 1 98 113 GLN B CA 1
ATOM 2759 C C . GLN B 1 113 ? -13.5 -12.953 -14.531 1 98 113 GLN B C 1
ATOM 2761 O O . GLN B 1 113 ? -12.852 -12.305 -15.359 1 98 113 GLN B O 1
ATOM 2766 N N . SER B 1 114 ? -13.812 -12.5 -13.344 1 98.5 114 SER B N 1
ATOM 2767 C CA . SER B 1 114 ? -13.203 -11.258 -12.875 1 98.5 114 SER B CA 1
ATOM 2768 C C . SER B 1 114 ? -11.688 -11.328 -12.945 1 98.5 114 SER B C 1
ATOM 2770 O O . SER B 1 114 ? -11.086 -12.352 -12.617 1 98.5 114 SER B O 1
ATOM 2772 N N . SER B 1 115 ? -11.094 -10.266 -13.375 1 98.88 115 SER B N 1
ATOM 2773 C CA . SER B 1 115 ? -9.641 -10.172 -13.523 1 98.88 115 SER B CA 1
ATOM 2774 C C . SER B 1 115 ? -9.148 -8.766 -13.195 1 98.88 115 SER B C 1
ATOM 2776 O O . SER B 1 115 ? -9.945 -7.848 -12.992 1 98.88 115 SER B O 1
ATOM 2778 N N . VAL B 1 116 ? -7.852 -8.633 -13.039 1 98.94 116 VAL B N 1
ATOM 2779 C CA . VAL B 1 116 ? -7.215 -7.344 -12.781 1 98.94 116 VAL B CA 1
ATOM 2780 C C . VAL B 1 116 ? -6.238 -7.016 -13.914 1 98.94 116 VAL B C 1
ATOM 2782 O O . VAL B 1 116 ? -5.469 -7.875 -14.344 1 98.94 116 VAL B O 1
ATOM 2785 N N . VAL B 1 117 ? -6.34 -5.859 -14.406 1 98.94 117 VAL B N 1
ATOM 2786 C CA . VAL B 1 117 ? -5.414 -5.316 -15.391 1 98.94 117 VAL B CA 1
ATOM 2787 C C . VAL B 1 117 ? -4.609 -4.176 -14.773 1 98.94 117 VAL B C 1
ATOM 2789 O O . VAL B 1 117 ? -5.18 -3.184 -14.312 1 98.94 117 VAL B O 1
ATOM 2792 N N . LEU B 1 118 ? -3.307 -4.352 -14.719 1 98.88 118 LEU B N 1
ATOM 2793 C CA . LEU B 1 118 ? -2.406 -3.287 -14.289 1 98.88 118 LEU B CA 1
ATOM 2794 C C . LEU B 1 118 ? -1.872 -2.508 -15.484 1 98.88 118 LEU B C 1
ATOM 2796 O O . LEU B 1 118 ? -1.053 -3.021 -16.25 1 98.88 118 LEU B O 1
ATOM 2800 N N . ASP B 1 119 ? -2.324 -1.323 -15.625 1 98.69 119 ASP B N 1
ATOM 2801 C CA . ASP B 1 119 ? -2.041 -0.473 -16.781 1 98.69 119 ASP B CA 1
ATOM 2802 C C . ASP B 1 119 ? -0.904 0.501 -16.469 1 98.69 119 ASP B C 1
ATOM 2804 O O . ASP B 1 119 ? -1.107 1.717 -16.469 1 98.69 119 ASP B O 1
ATOM 2808 N N . GLY B 1 120 ? 0.295 -0.098 -16.312 1 98.31 120 GLY B N 1
ATOM 2809 C CA . GLY B 1 120 ? 1.481 0.719 -16.109 1 98.31 120 GLY B CA 1
ATOM 2810 C C . GLY B 1 120 ? 1.702 1.101 -14.656 1 98.31 120 GLY B C 1
ATOM 2811 O O . GLY B 1 120 ? 2.193 2.193 -14.359 1 98.31 120 GLY B O 1
ATOM 2812 N N . VAL B 1 121 ? 1.269 0.323 -13.664 1 98.5 121 VAL B N 1
ATOM 2813 C CA . VAL B 1 121 ? 1.594 0.562 -12.258 1 98.5 121 VAL B CA 1
ATOM 2814 C C . VAL B 1 121 ? 3.084 0.319 -12.023 1 98.5 121 VAL B C 1
ATOM 2816 O O . VAL B 1 121 ? 3.572 -0.798 -12.211 1 98.5 121 VAL B O 1
ATOM 2819 N N . GLN B 1 122 ? 3.809 1.259 -11.539 1 96.94 122 GLN B N 1
ATOM 2820 C CA . GLN B 1 122 ? 5.266 1.213 -11.609 1 96.94 122 GLN B CA 1
ATOM 2821 C C . GLN B 1 122 ? 5.867 0.849 -10.25 1 96.94 122 GLN B C 1
ATOM 2823 O O . GLN B 1 122 ? 6.957 0.282 -10.188 1 96.94 122 GLN B O 1
ATOM 2828 N N . ASP B 1 123 ? 5.258 1.245 -9.203 1 96.69 123 ASP B N 1
ATOM 2829 C CA . ASP B 1 123 ? 5.801 0.964 -7.879 1 96.69 123 ASP B CA 1
ATOM 2830 C C . ASP B 1 123 ? 5.652 -0.514 -7.527 1 96.69 123 ASP B C 1
ATOM 2832 O O . ASP B 1 123 ? 4.535 -1.039 -7.492 1 96.69 123 ASP B O 1
ATOM 2836 N N . ALA B 1 124 ? 6.734 -1.143 -7.188 1 96.56 124 ALA B N 1
ATOM 2837 C CA . ALA B 1 124 ? 6.75 -2.576 -6.91 1 96.56 124 ALA B CA 1
ATOM 2838 C C . ALA B 1 124 ? 5.895 -2.91 -5.695 1 96.56 124 ALA B C 1
ATOM 2840 O O . ALA B 1 124 ? 5.23 -3.949 -5.66 1 96.56 124 ALA B O 1
ATOM 2841 N N . GLY B 1 125 ? 5.898 -2.072 -4.695 1 97.44 125 GLY B N 1
ATOM 2842 C CA . GLY B 1 125 ? 5.059 -2.283 -3.527 1 97.44 125 GLY B CA 1
ATOM 2843 C C . GLY B 1 125 ? 3.574 -2.27 -3.848 1 97.44 125 GLY B C 1
ATOM 2844 O O . GLY B 1 125 ? 2.822 -3.119 -3.365 1 97.44 125 GLY B O 1
ATOM 2845 N N . ASN B 1 126 ? 3.207 -1.335 -4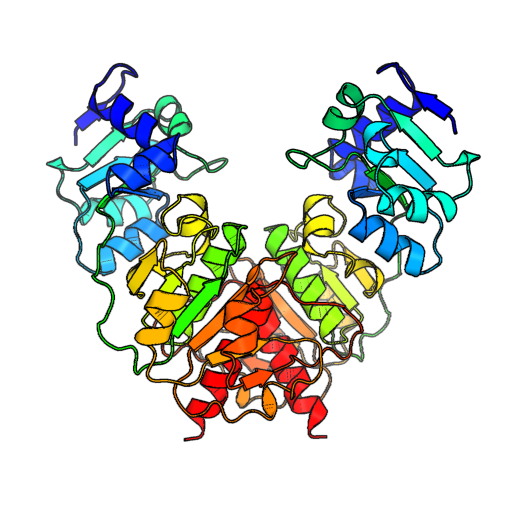.703 1 98.5 126 ASN B N 1
ATOM 2846 C CA . ASN B 1 126 ? 1.816 -1.261 -5.141 1 98.5 126 ASN B CA 1
ATOM 2847 C C . ASN B 1 126 ? 1.407 -2.508 -5.918 1 98.5 126 ASN B C 1
ATOM 2849 O O . ASN B 1 126 ? 0.345 -3.08 -5.668 1 98.5 126 ASN B O 1
ATOM 2853 N N . VAL B 1 127 ? 2.246 -2.896 -6.809 1 98.75 127 VAL B N 1
ATOM 2854 C CA . VAL B 1 127 ? 1.941 -4.078 -7.605 1 98.75 127 VAL B CA 1
ATOM 2855 C C . VAL B 1 127 ? 1.753 -5.289 -6.691 1 98.75 127 VAL B C 1
ATOM 2857 O O . VAL B 1 127 ? 0.748 -5.996 -6.789 1 98.75 127 VAL B O 1
ATOM 2860 N N . GLY B 1 128 ? 2.695 -5.508 -5.785 1 98.44 128 GLY B N 1
ATOM 2861 C CA . GLY B 1 128 ? 2.572 -6.625 -4.863 1 98.44 128 GLY B CA 1
ATOM 2862 C C . GLY B 1 128 ? 1.307 -6.574 -4.027 1 98.44 128 GLY B C 1
ATOM 2863 O O . GLY B 1 128 ? 0.618 -7.582 -3.873 1 98.44 128 GLY B O 1
ATOM 2864 N N . SER B 1 129 ? 0.984 -5.395 -3.525 1 98.56 129 SER B N 1
ATOM 2865 C CA . SER B 1 129 ? -0.21 -5.223 -2.703 1 98.56 129 SER B CA 1
ATOM 2866 C C . SER B 1 129 ? -1.478 -5.492 -3.508 1 98.56 129 SER B C 1
ATOM 2868 O O . SER B 1 129 ? -2.42 -6.105 -3.004 1 98.56 129 SER B O 1
ATOM 2870 N N . ILE B 1 130 ? -1.507 -5.066 -4.734 1 98.88 130 ILE B N 1
ATOM 2871 C CA . ILE B 1 130 ? -2.668 -5.297 -5.59 1 98.88 130 ILE B CA 1
ATOM 2872 C C . ILE B 1 130 ? -2.812 -6.789 -5.871 1 98.88 130 ILE B C 1
ATOM 2874 O O . ILE B 1 130 ? -3.92 -7.332 -5.836 1 98.88 130 ILE B O 1
ATOM 2878 N N . LEU B 1 131 ? -1.694 -7.465 -6.137 1 98.62 131 LEU B N 1
ATOM 2879 C CA . LEU B 1 131 ? -1.734 -8.906 -6.332 1 98.62 131 LEU B CA 1
ATOM 2880 C C . LEU B 1 131 ? -2.314 -9.609 -5.109 1 98.62 131 LEU B C 1
ATOM 2882 O O . LEU B 1 131 ? -3.135 -10.523 -5.242 1 98.62 131 LEU B O 1
ATOM 2886 N N . ARG B 1 132 ? -1.909 -9.156 -3.941 1 98.38 132 ARG B N 1
ATOM 2887 C CA . ARG B 1 132 ? -2.414 -9.742 -2.703 1 98.38 132 ARG B CA 1
ATOM 2888 C C . ARG B 1 132 ? -3.922 -9.539 -2.578 1 98.38 132 ARG B C 1
ATOM 2890 O O . ARG B 1 132 ? -4.652 -10.477 -2.244 1 98.38 132 ARG B O 1
ATOM 2897 N N . SER B 1 133 ? -4.375 -8.352 -2.869 1 98.75 133 SER B N 1
ATOM 2898 C CA . SER B 1 133 ? -5.805 -8.055 -2.816 1 98.75 133 SER B CA 1
ATOM 2899 C C . SER B 1 133 ? -6.578 -8.875 -3.842 1 98.75 133 SER B C 1
ATOM 2901 O O . SER B 1 133 ? -7.66 -9.383 -3.551 1 98.75 133 SER B O 1
ATOM 2903 N N . ALA B 1 134 ? -6.004 -8.992 -5.035 1 98.81 134 ALA B N 1
ATOM 2904 C CA . ALA B 1 134 ? -6.641 -9.766 -6.094 1 98.81 134 ALA B CA 1
ATOM 2905 C C . ALA B 1 134 ? -6.789 -11.234 -5.691 1 98.81 134 ALA B C 1
ATOM 2907 O O . ALA B 1 134 ? -7.875 -11.805 -5.789 1 98.81 134 ALA B O 1
ATOM 2908 N N . ALA B 1 135 ? -5.684 -11.805 -5.199 1 98.31 135 ALA B N 1
ATOM 2909 C CA . ALA B 1 135 ? -5.707 -13.195 -4.762 1 98.31 135 ALA B CA 1
ATOM 2910 C C . ALA B 1 135 ? -6.719 -13.398 -3.639 1 98.31 135 ALA B C 1
ATOM 2912 O O . ALA B 1 135 ? -7.477 -14.375 -3.646 1 98.31 135 ALA B O 1
ATOM 2913 N N . ALA B 1 136 ? -6.734 -12.484 -2.717 1 98 136 ALA B N 1
ATOM 2914 C CA . ALA B 1 136 ? -7.652 -12.562 -1.584 1 98 136 ALA B CA 1
ATOM 2915 C C . ALA B 1 136 ? -9.102 -12.461 -2.047 1 98 136 ALA B C 1
ATOM 2917 O O . ALA B 1 136 ? -9.984 -13.125 -1.496 1 98 136 ALA B O 1
ATOM 2918 N N . ALA B 1 137 ? -9.367 -11.664 -3.041 1 98.38 137 ALA B N 1
ATOM 2919 C CA . ALA B 1 137 ? -10.727 -11.406 -3.52 1 98.38 137 ALA B CA 1
ATOM 2920 C C . ALA B 1 137 ? -11.227 -12.547 -4.402 1 98.38 137 ALA B C 1
ATOM 2922 O O . ALA B 1 137 ? -12.406 -12.586 -4.766 1 98.38 137 ALA B O 1
ATOM 2923 N N . GLY B 1 138 ? -10.359 -13.414 -4.801 1 97.62 138 GLY B N 1
ATOM 2924 C CA . GLY B 1 138 ? -10.766 -14.562 -5.598 1 97.62 138 GLY B CA 1
ATOM 2925 C C . GLY B 1 138 ? -10.555 -14.359 -7.086 1 97.62 138 GLY B C 1
ATOM 2926 O O . GLY B 1 138 ? -11.125 -15.086 -7.902 1 97.62 138 GLY B O 1
ATOM 2927 N N . VAL B 1 139 ? -9.789 -13.359 -7.445 1 97.56 139 VAL B N 1
ATOM 2928 C CA . VAL B 1 139 ? -9.391 -13.125 -8.828 1 97.56 139 VAL B CA 1
ATOM 2929 C C . VAL B 1 139 ? -8.406 -14.211 -9.273 1 97.56 139 VAL B C 1
ATOM 2931 O O . VAL B 1 139 ? -7.535 -14.617 -8.5 1 97.56 139 VAL B O 1
ATOM 2934 N N . ARG B 1 140 ? -8.516 -14.602 -10.469 1 94.38 140 ARG B N 1
ATOM 2935 C CA . ARG B 1 140 ? -7.633 -15.656 -10.945 1 94.38 140 ARG B CA 1
ATOM 2936 C C . ARG B 1 140 ? -6.527 -15.086 -11.828 1 94.38 140 ARG B C 1
ATOM 2938 O O . ARG B 1 140 ? -5.355 -15.43 -11.664 1 94.38 140 ARG B O 1
ATOM 2945 N N . HIS B 1 141 ? -6.91 -14.188 -12.734 1 98.25 141 HIS B N 1
ATOM 2946 C CA . HIS B 1 141 ? -5.961 -13.68 -13.719 1 98.25 141 HIS B CA 1
ATOM 2947 C C . HIS B 1 141 ? -5.586 -12.227 -13.422 1 98.25 141 HIS B C 1
ATOM 2949 O O . HIS B 1 141 ? -6.461 -11.406 -13.133 1 98.25 141 HIS B O 1
ATOM 2955 N N . VAL B 1 142 ? -4.352 -11.977 -13.477 1 98.75 142 VAL B N 1
ATOM 2956 C CA . VAL B 1 142 ? -3.838 -10.609 -13.469 1 98.75 142 VAL B CA 1
ATOM 2957 C C . VAL B 1 142 ? -3.014 -10.359 -14.734 1 98.75 142 VAL B C 1
ATOM 2959 O O . VAL B 1 142 ? -2.119 -11.141 -15.062 1 98.75 142 VAL B O 1
ATOM 2962 N N . PHE B 1 143 ? -3.338 -9.32 -15.422 1 98.88 143 PHE B N 1
ATOM 2963 C CA . PHE B 1 143 ? -2.633 -8.93 -16.641 1 98.88 143 PHE B CA 1
ATOM 2964 C C . PHE B 1 143 ? -1.825 -7.66 -16.406 1 98.88 143 PHE B C 1
ATOM 2966 O O . PHE B 1 143 ? -2.383 -6.613 -16.078 1 98.88 143 PHE B O 1
ATOM 2973 N N . CYS B 1 144 ? -0.549 -7.754 -16.594 1 98.44 144 CYS B N 1
ATOM 2974 C CA . CYS B 1 144 ? 0.346 -6.609 -16.469 1 98.44 144 CYS B CA 1
ATOM 2975 C C . CYS B 1 144 ? 0.685 -6.016 -17.828 1 98.44 144 CYS B C 1
ATOM 2977 O O . CYS B 1 144 ? 1.348 -6.66 -18.641 1 98.44 144 CYS B O 1
ATOM 2979 N N . ALA B 1 145 ? 0.229 -4.812 -18.031 1 98.5 145 ALA B N 1
ATOM 2980 C CA . ALA B 1 145 ? 0.563 -4.117 -19.266 1 98.5 145 ALA B CA 1
ATOM 2981 C C . ALA B 1 145 ? 2.025 -3.684 -19.281 1 98.5 145 ALA B C 1
ATOM 2983 O O . ALA B 1 145 ? 2.668 -3.621 -18.234 1 98.5 145 ALA B O 1
ATOM 2984 N N . PRO B 1 146 ? 2.58 -3.406 -20.5 1 97.25 146 PRO B N 1
ATOM 2985 C CA . PRO B 1 146 ? 3.922 -2.82 -20.547 1 97.25 146 PRO B CA 1
ATOM 2986 C C . PRO B 1 146 ? 4.055 -1.581 -19.672 1 97.25 146 PRO B C 1
ATOM 2988 O O . PRO B 1 146 ? 3.137 -0.757 -19.609 1 97.25 146 PRO B O 1
ATOM 2991 N N . GLY B 1 147 ? 5.172 -1.523 -18.984 1 96.44 147 GLY B N 1
ATOM 2992 C CA . GLY B 1 147 ? 5.391 -0.405 -18.078 1 96.44 147 GLY B CA 1
ATOM 2993 C C . GLY B 1 147 ? 5.078 -0.735 -16.641 1 96.44 147 GLY B C 1
ATOM 2994 O O . GLY B 1 147 ? 5.484 -0.008 -15.727 1 96.44 147 GLY B O 1
ATOM 2995 N N . THR B 1 148 ? 4.348 -1.814 -16.422 1 98.12 148 THR B N 1
ATOM 2996 C CA . THR B 1 148 ? 4.082 -2.279 -15.055 1 98.12 148 THR B CA 1
ATOM 2997 C C . THR B 1 148 ? 5.336 -2.906 -14.445 1 98.12 148 THR B C 1
ATOM 2999 O O . THR B 1 148 ? 6.094 -3.59 -15.141 1 98.12 148 THR B O 1
ATOM 3002 N N . ALA B 1 149 ? 5.566 -2.621 -13.188 1 97.38 149 ALA B N 1
ATOM 3003 C CA . ALA B 1 149 ? 6.684 -3.266 -12.492 1 97.38 149 ALA B CA 1
ATOM 3004 C C . ALA B 1 149 ? 6.652 -4.777 -12.703 1 97.38 149 ALA B C 1
ATOM 3006 O O . ALA B 1 149 ? 5.586 -5.395 -12.672 1 97.38 149 ALA B O 1
ATOM 3007 N N . TYR B 1 150 ? 7.832 -5.348 -12.914 1 96.44 150 TYR B N 1
ATOM 3008 C CA . TYR B 1 150 ? 7.945 -6.781 -13.18 1 96.44 150 TYR B CA 1
ATOM 3009 C C . TYR B 1 150 ? 7.426 -7.59 -12 1 96.44 150 TYR B C 1
ATOM 3011 O O . TYR B 1 150 ? 7.98 -7.527 -10.898 1 96.44 150 TYR B O 1
ATOM 3019 N N . ALA B 1 151 ? 6.391 -8.43 -12.203 1 96.81 151 ALA B N 1
ATOM 3020 C CA . ALA B 1 151 ? 5.625 -9.078 -11.141 1 96.81 151 ALA B CA 1
ATOM 3021 C C . ALA B 1 151 ? 6.5 -10.047 -10.352 1 96.81 151 ALA B C 1
ATOM 3023 O O . ALA B 1 151 ? 6.25 -10.305 -9.172 1 96.81 151 ALA B O 1
ATOM 3024 N N . TRP B 1 152 ? 7.559 -10.523 -10.93 1 95.44 152 TRP B N 1
ATOM 3025 C CA . TRP B 1 152 ? 8.328 -11.586 -10.305 1 95.44 152 TRP B CA 1
ATOM 3026 C C . TRP B 1 152 ? 9.656 -11.062 -9.766 1 95.44 152 TRP B C 1
ATOM 3028 O O . TRP B 1 152 ? 10.547 -11.844 -9.422 1 95.44 152 TRP B O 1
ATOM 3038 N N . SER B 1 153 ? 9.75 -9.734 -9.773 1 93.31 153 SER B N 1
ATOM 3039 C CA . SER B 1 153 ? 10.906 -9.148 -9.109 1 93.31 153 SER B CA 1
ATOM 3040 C C . SER B 1 153 ? 10.867 -9.406 -7.605 1 93.31 153 SER B C 1
ATOM 3042 O O . SER B 1 153 ? 9.797 -9.625 -7.039 1 93.31 153 SER B O 1
ATOM 3044 N N . SER B 1 154 ? 12.023 -9.305 -6.957 1 91.06 154 SER B N 1
ATOM 3045 C CA . SER B 1 154 ? 12.141 -9.586 -5.531 1 91.06 154 SER B CA 1
ATOM 3046 C C . SER B 1 154 ? 11.266 -8.656 -4.703 1 91.06 154 SER B C 1
ATOM 3048 O O . SER B 1 154 ? 10.633 -9.078 -3.732 1 91.06 154 SER B O 1
ATOM 3050 N N . LYS B 1 155 ? 11.242 -7.461 -5.113 1 92.06 155 LYS B N 1
ATOM 3051 C CA . LYS B 1 155 ? 10.461 -6.484 -4.359 1 92.06 155 LYS B CA 1
ATOM 3052 C C . LYS B 1 155 ? 8.969 -6.777 -4.457 1 92.06 155 LYS B C 1
ATOM 3054 O O . LYS B 1 155 ? 8.25 -6.695 -3.461 1 92.06 155 LYS B O 1
ATOM 3059 N N . VAL B 1 156 ? 8.492 -7.117 -5.672 1 96.62 156 VAL B N 1
ATOM 3060 C CA . VAL B 1 156 ? 7.074 -7.422 -5.848 1 96.62 156 VAL B CA 1
ATOM 3061 C C . VAL B 1 156 ? 6.73 -8.727 -5.125 1 96.62 156 VAL B C 1
ATOM 3063 O O . VAL B 1 156 ? 5.688 -8.828 -4.48 1 96.62 156 VAL B O 1
ATOM 3066 N N . LEU B 1 157 ? 7.598 -9.672 -5.195 1 95.44 157 LEU B N 1
ATOM 3067 C CA . LEU B 1 157 ? 7.398 -10.938 -4.504 1 95.44 157 LEU B CA 1
ATOM 3068 C C . LEU B 1 157 ? 7.273 -10.727 -2.998 1 95.44 157 LEU B C 1
ATOM 3070 O O . LEU B 1 157 ? 6.387 -11.289 -2.357 1 95.44 157 LEU B O 1
ATOM 3074 N N . ARG B 1 158 ? 8.07 -9.93 -2.48 1 92.81 158 ARG B N 1
ATOM 3075 C CA . ARG B 1 158 ? 8.039 -9.641 -1.05 1 92.81 158 ARG B CA 1
ATOM 3076 C C . ARG B 1 158 ? 6.742 -8.945 -0.659 1 92.81 158 ARG B C 1
ATOM 3078 O O . ARG B 1 158 ? 6.148 -9.258 0.376 1 92.81 158 ARG B O 1
ATOM 3085 N N . SER B 1 159 ? 6.336 -8.047 -1.493 1 95.25 159 SER B N 1
ATOM 3086 C CA . SER B 1 159 ? 5.113 -7.305 -1.205 1 95.25 159 SER B CA 1
ATOM 3087 C C . SER B 1 159 ? 3.875 -8.164 -1.451 1 95.25 159 SER B C 1
ATOM 3089 O O . SER B 1 159 ? 2.855 -7.996 -0.778 1 95.25 159 SER B O 1
ATOM 3091 N N . GLY B 1 160 ? 3.961 -9.07 -2.348 1 96.94 160 GLY B N 1
ATOM 3092 C CA . GLY B 1 160 ? 2.844 -9.93 -2.701 1 96.94 160 GLY B CA 1
ATOM 3093 C C . GLY B 1 160 ? 2.617 -11.047 -1.703 1 96.94 160 GLY B C 1
ATOM 3094 O O . GLY B 1 160 ? 1.514 -11.594 -1.61 1 96.94 160 GLY B O 1
ATOM 3095 N N . MET B 1 161 ? 3.701 -11.461 -1 1 95.56 161 MET B N 1
ATOM 3096 C CA . MET B 1 161 ? 3.666 -12.391 0.124 1 95.56 161 MET B CA 1
ATOM 3097 C C . MET B 1 161 ? 2.947 -13.68 -0.258 1 95.56 161 MET B C 1
ATOM 3099 O O . MET B 1 161 ? 2.084 -14.156 0.482 1 95.56 161 MET B O 1
ATOM 3103 N N . GLY B 1 162 ? 3.209 -14.188 -1.433 1 95.56 162 GLY B N 1
ATOM 3104 C CA . GLY B 1 162 ? 2.715 -15.5 -1.818 1 95.56 162 GLY B CA 1
ATOM 3105 C C . GLY B 1 162 ? 1.5 -15.438 -2.727 1 95.56 162 GLY B C 1
ATOM 3106 O O . GLY B 1 162 ? 1.048 -16.453 -3.238 1 95.56 162 GLY B O 1
ATOM 3107 N N . ALA B 1 163 ? 0.956 -14.219 -2.965 1 97.38 163 ALA B N 1
ATOM 3108 C CA . ALA B 1 163 ? -0.186 -14.055 -3.859 1 97.38 163 ALA B CA 1
ATOM 3109 C C . ALA B 1 163 ? 0.097 -14.656 -5.23 1 97.38 163 ALA B C 1
ATOM 3111 O O . ALA B 1 163 ? -0.812 -15.164 -5.891 1 97.38 163 ALA B O 1
ATOM 3112 N N . HIS B 1 164 ? 1.332 -14.672 -5.617 1 96.56 164 HIS B N 1
ATOM 3113 C CA . HIS B 1 164 ? 1.786 -15.141 -6.918 1 96.56 164 HIS B CA 1
ATOM 3114 C C . HIS B 1 164 ? 1.355 -16.594 -7.16 1 96.56 164 HIS B C 1
ATOM 3116 O O . HIS B 1 164 ? 1.121 -16.984 -8.305 1 96.56 164 HIS B O 1
ATOM 3122 N N . PHE B 1 165 ? 1.214 -17.328 -6.125 1 95 165 PHE B N 1
ATOM 3123 C CA . PHE B 1 165 ? 0.993 -18.766 -6.27 1 95 165 PHE B CA 1
ATOM 3124 C C . PHE B 1 165 ? -0.497 -19.094 -6.277 1 95 165 PHE B C 1
ATOM 3126 O O . PHE B 1 165 ? -0.889 -20.234 -6.473 1 95 165 PHE B O 1
ATOM 3133 N N . LEU B 1 166 ? -1.306 -18.047 -6.133 1 95.25 166 LEU B N 1
ATOM 3134 C CA . LEU B 1 166 ? -2.756 -18.188 -6.191 1 95.25 166 LEU B CA 1
ATOM 3135 C C . LEU B 1 166 ? -3.314 -17.547 -7.457 1 95.25 166 LEU B C 1
ATOM 3137 O O . LEU B 1 166 ? -4.516 -17.641 -7.727 1 95.25 166 LEU B O 1
ATOM 3141 N N . LEU B 1 167 ? -2.449 -16.922 -8.211 1 96.81 167 LEU B N 1
ATOM 3142 C CA . LEU B 1 167 ? -2.867 -16.141 -9.375 1 96.81 167 LEU B CA 1
ATOM 3143 C C . LEU B 1 167 ? -2.209 -16.672 -10.648 1 96.81 167 LEU B C 1
ATOM 3145 O O . LEU B 1 167 ? -1.146 -17.297 -10.586 1 96.81 167 LEU B O 1
ATOM 3149 N N . SER B 1 168 ? -2.867 -16.484 -11.75 1 97.25 168 SER B N 1
ATOM 3150 C CA . SER B 1 168 ? -2.252 -16.547 -13.07 1 97.25 168 SER B CA 1
ATOM 3151 C C . SER B 1 168 ? -1.854 -15.148 -13.547 1 97.25 168 SER B C 1
ATOM 3153 O O . SER B 1 168 ? -2.711 -14.352 -13.938 1 97.25 168 SER B O 1
ATOM 3155 N N . ILE B 1 169 ? -0.57 -14.891 -13.539 1 97.81 169 ILE B N 1
ATOM 3156 C CA . ILE B 1 169 ? -0.07 -13.555 -13.836 1 97.81 169 ILE B CA 1
ATOM 3157 C C . ILE B 1 169 ? 0.533 -13.523 -15.234 1 97.81 169 ILE B C 1
ATOM 3159 O O . ILE B 1 169 ? 1.389 -14.352 -15.57 1 97.81 169 ILE B O 1
ATOM 3163 N N . HIS B 1 170 ? 0.105 -12.609 -16.016 1 97.69 170 HIS B N 1
ATOM 3164 C CA . HIS B 1 170 ? 0.557 -12.469 -17.391 1 97.69 170 HIS B CA 1
ATOM 3165 C C . HIS B 1 170 ? 1.3 -11.156 -17.594 1 97.69 170 HIS B C 1
ATOM 3167 O O . HIS B 1 170 ? 0.719 -10.078 -17.438 1 97.69 170 HIS B O 1
ATOM 3173 N N . GLU B 1 171 ? 2.58 -11.258 -17.984 1 95.75 171 GLU B N 1
ATOM 3174 C CA . GLU B 1 171 ? 3.445 -10.094 -18.141 1 95.75 171 GLU B CA 1
ATOM 3175 C C . GLU B 1 171 ? 3.338 -9.523 -19.547 1 95.75 171 GLU B C 1
ATOM 3177 O O . GLU B 1 171 ? 3.064 -10.25 -20.516 1 95.75 171 GLU B O 1
ATOM 3182 N N . ASP B 1 172 ? 3.486 -8.25 -19.688 1 95.06 172 ASP B N 1
ATOM 3183 C CA . ASP B 1 172 ? 3.656 -7.523 -20.938 1 95.06 172 ASP B CA 1
ATOM 3184 C C . ASP B 1 172 ? 2.496 -7.797 -21.891 1 95.06 172 ASP B C 1
ATOM 3186 O O . ASP B 1 172 ? 2.709 -8.086 -23.078 1 95.06 172 ASP B O 1
ATOM 3190 N N . VAL B 1 173 ? 1.307 -7.742 -21.344 1 98 173 VAL B N 1
ATOM 3191 C CA . VAL B 1 173 ? 0.121 -7.969 -22.172 1 98 173 VAL B CA 1
ATOM 3192 C C . VAL B 1 173 ? -0.344 -6.648 -22.781 1 98 173 VAL B C 1
ATOM 3194 O O . VAL B 1 173 ? -0.7 -5.715 -22.047 1 98 173 VAL B O 1
ATOM 3197 N N . GLU B 1 174 ? -0.344 -6.59 -24.094 1 98.19 174 GLU B N 1
ATOM 3198 C CA . GLU B 1 174 ? -0.812 -5.395 -24.781 1 98.19 174 GLU B CA 1
ATOM 3199 C C . GLU B 1 174 ? -2.314 -5.207 -24.609 1 98.19 174 GLU B C 1
ATOM 3201 O O . GLU B 1 174 ? -3.08 -6.172 -24.656 1 98.19 174 GLU B O 1
ATOM 3206 N N . ALA B 1 175 ? -2.697 -3.934 -24.438 1 98.25 175 ALA B N 1
ATOM 3207 C CA . ALA B 1 175 ? -4.086 -3.596 -24.141 1 98.25 175 ALA B CA 1
ATOM 3208 C C . ALA B 1 175 ? -5.027 -4.129 -25.219 1 98.25 175 ALA B C 1
ATOM 3210 O O . ALA B 1 175 ? -6.047 -4.75 -24.906 1 98.25 175 ALA B O 1
ATOM 3211 N N . GLY B 1 176 ? -4.68 -3.887 -26.469 1 98 176 GLY B N 1
ATOM 3212 C CA . GLY B 1 176 ? -5.523 -4.336 -27.562 1 98 176 GLY B CA 1
ATOM 3213 C C . GLY B 1 176 ? -5.699 -5.84 -27.594 1 98 176 GLY B C 1
ATOM 3214 O O . GLY B 1 176 ? -6.805 -6.336 -27.812 1 98 176 GLY B O 1
ATOM 3215 N N . ALA B 1 177 ? -4.629 -6.551 -27.406 1 97.94 177 ALA B N 1
ATOM 3216 C CA . ALA B 1 177 ? -4.664 -8.016 -27.406 1 97.94 177 ALA B CA 1
ATOM 3217 C C . ALA B 1 177 ? -5.551 -8.539 -26.281 1 97.94 177 ALA B C 1
ATOM 3219 O O . ALA B 1 177 ? -6.305 -9.5 -26.484 1 97.94 177 ALA B O 1
ATOM 3220 N N . LEU B 1 178 ? -5.453 -7.926 -25.141 1 98.5 178 LEU B N 1
ATOM 3221 C CA . LEU B 1 178 ? -6.262 -8.352 -24 1 98.5 178 LEU B CA 1
ATOM 3222 C C . LEU B 1 178 ? -7.734 -8.016 -24.219 1 98.5 178 LEU B C 1
ATOM 3224 O O . LEU B 1 178 ? -8.609 -8.836 -23.953 1 98.5 178 LEU B O 1
ATOM 3228 N N . ALA B 1 179 ? -7.961 -6.828 -24.719 1 98.25 179 ALA B N 1
ATOM 3229 C CA . ALA B 1 179 ? -9.336 -6.379 -24.922 1 98.25 179 ALA B CA 1
ATOM 3230 C C . ALA B 1 179 ? -10.094 -7.348 -25.828 1 98.25 179 ALA B C 1
ATOM 3232 O O . ALA B 1 179 ? -11.281 -7.605 -25.625 1 98.25 179 ALA B O 1
ATOM 3233 N N . ALA B 1 180 ? -9.398 -7.871 -26.812 1 97.81 180 ALA B N 1
ATOM 3234 C CA . ALA B 1 180 ? -10 -8.797 -27.766 1 97.81 180 ALA B CA 1
ATOM 3235 C C . ALA B 1 180 ? -10.375 -10.109 -27.094 1 97.81 180 ALA B C 1
ATOM 3237 O O . ALA B 1 180 ? -11.18 -10.883 -27.625 1 97.81 180 ALA B O 1
ATOM 3238 N N . ARG B 1 181 ? -9.859 -10.367 -25.953 1 98.06 181 ARG B N 1
ATOM 3239 C CA . ARG B 1 181 ? -10.062 -11.641 -25.266 1 98.06 181 ARG B CA 1
ATOM 3240 C C . ARG B 1 181 ? -11.086 -11.492 -24.141 1 98.06 181 ARG B C 1
ATOM 3242 O O . ARG B 1 181 ? -11.562 -12.492 -23.594 1 98.06 181 ARG B O 1
ATOM 3249 N N . LEU B 1 182 ? -11.406 -10.289 -23.719 1 98.38 182 LEU B N 1
ATOM 3250 C CA . LEU B 1 182 ? -12.297 -10.055 -22.578 1 98.38 182 LEU B CA 1
ATOM 3251 C C . LEU B 1 182 ? -13.742 -10.352 -22.953 1 98.38 182 LEU B C 1
ATOM 3253 O O . LEU B 1 182 ? -14.273 -9.797 -23.922 1 98.38 182 LEU B O 1
ATOM 3257 N N . ASP B 1 183 ? -14.406 -11.188 -22.234 1 98.62 183 ASP B N 1
ATOM 3258 C CA . ASP B 1 183 ? -15.828 -11.477 -22.359 1 98.62 183 ASP B CA 1
ATOM 3259 C C . ASP B 1 183 ? -16.609 -10.945 -21.156 1 98.62 183 ASP B C 1
ATOM 3261 O O . ASP B 1 183 ? -17.594 -11.547 -20.75 1 98.62 183 ASP B O 1
ATOM 3265 N N . VAL B 1 184 ? -16.047 -9.984 -20.453 1 98.56 184 VAL B N 1
ATOM 3266 C CA . VAL B 1 184 ? -16.672 -9.336 -19.297 1 98.56 184 VAL B CA 1
ATOM 3267 C C . VAL B 1 184 ? -16.531 -7.824 -19.422 1 98.56 184 VAL B C 1
ATOM 3269 O O . VAL B 1 184 ? -15.648 -7.328 -20.109 1 98.56 184 VAL B O 1
ATOM 3272 N N . PRO B 1 185 ? -17.422 -7.062 -18.766 1 98.5 185 PRO B N 1
ATOM 3273 C CA . PRO B 1 185 ? -17.281 -5.602 -18.797 1 98.5 185 PRO B CA 1
ATOM 3274 C C . PRO B 1 185 ? -15.984 -5.109 -18.172 1 98.5 185 PRO B C 1
ATOM 3276 O O . PRO B 1 185 ? -15.461 -5.742 -17.25 1 98.5 185 PRO B O 1
ATOM 3279 N N . VAL B 1 186 ? -15.484 -4.004 -18.719 1 98.56 186 VAL B N 1
ATOM 3280 C CA . VAL B 1 186 ? -14.297 -3.346 -18.188 1 98.56 186 VAL B CA 1
ATOM 3281 C C . VAL B 1 186 ? -14.703 -2.299 -17.156 1 98.56 186 VAL B C 1
ATOM 3283 O O . VAL B 1 186 ? -15.562 -1.456 -17.422 1 98.56 186 VAL B O 1
ATOM 3286 N N . ALA B 1 187 ? -14.148 -2.396 -15.969 1 98.38 187 ALA B N 1
ATOM 3287 C CA . ALA B 1 187 ? -14.391 -1.423 -14.906 1 98.38 187 ALA B CA 1
ATOM 3288 C C . ALA B 1 187 ? -13.117 -0.672 -14.547 1 98.38 187 ALA B C 1
ATOM 3290 O O . ALA B 1 187 ? -12.039 -1.266 -14.477 1 98.38 187 ALA B O 1
ATOM 3291 N N . LEU B 1 188 ? -13.18 0.636 -14.406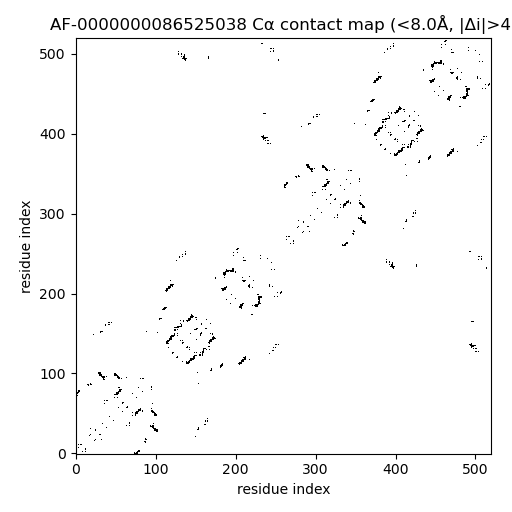 1 97.81 188 LEU B N 1
ATOM 3292 C CA . LEU B 1 188 ? -12.039 1.425 -13.953 1 97.81 188 LEU B CA 1
ATOM 3293 C C . LEU B 1 188 ? -12.492 2.6 -13.094 1 97.81 188 LEU B C 1
ATOM 3295 O O . LEU B 1 188 ? -13.672 2.963 -13.109 1 97.81 188 LEU B O 1
ATOM 3299 N N . THR B 1 189 ? -11.547 3.088 -12.242 1 92.62 189 THR B N 1
ATOM 3300 C CA . THR B 1 189 ? -11.844 4.27 -11.445 1 92.62 189 THR B CA 1
ATOM 3301 C C . THR B 1 189 ? -11.602 5.543 -12.25 1 92.62 189 THR B C 1
ATOM 3303 O O . THR B 1 189 ? -10.633 5.625 -13.016 1 92.62 189 THR B O 1
ATOM 3306 N N . ASP B 1 190 ? -12.516 6.418 -12.102 1 87.5 190 ASP B N 1
ATOM 3307 C CA . ASP B 1 190 ? -12.461 7.703 -12.789 1 87.5 190 ASP B CA 1
ATOM 3308 C C . ASP B 1 190 ? -12.984 8.828 -11.898 1 87.5 190 ASP B C 1
ATOM 3310 O O . ASP B 1 190 ? -14.102 8.742 -11.375 1 87.5 190 ASP B O 1
ATOM 3314 N N . SER B 1 191 ? -12.18 9.82 -11.68 1 76.31 191 SER B N 1
ATOM 3315 C CA . SER B 1 191 ? -12.555 10.906 -10.773 1 76.31 191 SER B CA 1
ATOM 3316 C C . SER B 1 191 ? -13.625 11.797 -11.391 1 76.31 191 SER B C 1
ATOM 3318 O O . SER B 1 191 ? -14.289 12.562 -10.688 1 76.31 191 SER B O 1
ATOM 3320 N N . HIS B 1 192 ? -13.883 11.648 -12.641 1 75.19 192 HIS B N 1
ATOM 3321 C CA . HIS B 1 192 ? -14.828 12.555 -13.289 1 75.19 192 HIS B CA 1
ATOM 3322 C C . HIS B 1 192 ? -15.969 11.781 -13.945 1 75.19 192 HIS B C 1
ATOM 3324 O O . HIS B 1 192 ? -15.734 10.828 -14.703 1 75.19 192 HIS B O 1
ATOM 3330 N N . GLY B 1 193 ? -17.188 12.203 -13.664 1 69.44 193 GLY B N 1
ATOM 3331 C CA . GLY B 1 193 ? -18.359 11.703 -14.375 1 69.44 193 GLY B CA 1
ATOM 3332 C C . GLY B 1 193 ? -18.625 10.234 -14.125 1 69.44 193 GLY B C 1
ATOM 3333 O O . GLY B 1 193 ? -19.172 9.539 -14.984 1 69.44 193 GLY B O 1
ATOM 3334 N N . ALA B 1 194 ? -18.203 9.773 -13.055 1 83.12 194 ALA B N 1
ATOM 3335 C CA . ALA B 1 194 ? -18.375 8.359 -12.742 1 83.12 194 ALA B CA 1
ATOM 3336 C C . ALA B 1 194 ? -19.359 8.172 -11.586 1 83.12 194 ALA B C 1
ATOM 3338 O O . ALA B 1 194 ? -19.719 9.133 -10.898 1 83.12 194 ALA B O 1
ATOM 3339 N N . GLN B 1 195 ? -19.984 7.035 -11.578 1 94.5 195 GLN B N 1
ATOM 3340 C CA . GLN B 1 195 ? -20.844 6.695 -10.453 1 94.5 195 GLN B CA 1
ATOM 3341 C C . GLN B 1 195 ? -20.031 6.148 -9.281 1 94.5 195 GLN B C 1
ATOM 3343 O O . GLN B 1 195 ? -18.938 5.621 -9.477 1 94.5 195 GLN B O 1
ATOM 3348 N N . ALA B 1 196 ? -20.625 6.371 -8.062 1 96.31 196 ALA B N 1
ATOM 3349 C CA . ALA B 1 196 ? -19.969 5.762 -6.906 1 96.31 196 ALA B CA 1
ATOM 3350 C C . ALA B 1 196 ? -19.844 4.25 -7.082 1 96.31 196 ALA B C 1
ATOM 3352 O O . ALA B 1 196 ? -20.766 3.598 -7.574 1 96.31 196 ALA B O 1
ATOM 3353 N N . VAL B 1 197 ? -18.766 3.664 -6.711 1 97.81 197 VAL B N 1
ATOM 3354 C CA . VAL B 1 197 ? -18.484 2.24 -6.848 1 97.81 197 VAL B CA 1
ATOM 3355 C C . VAL B 1 197 ? -19.594 1.425 -6.191 1 97.81 197 VAL B C 1
ATOM 3357 O O . VAL B 1 197 ? -19.938 0.342 -6.668 1 97.81 197 VAL B O 1
ATOM 3360 N N . TYR B 1 198 ? -20.234 1.993 -5.191 1 97.44 198 TYR B N 1
ATOM 3361 C CA . TYR B 1 198 ? -21.281 1.327 -4.422 1 97.44 198 TYR B CA 1
ATOM 3362 C C . TYR B 1 198 ? -22.562 1.235 -5.227 1 97.44 198 TYR B C 1
ATOM 3364 O O . TYR B 1 198 ? -23.438 0.415 -4.922 1 97.44 198 TYR B O 1
ATOM 3372 N N . ASP B 1 199 ? -22.688 2.08 -6.172 1 97.06 199 ASP B N 1
ATOM 3373 C CA . ASP B 1 199 ? -23.922 2.176 -6.961 1 97.06 199 ASP B CA 1
ATOM 3374 C C . ASP B 1 199 ? -23.781 1.431 -8.289 1 97.06 199 ASP B C 1
ATOM 3376 O O . ASP B 1 199 ? -24.703 1.4 -9.094 1 97.06 199 ASP B O 1
ATOM 3380 N N . CYS B 1 200 ? -22.609 0.886 -8.555 1 97.25 200 CYS B N 1
ATOM 3381 C CA . CYS B 1 200 ? -22.359 0.076 -9.734 1 97.25 200 CYS B CA 1
ATOM 3382 C C . CYS B 1 200 ? -22.672 -1.392 -9.477 1 97.25 200 CYS B C 1
ATOM 3384 O O . CYS B 1 200 ? -22.297 -1.934 -8.43 1 97.25 200 CYS B O 1
ATOM 3386 N N . ASP B 1 201 ? -23.391 -2.043 -10.406 1 97.69 201 ASP B N 1
ATOM 3387 C CA . ASP B 1 201 ? -23.656 -3.471 -10.25 1 97.69 201 ASP B CA 1
ATOM 3388 C C . ASP B 1 201 ? -22.391 -4.289 -10.492 1 97.69 201 ASP B C 1
ATOM 3390 O O . ASP B 1 201 ? -21.969 -4.469 -11.633 1 97.69 201 ASP B O 1
ATOM 3394 N N . LEU B 1 202 ? -21.844 -4.793 -9.414 1 98 202 LEU B N 1
ATOM 3395 C CA . LEU B 1 202 ? -20.594 -5.551 -9.469 1 98 202 LEU B CA 1
ATOM 3396 C C . LEU B 1 202 ? -20.828 -7 -9.047 1 98 202 LEU B C 1
ATOM 3398 O O . LEU B 1 202 ? -19.891 -7.68 -8.617 1 98 202 LEU B O 1
ATOM 3402 N N . SER B 1 203 ? -22.078 -7.426 -9.109 1 97.81 203 SER B N 1
ATOM 3403 C CA . SER B 1 203 ? -22.391 -8.789 -8.711 1 97.81 203 SER B CA 1
ATOM 3404 C C . SER B 1 203 ? -21.859 -9.797 -9.727 1 97.81 203 SER B C 1
ATOM 3406 O O . SER B 1 203 ? -21.672 -10.969 -9.406 1 97.81 203 SER B O 1
ATOM 3408 N N . GLY B 1 204 ? -21.672 -9.383 -11.023 1 97.38 204 GLY B N 1
ATOM 3409 C CA . GLY B 1 204 ? -21.094 -10.219 -12.062 1 97.38 204 GLY B CA 1
ATOM 3410 C C . GLY B 1 204 ? -19.594 -10 -12.242 1 97.38 204 GLY B C 1
ATOM 3411 O O . GLY B 1 204 ? -19.016 -9.141 -11.578 1 97.38 204 GLY B O 1
ATOM 3412 N N . PRO B 1 205 ? -19 -10.781 -13.148 1 98.19 205 PRO B N 1
ATOM 3413 C CA . PRO B 1 205 ? -17.562 -10.648 -13.383 1 98.19 205 PRO B CA 1
ATOM 3414 C C . PRO B 1 205 ? -17.203 -9.352 -14.117 1 98.19 205 PRO B C 1
ATOM 3416 O O . PRO B 1 205 ? -17.969 -8.898 -14.984 1 98.19 205 PRO B O 1
ATOM 3419 N N . VAL B 1 206 ? -16.109 -8.773 -13.781 1 98.44 206 VAL B N 1
ATOM 3420 C CA . VAL B 1 206 ? -15.602 -7.59 -14.461 1 98.44 206 VAL B CA 1
ATOM 3421 C C . VAL B 1 206 ? -14.086 -7.688 -14.602 1 98.44 206 VAL B C 1
ATOM 3423 O O . VAL B 1 206 ? -13.438 -8.438 -13.867 1 98.44 206 VAL B O 1
ATOM 3426 N N . ALA B 1 207 ? -13.516 -7 -15.555 1 98.81 207 ALA B N 1
ATOM 3427 C CA . ALA B 1 207 ? -12.078 -6.738 -15.633 1 98.81 207 ALA B CA 1
ATOM 3428 C C . ALA B 1 207 ? -11.734 -5.379 -15.031 1 98.81 207 ALA B C 1
ATOM 3430 O O . ALA B 1 207 ? -12.023 -4.34 -15.633 1 98.81 207 ALA B O 1
ATOM 3431 N N . TRP B 1 208 ? -11.164 -5.398 -13.891 1 98.88 208 TRP B N 1
ATOM 3432 C CA . TR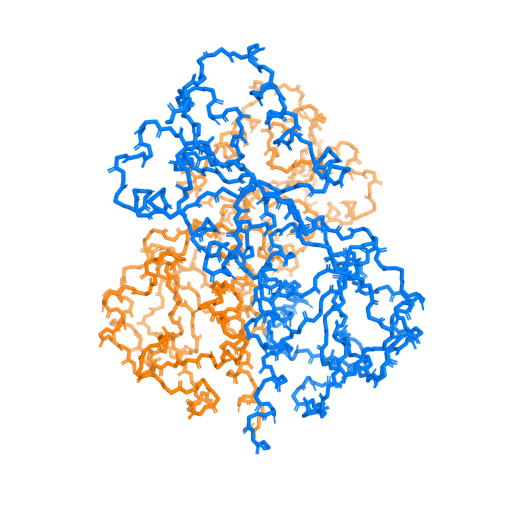P B 1 208 ? -10.773 -4.16 -13.227 1 98.88 208 TRP B CA 1
ATOM 3433 C C . TRP B 1 208 ? -9.461 -3.627 -13.789 1 98.88 208 TRP B C 1
ATOM 3435 O O . TRP B 1 208 ? -8.445 -4.32 -13.766 1 98.88 208 TRP B O 1
ATOM 3445 N N . VAL B 1 209 ? -9.453 -2.389 -14.242 1 98.81 209 VAL B N 1
ATOM 3446 C CA . VAL B 1 209 ? -8.234 -1.761 -14.75 1 98.81 209 VAL B CA 1
ATOM 3447 C C . VAL B 1 209 ? -7.746 -0.71 -13.75 1 98.81 209 VAL B C 1
ATOM 3449 O O . VAL B 1 209 ? -8.477 0.231 -13.43 1 98.81 209 VAL B O 1
ATOM 3452 N N . PHE B 1 210 ? -6.559 -0.889 -13.25 1 98.44 210 PHE B N 1
ATOM 3453 C CA . PHE B 1 210 ? -5.91 0.089 -12.383 1 98.44 210 PHE B CA 1
ATOM 3454 C C . PHE B 1 210 ? -4.699 0.706 -13.078 1 98.44 210 PHE B C 1
ATOM 3456 O O . PHE B 1 210 ? -3.838 -0.012 -13.586 1 98.44 210 PHE B O 1
ATOM 3463 N N . GLY B 1 211 ? -4.637 1.981 -13.086 1 97.5 211 GLY B N 1
ATOM 3464 C CA . GLY B 1 211 ? -3.691 2.693 -13.93 1 97.5 211 GLY B CA 1
ATOM 3465 C C . GLY B 1 211 ? -2.467 3.182 -13.18 1 97.5 211 GLY B C 1
ATOM 3466 O O . GLY B 1 211 ? -2.314 2.908 -11.984 1 97.5 211 GLY B O 1
ATOM 3467 N N . ASN B 1 212 ? -1.627 3.889 -13.875 1 96.38 212 ASN B N 1
ATOM 3468 C CA . ASN B 1 212 ? -0.374 4.477 -13.414 1 96.38 212 ASN B CA 1
ATOM 3469 C C . ASN B 1 212 ? -0.604 5.461 -12.273 1 96.38 212 ASN B C 1
ATOM 3471 O O . ASN B 1 212 ? -1.573 6.223 -12.289 1 96.38 212 ASN B O 1
ATOM 3475 N N . GLU B 1 213 ? 0.334 5.539 -11.273 1 92.94 213 GLU B N 1
ATOM 3476 C CA . GLU B 1 213 ? 0.218 6.355 -10.062 1 92.94 213 GLU B CA 1
ATOM 3477 C C . GLU B 1 213 ? 0.149 7.84 -10.406 1 92.94 213 GLU B C 1
ATOM 3479 O O . GLU B 1 213 ? -0.482 8.625 -9.695 1 92.94 213 GLU B O 1
ATOM 3484 N N . GLY B 1 214 ? 0.749 8.297 -11.492 1 88.94 214 GLY B N 1
ATOM 3485 C CA . GLY B 1 214 ? 0.737 9.688 -11.922 1 88.94 214 GLY B CA 1
ATOM 3486 C C . GLY B 1 214 ? -0.27 9.961 -13.023 1 88.94 214 GLY B C 1
ATOM 3487 O O . GLY B 1 214 ? -1.182 10.773 -12.852 1 88.94 214 GLY B O 1
ATOM 3488 N N . ALA B 1 215 ? -0.302 9.102 -14.016 1 92.06 215 ALA B N 1
ATOM 3489 C CA . ALA B 1 215 ? -1.027 9.367 -15.25 1 92.06 215 ALA B CA 1
ATOM 3490 C C . ALA B 1 215 ? -2.414 8.727 -15.227 1 92.06 215 ALA B C 1
ATOM 3492 O O . ALA B 1 215 ? -3.277 9.07 -16.047 1 92.06 215 ALA B O 1
ATOM 3493 N N . GLY B 1 216 ? -2.676 7.836 -14.281 1 94.19 216 GLY B N 1
ATOM 3494 C CA . GLY B 1 216 ? -3.938 7.117 -14.266 1 94.19 216 GLY B CA 1
ATOM 3495 C C . GLY B 1 216 ? -4.047 6.082 -15.367 1 94.19 216 GLY B C 1
ATOM 3496 O O . GLY B 1 216 ? -3.041 5.504 -15.789 1 94.19 216 GLY B O 1
ATOM 3497 N N . VAL B 1 217 ? -5.223 5.742 -15.672 1 95.81 217 VAL B N 1
ATOM 3498 C CA . VAL B 1 217 ? -5.508 4.723 -16.672 1 95.81 217 VAL B CA 1
ATOM 3499 C C . VAL B 1 217 ? -5.297 5.297 -18.078 1 95.81 217 VAL B C 1
ATOM 3501 O O . VAL B 1 217 ? -5.652 6.445 -18.344 1 95.81 217 VAL B O 1
ATOM 3504 N N . SER B 1 218 ? -4.758 4.516 -18.953 1 97.25 218 SER B N 1
ATOM 3505 C CA . SER B 1 218 ? -4.465 4.969 -20.312 1 97.25 218 SER B CA 1
ATOM 3506 C C . SER B 1 218 ? -5.746 5.273 -21.078 1 97.25 218 SER B C 1
ATOM 3508 O O . SER B 1 218 ? -6.824 4.789 -20.719 1 97.25 218 SER B O 1
ATOM 3510 N N . ALA B 1 219 ? -5.625 6.047 -22.141 1 96.81 219 ALA B N 1
ATOM 3511 C CA . ALA B 1 219 ? -6.758 6.434 -22.984 1 96.81 219 ALA B CA 1
ATOM 3512 C C . ALA B 1 219 ? -7.453 5.207 -23.562 1 96.81 219 ALA B C 1
ATOM 3514 O O . ALA B 1 219 ? -8.68 5.184 -23.688 1 96.81 219 ALA B O 1
ATOM 3515 N N . PHE B 1 220 ? -6.715 4.199 -23.953 1 98.06 220 PHE B N 1
ATOM 3516 C CA . PHE B 1 220 ? -7.273 2.977 -24.516 1 98.06 220 PHE B CA 1
ATOM 3517 C C . PHE B 1 220 ? -8.336 2.389 -23.594 1 98.06 220 PHE B C 1
ATOM 3519 O O . PHE B 1 220 ? -9.461 2.115 -24.016 1 98.06 220 PHE B O 1
ATOM 3526 N N . TRP B 1 221 ? -8.016 2.23 -22.359 1 97.56 221 TRP B N 1
ATOM 3527 C CA . TRP B 1 221 ? -8.93 1.592 -21.422 1 97.56 221 TRP B CA 1
ATOM 3528 C C . TRP B 1 221 ? -10.062 2.533 -21.031 1 97.56 221 TRP B C 1
ATOM 3530 O O . TRP B 1 221 ? -11.188 2.09 -20.766 1 97.56 221 TRP B O 1
ATOM 3540 N N . ARG B 1 222 ? -9.75 3.83 -20.953 1 95.94 222 ARG B N 1
ATOM 3541 C CA . ARG B 1 222 ? -10.828 4.785 -20.719 1 95.94 222 ARG B CA 1
ATOM 3542 C C . ARG B 1 222 ? -11.906 4.664 -21.781 1 95.94 222 ARG B C 1
ATOM 3544 O O . ARG B 1 222 ? -13.102 4.691 -21.484 1 95.94 222 ARG B O 1
ATOM 3551 N N . ASP B 1 223 ? -11.445 4.492 -23.016 1 96.5 223 ASP B N 1
ATOM 3552 C CA . ASP B 1 223 ? -12.367 4.375 -24.141 1 96.5 223 ASP B CA 1
ATOM 3553 C C . ASP B 1 223 ? -13.094 3.035 -24.109 1 96.5 223 ASP B C 1
ATOM 3555 O O . ASP B 1 223 ? -14.242 2.938 -24.547 1 96.5 223 ASP B O 1
ATOM 3559 N N . ALA B 1 224 ? -12.477 2.025 -23.578 1 96.81 224 ALA B N 1
ATOM 3560 C CA . ALA B 1 224 ? -13.023 0.67 -23.578 1 96.81 224 ALA B CA 1
ATOM 3561 C C . ALA B 1 224 ? -13.898 0.435 -22.344 1 96.81 224 ALA B C 1
ATOM 3563 O O . ALA B 1 224 ? -14.555 -0.602 -22.234 1 96.81 224 ALA B O 1
ATOM 3564 N N . ALA B 1 225 ? -13.953 1.37 -21.469 1 96.5 225 ALA B N 1
ATOM 3565 C CA . ALA B 1 225 ? -14.57 1.183 -20.156 1 96.5 225 ALA B CA 1
ATOM 3566 C C . ALA B 1 225 ? -16.078 0.983 -20.297 1 96.5 225 ALA B C 1
ATOM 3568 O O . ALA B 1 225 ? -16.75 1.749 -20.984 1 96.5 225 ALA B O 1
ATOM 3569 N N . THR B 1 226 ? -16.578 -0.046 -19.641 1 97 226 THR B N 1
ATOM 3570 C CA . THR B 1 226 ? -18.016 -0.262 -19.484 1 97 226 THR B CA 1
ATOM 3571 C C . THR B 1 226 ? -18.531 0.433 -18.234 1 97 226 THR B C 1
ATOM 3573 O O . THR B 1 226 ? -19.578 1.073 -18.25 1 97 226 THR B O 1
ATOM 3576 N N . HIS B 1 227 ? -17.797 0.277 -17.125 1 97.06 227 HIS B N 1
ATOM 3577 C CA . HIS B 1 227 ? -18.125 0.895 -15.852 1 97.06 227 HIS B CA 1
ATOM 3578 C C . HIS B 1 227 ? -17.031 1.879 -15.422 1 97.06 227 HIS B C 1
ATOM 3580 O O . HIS B 1 227 ? -15.867 1.503 -15.289 1 97.06 227 HIS B O 1
ATOM 3586 N N . ARG B 1 228 ? -17.453 3.096 -15.32 1 96.75 228 ARG B N 1
ATOM 3587 C CA . ARG B 1 228 ? -16.609 4.098 -14.68 1 96.75 228 ARG B CA 1
ATOM 3588 C C . ARG B 1 228 ? -17.094 4.406 -13.266 1 96.75 228 ARG B C 1
ATOM 3590 O O . ARG B 1 228 ? -18.25 4.801 -13.078 1 96.75 228 ARG B O 1
ATOM 3597 N N . VAL B 1 229 ? -16.188 4.176 -12.297 1 96.94 229 VAL B N 1
ATOM 3598 C CA . VAL B 1 229 ? -16.672 4.324 -10.93 1 96.94 229 VAL B CA 1
ATOM 3599 C C . VAL B 1 229 ? -15.766 5.301 -10.172 1 96.94 229 VAL B C 1
ATOM 3601 O O . VAL B 1 229 ? -14.602 5.492 -10.539 1 96.94 229 VAL B O 1
ATOM 3604 N N . THR B 1 230 ? -16.297 5.914 -9.203 1 95.94 230 THR B N 1
ATOM 3605 C CA . THR B 1 230 ? -15.562 6.715 -8.227 1 95.94 230 THR B CA 1
ATOM 3606 C C . THR B 1 230 ? -15.672 6.102 -6.836 1 95.94 230 THR B C 1
ATOM 3608 O O . THR B 1 230 ? -16.656 5.426 -6.52 1 95.94 230 THR B O 1
ATOM 3611 N N . ILE B 1 231 ? -14.648 6.184 -6.125 1 96.38 231 ILE B N 1
ATOM 3612 C CA . ILE B 1 231 ? -14.703 5.891 -4.695 1 96.38 231 ILE B CA 1
ATOM 3613 C C . ILE B 1 231 ? -15.008 7.168 -3.918 1 96.38 231 ILE B C 1
ATOM 3615 O O . ILE B 1 231 ? -14.195 8.094 -3.895 1 96.38 231 ILE B O 1
ATOM 3619 N N . PRO B 1 232 ? -16.141 7.23 -3.338 1 95.69 232 PRO B N 1
ATOM 3620 C CA . PRO B 1 232 ? -16.453 8.461 -2.602 1 95.69 232 PRO B CA 1
ATOM 3621 C C . PRO B 1 232 ? -15.422 8.789 -1.525 1 95.69 232 PRO B C 1
ATOM 3623 O O . PRO B 1 232 ? -15.086 7.926 -0.707 1 95.69 232 PRO B O 1
ATOM 3626 N N . GLN B 1 233 ? -14.922 10 -1.506 1 95.5 233 GLN B N 1
ATOM 3627 C CA . GLN B 1 233 ? -13.906 10.477 -0.567 1 95.5 233 GLN B CA 1
ATOM 3628 C C . GLN B 1 233 ? -14.383 11.734 0.161 1 95.5 233 GLN B C 1
ATOM 3630 O O . GLN B 1 233 ? -13.953 12.844 -0.161 1 95.5 233 GLN B O 1
ATOM 3635 N N . PRO B 1 234 ? -15.125 11.555 1.141 1 95.81 234 PRO B N 1
ATOM 3636 C CA . PRO B 1 234 ? -15.734 12.711 1.81 1 95.81 234 PRO B CA 1
ATOM 3637 C C . PRO B 1 234 ? -14.703 13.594 2.51 1 95.81 234 PRO B C 1
ATOM 3639 O O . PRO B 1 234 ? -15.016 14.727 2.893 1 95.81 234 PRO B O 1
ATOM 3642 N N . GLY B 1 235 ? -13.445 13.156 2.688 1 95.06 235 GLY B N 1
ATOM 3643 C CA . GLY B 1 235 ? -12.461 13.891 3.473 1 95.06 235 GLY B CA 1
ATOM 3644 C C . GLY B 1 235 ? -11.664 14.891 2.652 1 95.06 235 GLY B C 1
ATOM 3645 O O . GLY B 1 235 ? -10.781 15.57 3.18 1 95.06 235 GLY B O 1
ATOM 3646 N N . GLY B 1 236 ? -11.82 14.961 1.392 1 87.25 236 GLY B N 1
ATOM 3647 C CA . GLY B 1 236 ? -11.227 16.016 0.58 1 87.25 236 GLY B CA 1
ATOM 3648 C C . GLY B 1 236 ? -9.914 15.602 -0.054 1 87.25 236 GLY B C 1
ATOM 3649 O O . GLY B 1 236 ? -9.258 16.422 -0.712 1 87.25 236 GLY B O 1
ATOM 3650 N N . MET B 1 237 ? -9.422 14.453 0.181 1 87.38 237 MET B N 1
ATOM 3651 C CA . MET B 1 237 ? -8.234 13.969 -0.517 1 87.38 237 MET B CA 1
ATOM 3652 C C . MET B 1 237 ? -8.484 13.875 -2.018 1 87.38 237 MET B C 1
ATOM 3654 O O . MET B 1 237 ? -9.609 13.602 -2.449 1 87.38 237 MET B O 1
ATOM 3658 N N . GLU B 1 238 ? -7.449 14.125 -2.791 1 80 238 GLU B N 1
ATOM 3659 C CA . GLU B 1 238 ? -7.59 14.117 -4.242 1 80 238 GLU B CA 1
ATOM 3660 C C . GLU B 1 238 ? -7.711 12.695 -4.777 1 80 238 GLU B C 1
ATOM 3662 O O . GLU B 1 238 ? -8.445 12.445 -5.734 1 80 238 GLU B O 1
ATOM 3667 N N . SER B 1 239 ? -6.926 11.891 -4.172 1 90.62 239 SER B N 1
ATOM 3668 C CA . SER B 1 239 ? -6.914 10.531 -4.684 1 90.62 239 SER B CA 1
ATOM 3669 C C . SER B 1 239 ? -6.367 9.555 -3.648 1 90.62 239 SER B C 1
ATOM 3671 O O . SER B 1 239 ? -5.758 9.969 -2.658 1 90.62 239 SER B O 1
ATOM 3673 N N . LEU B 1 240 ? -6.688 8.32 -3.904 1 95.94 240 LEU B N 1
ATOM 3674 C CA . LEU B 1 240 ? -6.152 7.238 -3.086 1 95.94 240 LEU B CA 1
ATOM 3675 C C . LEU B 1 240 ? -4.891 6.652 -3.713 1 95.94 240 LEU B C 1
ATOM 3677 O O . LEU B 1 240 ? -4.625 6.867 -4.898 1 95.94 240 LEU B O 1
ATOM 3681 N N . ASN B 1 241 ? -4.027 6.051 -2.863 1 97.06 241 ASN B N 1
ATOM 3682 C CA . ASN B 1 241 ? -3.018 5.137 -3.385 1 97.06 241 ASN B CA 1
ATOM 3683 C C . ASN B 1 241 ? -3.639 4.059 -4.27 1 97.06 241 ASN B C 1
ATOM 3685 O O . ASN B 1 241 ? -4.695 3.514 -3.941 1 97.06 241 ASN B O 1
ATOM 3689 N N . VAL B 1 242 ? -3.006 3.742 -5.34 1 98.19 242 VAL B N 1
ATOM 3690 C CA . VAL B 1 242 ? -3.607 2.863 -6.336 1 98.19 242 VAL B CA 1
ATOM 3691 C C . VAL B 1 242 ? -3.891 1.496 -5.719 1 98.19 242 VAL B C 1
ATOM 3693 O O . VAL B 1 242 ? -4.887 0.851 -6.051 1 98.19 242 VAL B O 1
ATOM 3696 N N . ALA B 1 243 ? -3.008 0.989 -4.828 1 98.69 243 ALA B N 1
ATOM 3697 C CA . ALA B 1 243 ? -3.24 -0.3 -4.184 1 98.69 243 ALA B CA 1
ATOM 3698 C C . ALA B 1 243 ? -4.43 -0.227 -3.227 1 98.69 243 ALA B C 1
ATOM 3700 O O . ALA B 1 243 ? -5.199 -1.184 -3.109 1 98.69 243 ALA B O 1
ATOM 3701 N N . ALA B 1 244 ? -4.574 0.904 -2.553 1 98.62 244 ALA B N 1
ATOM 3702 C CA . ALA B 1 244 ? -5.738 1.119 -1.698 1 98.62 244 ALA B CA 1
ATOM 3703 C C . ALA B 1 244 ? -7.023 1.166 -2.521 1 98.62 244 ALA B C 1
ATOM 3705 O O . ALA B 1 244 ? -8.023 0.553 -2.152 1 98.62 244 ALA B O 1
ATOM 3706 N N . ALA B 1 245 ? -7 1.884 -3.643 1 98.31 245 ALA B N 1
ATOM 3707 C CA . ALA B 1 245 ? -8.156 1.969 -4.531 1 98.31 245 ALA B CA 1
ATOM 3708 C C . ALA B 1 245 ? -8.547 0.589 -5.051 1 98.31 245 ALA B C 1
ATOM 3710 O O . ALA B 1 245 ? -9.734 0.243 -5.078 1 98.31 245 ALA B O 1
ATOM 3711 N N . ALA B 1 246 ? -7.539 -0.167 -5.457 1 98.75 246 ALA B N 1
ATOM 3712 C CA . ALA B 1 246 ? -7.785 -1.522 -5.941 1 98.75 246 ALA B CA 1
ATOM 3713 C C . ALA B 1 246 ? -8.469 -2.373 -4.875 1 98.75 246 ALA B C 1
ATOM 3715 O O . ALA B 1 246 ? -9.422 -3.1 -5.168 1 98.75 246 ALA B O 1
ATOM 3716 N N . ALA B 1 247 ? -7.988 -2.279 -3.645 1 98.81 247 ALA B N 1
ATOM 3717 C CA . ALA B 1 247 ? -8.57 -3.053 -2.551 1 98.81 247 ALA B CA 1
ATOM 3718 C C . ALA B 1 247 ? -10.039 -2.691 -2.344 1 98.81 247 ALA B C 1
ATOM 3720 O O . ALA B 1 247 ? -10.891 -3.574 -2.225 1 98.81 247 ALA B O 1
ATOM 3721 N N . VAL B 1 248 ? -10.352 -1.385 -2.334 1 98.75 248 VAL B N 1
ATOM 3722 C CA . VAL B 1 248 ? -11.727 -0.925 -2.123 1 98.75 248 VAL B CA 1
ATOM 3723 C C . VAL B 1 248 ? -12.625 -1.468 -3.227 1 98.75 248 VAL B C 1
ATOM 3725 O O . VAL B 1 248 ? -13.703 -1.997 -2.951 1 98.75 248 VAL B O 1
ATOM 3728 N N . CYS B 1 249 ? -12.188 -1.395 -4.469 1 98.69 249 CYS B N 1
ATOM 3729 C CA . CYS B 1 249 ? -12.984 -1.828 -5.609 1 98.69 249 CYS B CA 1
ATOM 3730 C C . CYS B 1 249 ? -13.195 -3.336 -5.582 1 98.69 249 CYS B C 1
ATOM 3732 O O . CYS B 1 249 ? -14.328 -3.807 -5.719 1 98.69 249 CYS B O 1
ATOM 3734 N N . LEU B 1 250 ? -12.148 -4.094 -5.418 1 98.81 250 LEU B N 1
ATOM 3735 C CA . LEU B 1 250 ? -12.227 -5.551 -5.426 1 98.81 250 LEU B CA 1
ATOM 3736 C C . LEU B 1 250 ? -13.125 -6.055 -4.297 1 98.81 250 LEU B C 1
ATOM 3738 O O . LEU B 1 250 ? -13.938 -6.961 -4.5 1 98.81 250 LEU B O 1
ATOM 3742 N N . PHE B 1 251 ? -13.031 -5.402 -3.182 1 98.62 251 PHE B N 1
ATOM 3743 C CA . PHE B 1 251 ? -13.758 -5.953 -2.041 1 98.62 251 PHE B CA 1
ATOM 3744 C C . PHE B 1 251 ? -15.188 -5.418 -1.999 1 98.62 251 PHE B C 1
ATOM 3746 O O . PHE B 1 251 ? -16.047 -5.992 -1.327 1 98.62 251 PHE B O 1
ATOM 3753 N N . GLU B 1 252 ? -15.445 -4.27 -2.678 1 98.62 252 GLU B N 1
ATOM 3754 C CA . GLU B 1 252 ? -16.844 -3.943 -2.953 1 98.62 252 GLU B CA 1
ATOM 3755 C C . GLU B 1 252 ? -17.5 -5.012 -3.822 1 98.62 252 GLU B C 1
ATOM 3757 O O . GLU B 1 252 ? -18.656 -5.379 -3.596 1 98.62 252 GLU B O 1
ATOM 3762 N N . GLN B 1 253 ? -16.766 -5.492 -4.809 1 98.56 253 GLN B N 1
ATOM 3763 C CA . GLN B 1 253 ? -17.281 -6.586 -5.621 1 98.56 253 GLN B CA 1
ATOM 3764 C C . GLN B 1 253 ? -17.531 -7.832 -4.773 1 98.56 253 GLN B C 1
ATOM 3766 O O . GLN B 1 253 ? -18.562 -8.492 -4.918 1 98.56 253 GLN B O 1
ATOM 3771 N N . VAL B 1 254 ? -16.578 -8.172 -3.891 1 98.31 254 VAL B N 1
ATOM 3772 C CA . VAL B 1 254 ? -16.734 -9.305 -2.988 1 98.31 254 VAL B CA 1
ATOM 3773 C C . VAL B 1 254 ? -18.016 -9.133 -2.162 1 98.31 254 VAL B C 1
ATOM 3775 O O . VAL B 1 254 ? -18.797 -10.07 -2.018 1 98.31 254 VAL B O 1
ATOM 3778 N N . ARG B 1 255 ? -18.203 -7.922 -1.646 1 98.25 255 ARG B N 1
ATOM 3779 C CA . ARG B 1 255 ? -19.391 -7.645 -0.834 1 98.25 255 ARG B CA 1
ATOM 3780 C C . ARG B 1 255 ? -20.672 -7.922 -1.615 1 98.25 255 ARG B C 1
ATOM 3782 O O . ARG B 1 255 ? -21.578 -8.578 -1.109 1 98.25 255 ARG B O 1
ATOM 3789 N N . GLN B 1 256 ? -20.688 -7.441 -2.84 1 98.19 256 GLN B N 1
ATOM 3790 C CA . GLN B 1 256 ? -21.906 -7.566 -3.646 1 98.19 256 GLN B CA 1
ATOM 3791 C C . GLN B 1 256 ? -22.141 -9.016 -4.059 1 98.19 256 GLN B C 1
ATOM 3793 O O . GLN B 1 256 ? -23.281 -9.445 -4.211 1 98.19 256 GLN B O 1
ATOM 3798 N N . GLN B 1 257 ? -21.109 -9.758 -4.184 1 97.19 257 GLN B N 1
ATOM 3799 C CA . GLN B 1 257 ? -21.219 -11.141 -4.613 1 97.19 257 GLN B CA 1
ATOM 3800 C C . GLN B 1 257 ? -21.578 -12.055 -3.443 1 97.19 257 GLN B C 1
ATOM 3802 O O . GLN B 1 257 ? -22.016 -13.188 -3.643 1 97.19 257 GLN B O 1
ATOM 3807 N N . ARG B 1 258 ? -21.391 -11.648 -2.215 1 92.25 258 ARG B N 1
ATOM 3808 C CA . ARG B 1 258 ? -21.797 -12.383 -1.019 1 92.25 258 ARG B CA 1
ATOM 3809 C C . ARG B 1 258 ? -23.312 -12.375 -0.87 1 92.25 258 ARG B C 1
ATOM 3811 O O . ARG B 1 258 ? -23.891 -13.312 -0.309 1 92.25 258 ARG B O 1
ATOM 3818 N N . ARG B 1 259 ? -24.109 -11.25 -1.159 1 79.88 259 ARG B N 1
ATOM 3819 C CA . ARG B 1 259 ? -25.547 -11.086 -1.005 1 79.88 259 ARG B CA 1
ATOM 3820 C C . ARG B 1 259 ? -26.312 -11.914 -2.043 1 79.88 259 ARG B C 1
ATOM 3822 O O . ARG B 1 259 ? -27.484 -12.227 -1.855 1 79.88 259 ARG B O 1
ATOM 3829 N N . GLY B 1 260 ? -25.625 -12.352 -3.086 1 62.25 260 GLY B N 1
ATOM 3830 C CA . GLY B 1 260 ? -26.297 -13.188 -4.07 1 62.25 260 GLY B CA 1
ATOM 3831 C C . GLY B 1 260 ? -26.094 -14.672 -3.838 1 62.25 260 GLY B C 1
ATOM 3832 O O . GLY B 1 260 ? -25.203 -15.062 -3.07 1 62.25 260 GLY B O 1
#

Solvent-accessible surface area (backbone atoms only — not comparable to full-atom values): 27282 Å² total; per-residue (Å²): 105,48,75,52,88,52,80,78,37,67,68,50,42,52,49,39,48,41,56,75,25,66,68,49,20,62,75,67,43,37,32,59,35,61,32,66,67,36,41,48,48,50,45,71,74,70,54,78,62,68,30,37,42,30,20,69,70,27,56,70,38,70,66,46,44,59,51,52,73,75,43,65,50,90,34,30,37,35,30,50,65,75,64,46,55,70,46,49,90,52,90,82,59,66,43,39,35,30,37,30,72,50,85,81,64,80,80,69,78,62,39,70,58,37,29,40,33,33,43,26,32,54,53,37,58,41,50,8,36,35,43,20,39,36,15,17,52,48,29,43,41,36,37,27,19,65,68,28,44,63,70,63,33,58,61,13,42,60,46,17,65,44,22,70,80,58,36,48,68,37,76,63,40,51,66,69,68,48,57,75,22,49,68,42,49,29,31,33,77,31,97,66,96,37,44,46,53,86,77,48,89,41,61,61,52,32,34,38,45,44,29,16,86,84,77,35,59,51,69,71,56,64,72,61,44,67,39,51,19,23,76,85,42,82,37,68,46,91,64,63,52,62,32,32,47,48,26,38,54,47,48,50,29,46,54,45,43,63,81,98,104,48,75,54,87,52,80,79,37,67,67,50,43,51,49,37,48,42,56,75,25,68,67,49,21,61,75,66,44,38,32,61,34,62,33,67,66,36,41,48,48,50,46,70,73,69,55,78,64,68,31,37,41,29,20,70,73,26,55,69,36,69,68,43,45,59,52,51,72,75,45,64,51,90,35,32,35,34,30,48,65,74,63,45,55,70,46,48,90,51,90,83,60,66,44,37,35,31,37,31,70,51,84,82,64,79,80,67,81,60,39,71,59,37,28,39,34,33,44,26,32,53,53,37,57,42,51,8,37,35,43,19,40,36,14,16,52,48,30,44,43,35,37,26,19,66,68,28,44,63,71,64,33,57,61,12,42,62,44,17,65,44,22,70,81,60,37,49,68,37,76,64,40,52,66,69,66,49,58,77,22,50,69,44,50,29,31,33,76,32,96,67,96,36,45,47,52,87,77,49,90,42,62,63,52,32,34,38,47,45,29,17,90,85,76,36,60,51,69,69,56,64,72,60,42,67,40,49,20,22,79,84,40,81,38,69,45,91,66,64,52,62,32,32,47,47,27,36,54,49,48,49,28,45,54,46,44,64,82,100

Sequence (520 aa):
MKSITSRDNPLYKRLKALAGSTSHQRRGGQALLEGFHLASAYLDTGATPELCVTTEGALGHAEAQAIVARIDSQRIVTLPDALFGQLSNVVNGVGFLLLVDRPAQPLPERVTQSSVVLDGVQDAGNVGSILRSAAAAGVRHVFCAPGTAYAWSSKVLRSGMGAHFLLSIHEDVEAGALAARLDVPVALTDSHGAQAVYDCDLSGPVAWVFGNEGAGVSAFWRDAATHRVTIPQPGGMESLNVAAAAAVCLFEQVRQQRRGMKSITSRDNPLYKRLKALAGSTSHQRRGGQALLEGFHLASAYLDTGATPELCVTTEGALGHAEAQAIVARIDSQRIVTLPDALFGQLSNVVNGVGFLLLVDRPAQPLPERVTQSSVVLDGVQDAGNVGSILRSAAAAGVRHVFCAPGTAYAWSSKVLRSGMGAHFLLSIHEDVEAGALAARLDVPVALTDSHGAQAVYDCDLSGPVAWVFGNEGAGVSAFWRDAATHRVTIPQPGGMESLNVAAAAAVCLFEQVRQQRRG